Protein AF-A0A836C0U0-F1 (afdb_monomer_lite)

Structure (mmCIF, N/CA/C/O backbone):
data_AF-A0A836C0U0-F1
#
_entry.id   AF-A0A836C0U0-F1
#
loop_
_atom_site.group_PDB
_atom_site.id
_atom_site.type_symbol
_atom_site.label_atom_id
_atom_site.label_alt_id
_atom_site.label_comp_id
_atom_site.label_asym_id
_atom_site.label_entity_id
_atom_site.label_seq_id
_atom_site.pdbx_PDB_ins_code
_atom_site.Cartn_x
_atom_site.Cartn_y
_atom_site.Cartn_z
_atom_site.occupancy
_atom_site.B_iso_or_equiv
_atom_site.auth_seq_id
_atom_site.auth_comp_id
_atom_site.auth_asym_id
_atom_site.auth_atom_id
_atom_site.pdbx_PDB_model_num
ATOM 1 N N . MET A 1 1 ? -22.818 -17.406 19.248 1.00 74.06 1 MET A N 1
ATOM 2 C CA . MET A 1 1 ? -23.610 -16.577 20.186 1.00 74.06 1 MET A CA 1
ATOM 3 C C . MET A 1 1 ? -25.061 -16.599 19.722 1.00 74.06 1 MET A C 1
ATOM 5 O O . MET A 1 1 ? -25.273 -16.554 18.516 1.00 74.06 1 MET A O 1
ATOM 9 N N . SER A 1 2 ? -26.044 -16.739 20.618 1.00 92.81 2 SER A N 1
ATOM 10 C CA . SER A 1 2 ? -27.454 -16.670 20.207 1.00 92.81 2 SER A CA 1
ATOM 11 C C . SER A 1 2 ? -27.796 -15.254 19.729 1.00 92.81 2 SER A C 1
ATOM 13 O O . SER A 1 2 ? -27.239 -14.272 20.224 1.00 92.81 2 SER A O 1
ATOM 15 N N . THR A 1 3 ? -28.710 -15.136 18.768 1.00 94.06 3 THR A N 1
ATOM 16 C CA . THR A 1 3 ? -29.158 -13.844 18.217 1.00 94.06 3 THR A CA 1
ATOM 17 C C . THR A 1 3 ? -29.698 -12.906 19.299 1.00 94.06 3 THR A C 1
ATOM 19 O O . THR A 1 3 ? -29.451 -11.705 19.244 1.00 94.06 3 THR A O 1
ATOM 22 N N . ALA A 1 4 ? -30.355 -13.456 20.326 1.00 96.25 4 ALA A N 1
ATOM 23 C CA . ALA A 1 4 ? -30.847 -12.704 21.478 1.00 96.25 4 ALA A CA 1
ATOM 24 C C . ALA A 1 4 ? -29.714 -12.055 22.292 1.00 96.25 4 ALA A C 1
ATOM 26 O O . ALA A 1 4 ? -29.806 -10.878 22.632 1.00 96.25 4 ALA A O 1
ATOM 27 N N . VAL A 1 5 ? -28.623 -12.786 22.557 1.00 95.31 5 VAL A N 1
ATOM 28 C CA . VAL A 1 5 ? -27.464 -12.236 23.282 1.00 95.31 5 VAL A CA 1
ATOM 29 C C . VAL A 1 5 ? -26.771 -11.161 22.448 1.00 95.31 5 VAL A C 1
ATOM 31 O O . VAL A 1 5 ? -26.466 -10.100 22.977 1.00 95.31 5 VAL A O 1
ATOM 34 N N . ALA A 1 6 ? -26.591 -11.384 21.143 1.00 94.50 6 ALA A N 1
ATOM 35 C CA . ALA A 1 6 ? -26.001 -10.380 20.255 1.00 94.50 6 ALA A CA 1
ATOM 36 C C . ALA A 1 6 ? -26.848 -9.094 20.191 1.00 94.50 6 ALA A C 1
ATOM 38 O O . ALA A 1 6 ? -26.309 -7.994 20.254 1.00 94.50 6 ALA A O 1
ATOM 39 N N . SER A 1 7 ? -28.179 -9.220 20.130 1.00 96.75 7 SER A N 1
ATOM 40 C CA . SER A 1 7 ? -29.090 -8.070 20.168 1.00 96.75 7 SER A CA 1
ATOM 41 C C . SER A 1 7 ? -29.042 -7.336 21.508 1.00 96.75 7 SER A C 1
ATOM 43 O O . SER A 1 7 ? -29.097 -6.108 21.535 1.00 96.75 7 SER A O 1
ATOM 45 N N . PHE A 1 8 ? -28.941 -8.073 22.617 1.00 97.38 8 PHE A N 1
ATOM 46 C CA . PHE A 1 8 ? -28.803 -7.479 23.941 1.00 97.38 8 PHE A CA 1
ATOM 47 C C . PHE A 1 8 ? -27.484 -6.712 24.063 1.00 97.38 8 PHE A C 1
ATOM 49 O O . PHE A 1 8 ? -27.511 -5.545 24.439 1.00 97.38 8 PHE A O 1
ATOM 56 N N . LEU A 1 9 ? -26.352 -7.308 23.670 1.00 97.19 9 LEU A N 1
ATOM 57 C CA . LEU A 1 9 ? -25.058 -6.622 23.661 1.00 97.19 9 LEU A CA 1
ATOM 58 C C . LEU A 1 9 ? -25.090 -5.380 22.766 1.00 97.19 9 LEU A C 1
ATOM 60 O O . LEU A 1 9 ? -24.686 -4.313 23.207 1.00 97.19 9 LEU A O 1
ATOM 64 N N . ALA A 1 10 ? -25.656 -5.464 21.562 1.00 97.12 10 ALA A N 1
ATOM 65 C CA . ALA A 1 10 ? -25.813 -4.297 20.697 1.00 97.12 10 ALA A CA 1
ATOM 66 C C . ALA A 1 10 ? -26.611 -3.161 21.368 1.00 97.12 10 ALA A C 1
ATOM 68 O O . ALA A 1 10 ? -26.256 -1.999 21.199 1.00 97.12 10 ALA A O 1
ATOM 69 N N . SER A 1 11 ? -27.636 -3.481 22.170 1.00 97.44 11 SER A N 1
ATOM 70 C CA . SER A 1 11 ? -28.417 -2.484 22.924 1.00 97.44 11 SER A CA 1
ATOM 71 C C . SER A 1 11 ? -27.670 -1.840 24.101 1.00 97.44 11 SER A C 1
ATOM 73 O O . SER A 1 11 ? -28.133 -0.839 24.645 1.00 97.44 11 SER A O 1
ATOM 75 N N . LEU A 1 12 ? -26.535 -2.417 24.515 1.00 97.88 12 LEU A N 1
ATOM 76 C CA . LEU A 1 12 ? -25.662 -1.849 25.544 1.00 97.88 12 LEU A CA 1
ATOM 77 C C . LEU A 1 12 ? -24.678 -0.820 24.978 1.00 97.88 12 LEU A C 1
ATOM 79 O O . LEU A 1 12 ? -24.106 -0.049 25.743 1.00 97.88 12 LEU A O 1
ATOM 83 N N . TYR A 1 13 ? -24.450 -0.794 23.664 1.00 97.44 13 TYR A N 1
ATOM 84 C CA . TYR A 1 13 ? -23.570 0.206 23.066 1.00 97.44 13 TYR A CA 1
ATOM 85 C C . TYR A 1 13 ? -24.123 1.615 23.324 1.00 97.44 13 TYR A C 1
ATOM 87 O O . TYR A 1 13 ? -25.289 1.874 23.041 1.00 97.44 13 TYR A O 1
ATOM 95 N N . ASP A 1 14 ? -23.280 2.499 23.863 1.00 95.19 14 ASP A N 1
ATOM 96 C CA . ASP A 1 14 ? -23.630 3.876 24.250 1.00 95.19 14 ASP A CA 1
ATOM 97 C C . ASP A 1 14 ? -24.671 3.998 25.389 1.00 95.19 14 ASP A C 1
ATOM 99 O O . ASP A 1 14 ? -25.222 5.065 25.643 1.00 95.19 14 ASP A O 1
ATOM 103 N N . ASN A 1 15 ? -24.951 2.906 26.115 1.00 97.44 15 ASN A N 1
ATOM 104 C CA . ASN A 1 15 ? -25.885 2.918 27.241 1.00 97.44 15 ASN A CA 1
ATOM 105 C C . ASN A 1 15 ? -25.172 3.301 28.551 1.00 97.44 15 ASN A C 1
ATOM 107 O O . ASN A 1 15 ? -24.483 2.479 29.163 1.00 97.44 15 ASN A O 1
ATOM 111 N N . GLU A 1 16 ? -25.349 4.544 29.002 1.00 97.00 16 GLU A N 1
ATOM 112 C CA . GLU A 1 16 ? -24.711 5.047 30.226 1.00 97.00 16 GLU A CA 1
ATOM 113 C C . GLU A 1 16 ? -25.229 4.366 31.503 1.00 97.00 16 GLU A C 1
ATOM 115 O O . GLU A 1 16 ? -24.433 4.067 32.402 1.00 97.00 16 GLU A O 1
ATOM 120 N N . ASP A 1 17 ? -26.526 4.054 31.567 1.00 97.06 17 ASP A N 1
ATOM 121 C CA . ASP A 1 17 ? -27.189 3.524 32.767 1.00 97.06 17 ASP A CA 1
ATOM 122 C C . ASP A 1 17 ? -26.624 2.166 33.195 1.00 97.06 17 ASP A C 1
ATOM 124 O O . ASP A 1 17 ? -26.545 1.855 34.384 1.00 97.06 17 ASP A O 1
ATOM 128 N N . LYS A 1 18 ? -26.216 1.350 32.217 1.00 96.44 18 LYS A N 1
ATOM 129 C CA . LYS A 1 18 ? -25.692 -0.007 32.436 1.00 96.44 18 LYS A CA 1
ATOM 130 C C . LYS A 1 18 ? -24.173 -0.106 32.357 1.00 96.44 18 LYS A C 1
ATOM 132 O O . LYS A 1 18 ? -23.628 -1.179 32.611 1.00 96.44 18 LYS A O 1
ATOM 137 N N . SER A 1 19 ? -23.499 0.996 32.038 1.00 97.38 19 SER A N 1
ATOM 138 C CA . SER A 1 19 ? -22.045 1.013 31.906 1.00 97.38 19 SER A CA 1
ATOM 139 C C . SER A 1 19 ? -21.352 0.805 33.252 1.00 97.38 19 SER A C 1
ATOM 141 O O . SER A 1 19 ? -21.676 1.463 34.245 1.00 97.38 19 SER A O 1
ATOM 143 N N . ASP A 1 20 ? -20.365 -0.084 33.276 1.00 97.06 20 ASP A N 1
ATOM 144 C CA . ASP A 1 20 ? -19.538 -0.392 34.447 1.00 97.06 20 ASP A CA 1
ATOM 145 C C . ASP A 1 20 ? -18.121 0.194 34.333 1.00 97.06 20 ASP A C 1
ATOM 147 O O . ASP A 1 20 ? -17.360 0.136 35.295 1.00 97.06 20 ASP A O 1
ATOM 151 N N . CYS A 1 21 ? -17.778 0.816 33.202 1.00 97.44 21 CYS A N 1
ATOM 152 C CA . CYS A 1 21 ? -16.543 1.570 33.007 1.00 97.44 21 CYS A CA 1
ATOM 153 C C . CYS A 1 21 ? -16.748 2.765 32.065 1.00 97.44 21 CYS A C 1
ATOM 155 O O . CYS A 1 21 ? -17.702 2.803 31.285 1.00 97.44 21 CYS A O 1
ATOM 157 N N . THR A 1 22 ? -15.804 3.705 32.081 1.00 97.31 22 THR A N 1
ATOM 158 C CA . THR A 1 22 ? -15.727 4.809 31.113 1.00 97.31 22 THR A CA 1
ATOM 159 C C . THR A 1 22 ? -14.467 4.650 30.277 1.00 97.31 22 THR A C 1
ATOM 161 O O . THR A 1 22 ? -13.375 4.526 30.826 1.00 97.31 22 THR A O 1
ATOM 164 N N . ILE A 1 23 ? -14.593 4.671 28.952 1.00 98.00 23 ILE A N 1
ATOM 165 C CA . ILE A 1 23 ? -13.449 4.707 28.041 1.00 98.00 23 ILE A CA 1
ATOM 166 C C . ILE A 1 23 ? -13.101 6.172 27.796 1.00 98.00 23 ILE A C 1
ATOM 168 O O . ILE A 1 23 ? -13.965 6.953 27.399 1.00 98.00 23 ILE A O 1
ATOM 172 N N . VAL A 1 24 ? -11.845 6.543 28.025 1.00 97.50 24 VAL A N 1
ATOM 173 C CA . VAL A 1 24 ? -11.335 7.895 27.785 1.00 97.50 24 VAL A CA 1
ATOM 174 C C . VAL A 1 24 ? -10.309 7.819 26.661 1.00 97.50 24 VAL A C 1
ATOM 176 O O . VAL A 1 24 ? -9.262 7.195 26.818 1.00 97.50 24 VAL A O 1
ATOM 179 N N . PHE A 1 25 ? -10.604 8.438 25.523 1.00 98.06 25 PHE A N 1
ATOM 180 C CA . PHE A 1 25 ? -9.675 8.557 24.404 1.00 98.06 25 PHE A CA 1
ATOM 181 C C . PHE A 1 25 ? -8.840 9.816 24.570 1.00 98.06 25 PHE A C 1
ATOM 183 O O . PHE A 1 25 ? -9.379 10.886 24.858 1.00 98.06 25 PHE A O 1
ATOM 190 N N . GLY A 1 26 ? -7.538 9.715 24.340 1.00 97.19 26 GLY A N 1
ATOM 191 C CA . GLY A 1 26 ? -6.672 10.876 24.452 1.00 97.19 26 GLY A CA 1
ATOM 192 C C . GLY A 1 26 ? -5.333 10.706 23.771 1.00 97.19 26 GLY A C 1
ATOM 193 O O . GLY A 1 26 ? -4.970 9.619 23.324 1.00 97.19 26 GLY A O 1
ATOM 194 N N . LEU A 1 27 ? -4.607 11.811 23.680 1.00 96.88 27 LEU A N 1
ATOM 195 C CA . LEU A 1 27 ? -3.243 11.845 23.176 1.00 96.88 27 LEU A CA 1
ATOM 196 C C . LEU A 1 27 ? -2.287 11.883 24.352 1.00 96.88 27 LEU A C 1
ATOM 198 O O . LEU A 1 27 ? -2.451 12.661 25.294 1.00 96.88 27 LEU A O 1
ATOM 202 N N . ARG A 1 28 ? -1.236 11.078 24.269 1.00 94.81 28 ARG A N 1
ATOM 203 C CA . ARG A 1 28 ? -0.096 11.252 25.153 1.00 94.81 28 ARG A CA 1
ATOM 204 C C . ARG A 1 28 ? 0.706 12.441 24.646 1.00 94.81 28 ARG A C 1
ATOM 206 O O . ARG A 1 28 ? 1.259 12.383 23.548 1.00 94.81 28 ARG A O 1
ATOM 213 N N . GLN A 1 29 ? 0.766 13.517 25.426 1.00 90.12 29 GLN A N 1
ATOM 214 C CA . GLN A 1 29 ? 1.654 14.629 25.116 1.00 90.12 29 GLN A CA 1
ATOM 215 C C . GLN A 1 29 ? 3.073 14.075 25.080 1.00 90.12 29 GLN A C 1
ATOM 217 O O . GLN A 1 29 ? 3.510 13.415 26.029 1.00 90.12 29 GLN A O 1
ATOM 222 N N . ALA A 1 30 ? 3.773 14.301 23.967 1.00 84.75 30 ALA A N 1
ATOM 223 C CA . ALA A 1 30 ? 5.193 14.025 23.903 1.00 84.75 30 ALA A CA 1
ATOM 224 C C . ALA A 1 30 ? 5.814 14.800 25.063 1.00 84.75 30 ALA A C 1
ATOM 226 O O . ALA A 1 30 ? 5.783 16.029 25.086 1.00 84.75 30 ALA A O 1
ATOM 227 N N . THR A 1 31 ? 6.273 14.088 26.093 1.00 78.81 31 THR A N 1
ATOM 228 C CA . THR A 1 31 ? 7.026 14.711 27.170 1.00 78.81 31 THR A CA 1
ATOM 229 C C . THR A 1 31 ? 8.308 15.157 26.505 1.00 78.81 31 THR A C 1
ATOM 231 O O . THR A 1 31 ? 9.189 14.318 26.331 1.00 78.81 31 THR A O 1
ATOM 234 N N . ASP A 1 32 ? 8.343 16.405 26.030 1.00 68.81 32 ASP A N 1
ATOM 235 C CA . ASP A 1 32 ? 9.466 16.982 25.305 1.00 68.81 32 ASP A CA 1
ATOM 236 C C . ASP A 1 32 ? 10.729 16.676 26.099 1.00 68.81 32 ASP A C 1
ATOM 238 O O . ASP A 1 32 ? 11.012 17.261 27.150 1.00 68.81 32 ASP A O 1
ATOM 242 N N . THR A 1 33 ? 11.437 15.646 25.651 1.00 58.53 33 THR A N 1
ATOM 243 C CA . THR A 1 33 ? 12.601 15.124 26.336 1.00 58.53 33 THR A CA 1
ATOM 244 C C . THR A 1 33 ? 13.702 16.152 26.171 1.00 58.53 33 THR A C 1
ATOM 246 O O . THR A 1 33 ? 14.408 16.174 25.171 1.00 58.53 33 THR A O 1
ATOM 249 N N . ALA A 1 34 ? 13.821 17.010 27.181 1.00 55.66 34 ALA A N 1
ATOM 250 C CA . ALA A 1 34 ? 15.078 17.520 27.704 1.00 55.66 34 ALA A CA 1
ATOM 251 C C . ALA A 1 34 ? 16.045 18.167 26.691 1.00 55.66 34 ALA A C 1
ATOM 253 O O . ALA A 1 34 ? 17.255 17.966 26.782 1.00 55.66 34 ALA A O 1
ATOM 254 N N . ALA A 1 35 ? 15.555 19.025 25.792 1.00 55.22 35 ALA A N 1
ATOM 255 C CA . ALA A 1 35 ? 16.405 20.059 25.206 1.00 55.22 35 ALA A CA 1
ATOM 256 C C . ALA A 1 35 ? 16.393 21.283 26.137 1.00 55.22 35 ALA A C 1
ATOM 258 O O . ALA A 1 35 ? 15.423 22.030 26.226 1.00 55.22 35 ALA A O 1
ATOM 259 N N . ALA A 1 36 ? 17.473 21.411 26.900 1.00 56.62 36 ALA A N 1
ATOM 260 C CA . ALA A 1 36 ? 17.718 22.402 27.934 1.00 56.62 36 ALA A CA 1
ATOM 261 C C . ALA A 1 36 ? 17.356 23.849 27.539 1.00 56.62 36 ALA A C 1
ATOM 263 O O . ALA A 1 36 ? 18.133 24.546 26.894 1.00 56.62 36 ALA A O 1
ATOM 264 N N . SER A 1 37 ? 16.239 24.364 28.050 1.00 56.31 37 SER A N 1
ATOM 265 C CA . SER A 1 37 ? 16.096 25.800 28.292 1.00 56.31 37 SER A CA 1
ATOM 266 C C . SER A 1 37 ? 15.651 26.009 29.732 1.00 56.31 37 SER A C 1
ATOM 268 O O . SER A 1 37 ? 14.486 25.842 30.089 1.00 56.31 37 SER A O 1
ATOM 270 N N . SER A 1 38 ? 16.637 26.328 30.569 1.00 58.19 38 SER A N 1
ATOM 271 C CA . SER A 1 38 ? 16.507 26.685 31.979 1.00 58.19 38 SER A CA 1
ATOM 272 C C . SER A 1 38 ? 15.708 27.985 32.131 1.00 58.19 38 SER A C 1
ATOM 274 O O . SER A 1 38 ? 16.273 29.054 32.352 1.00 58.19 38 SER A O 1
ATOM 276 N N . VAL A 1 39 ? 14.384 27.904 32.031 1.00 67.25 39 VAL A N 1
ATOM 277 C CA . VAL A 1 39 ? 13.477 28.980 32.436 1.00 67.25 39 VAL A CA 1
ATOM 278 C C . VAL A 1 39 ? 12.570 28.422 33.526 1.00 67.25 39 VAL A C 1
ATOM 280 O O . VAL A 1 39 ? 11.830 27.465 33.317 1.00 67.25 39 VAL A O 1
ATOM 283 N N . ARG A 1 40 ? 12.707 28.977 34.736 1.00 60.31 40 ARG A N 1
ATOM 284 C CA . ARG A 1 40 ? 12.030 28.527 35.964 1.00 60.31 40 ARG A CA 1
ATOM 285 C C . ARG A 1 40 ? 10.504 28.488 35.765 1.00 60.31 40 ARG A C 1
ATOM 287 O O . ARG A 1 40 ? 9.930 29.544 35.499 1.00 60.31 40 ARG A O 1
ATOM 294 N N . PRO A 1 41 ? 9.825 27.339 35.941 1.00 56.44 41 PRO A N 1
ATOM 295 C CA . PRO A 1 41 ? 8.381 27.280 35.787 1.00 56.44 41 PRO A CA 1
ATOM 296 C C . PRO A 1 41 ? 7.663 27.647 37.093 1.00 56.44 41 PRO A C 1
ATOM 298 O O . PRO A 1 41 ? 8.030 27.210 38.186 1.00 56.44 41 PRO A O 1
ATOM 301 N N . ALA A 1 42 ? 6.593 28.432 36.957 1.00 65.25 42 ALA A N 1
ATOM 302 C CA . ALA A 1 42 ? 5.544 28.562 37.961 1.00 65.25 42 ALA A CA 1
ATOM 303 C C . ALA A 1 42 ? 4.918 27.182 38.248 1.00 65.25 42 ALA A C 1
ATOM 305 O O . ALA A 1 42 ? 4.888 26.326 37.365 1.00 65.25 42 ALA A O 1
ATOM 306 N N . LYS A 1 43 ? 4.425 26.966 39.479 1.00 71.44 43 LYS A N 1
ATOM 307 C CA . LYS A 1 43 ? 3.787 25.724 39.964 1.00 71.44 43 LYS A CA 1
ATOM 308 C C . LYS A 1 43 ? 2.599 25.307 39.075 1.00 71.44 43 LYS A C 1
ATOM 310 O O . LYS A 1 43 ? 1.450 25.584 39.402 1.00 71.44 43 LYS A O 1
ATOM 315 N N . LYS A 1 44 ? 2.863 24.642 37.951 1.00 68.19 44 LYS A N 1
ATOM 316 C CA . LYS A 1 44 ? 1.849 24.013 37.103 1.00 68.19 44 LYS A CA 1
ATOM 317 C C . LYS A 1 44 ? 1.556 22.641 37.706 1.00 68.19 44 LYS A C 1
ATOM 319 O O . LYS A 1 44 ? 2.486 21.872 37.951 1.00 68.19 44 LYS A O 1
ATOM 324 N N . GLN A 1 45 ? 0.289 22.374 38.027 1.00 62.62 45 GLN A N 1
ATOM 325 C CA . GLN A 1 45 ? -0.148 21.062 38.507 1.00 62.62 45 GLN A CA 1
ATOM 326 C C . GLN A 1 45 ? 0.380 19.985 37.555 1.00 62.62 45 GLN A C 1
ATOM 328 O O . GLN A 1 45 ? 0.253 20.106 36.337 1.00 62.62 45 GLN A O 1
ATOM 333 N N . LYS A 1 46 ? 1.027 18.972 38.132 1.00 76.06 46 LYS A N 1
ATOM 334 C CA . LYS A 1 46 ? 1.641 17.845 37.431 1.00 76.06 46 LYS A CA 1
ATOM 335 C C . LYS A 1 46 ? 0.529 16.949 36.875 1.00 76.06 46 LYS A C 1
ATOM 337 O O . LYS A 1 46 ? 0.206 15.930 37.476 1.00 76.06 46 LYS A O 1
ATOM 342 N N . GLY A 1 47 ? -0.101 17.389 35.786 1.00 79.81 47 GLY A N 1
ATOM 343 C CA . GLY A 1 47 ? -0.954 16.541 34.964 1.00 79.81 47 GLY A CA 1
ATOM 344 C C . GLY A 1 47 ? -0.129 15.375 34.426 1.00 79.81 47 GLY A C 1
ATOM 345 O O . GLY A 1 47 ? 1.068 15.511 34.181 1.00 79.81 47 GLY A O 1
ATOM 346 N N . ASP A 1 48 ? -0.763 14.226 34.277 1.00 86.50 48 ASP A N 1
ATOM 347 C CA . ASP A 1 48 ? -0.187 12.977 33.760 1.00 86.50 48 ASP A CA 1
ATOM 348 C C . ASP A 1 48 ? 0.254 13.038 32.282 1.00 86.50 48 ASP A C 1
ATOM 350 O O . ASP A 1 48 ? 0.777 12.057 31.757 1.00 86.50 48 ASP A O 1
ATOM 354 N N . GLY A 1 49 ? 0.086 14.187 31.620 1.00 91.50 49 GLY A N 1
ATOM 355 C CA . GLY A 1 49 ? 0.437 14.383 30.215 1.00 91.50 49 GLY A CA 1
ATOM 356 C C . GLY A 1 49 ? -0.551 13.729 29.249 1.00 91.50 49 GLY A C 1
ATOM 357 O O . GLY A 1 49 ? -0.219 13.576 28.077 1.00 91.50 49 GLY A O 1
ATOM 358 N N . PHE A 1 50 ? -1.739 13.333 29.712 1.00 94.00 50 PHE A N 1
ATOM 359 C CA . PHE A 1 50 ? -2.793 12.774 28.873 1.00 94.00 50 PHE A CA 1
ATOM 360 C C . PHE A 1 50 ? -3.814 13.860 28.513 1.00 94.00 50 PHE A C 1
ATOM 362 O O . PHE A 1 50 ? -4.517 14.386 29.375 1.00 94.00 50 PHE A O 1
ATOM 369 N N . GLU A 1 51 ? -3.884 14.216 27.233 1.00 95.56 51 GLU A N 1
ATOM 370 C CA . GLU A 1 51 ? -4.870 15.159 26.711 1.00 95.56 51 GLU A CA 1
ATOM 371 C C . GLU A 1 51 ? -6.124 14.405 26.282 1.00 95.56 51 GLU A C 1
ATOM 373 O O . GLU A 1 51 ? -6.109 13.646 25.313 1.00 95.56 51 GLU A O 1
ATOM 378 N N . GLU A 1 52 ? -7.209 14.599 27.023 1.00 96.25 52 GLU A N 1
ATOM 379 C CA . GLU A 1 52 ? -8.491 13.974 26.733 1.00 96.25 52 GLU A CA 1
ATOM 380 C C . GLU A 1 52 ? -9.119 14.567 25.468 1.00 96.25 52 GLU A C 1
ATOM 382 O O . GLU A 1 52 ? -9.362 15.768 25.379 1.00 96.25 52 GLU A O 1
ATOM 387 N N . LEU A 1 53 ? -9.417 13.696 24.508 1.00 97.31 53 LEU A N 1
ATOM 388 C CA . LEU A 1 53 ? -10.110 14.049 23.275 1.00 97.31 53 LEU A CA 1
ATOM 389 C C . LEU A 1 53 ? -11.606 13.743 23.364 1.00 97.31 53 LEU A C 1
ATOM 391 O O . LEU A 1 53 ? -12.426 14.497 22.846 1.00 97.31 53 LEU A O 1
ATOM 395 N N . GLY A 1 54 ? -11.978 12.646 24.030 1.00 97.00 54 GLY A N 1
ATOM 396 C CA . GLY A 1 54 ? -13.377 12.282 24.232 1.00 97.00 54 GLY A CA 1
ATOM 397 C C . GLY A 1 54 ? -13.578 11.110 25.183 1.00 97.00 54 GLY A C 1
ATOM 398 O O . GLY A 1 54 ? -12.637 10.395 25.528 1.00 97.00 54 GLY A O 1
ATOM 399 N N . ARG A 1 55 ? -14.833 10.899 25.584 1.00 97.69 55 ARG A N 1
ATOM 400 C CA . ARG A 1 55 ? -15.259 9.832 26.496 1.00 97.69 55 ARG A CA 1
ATOM 401 C C . ARG A 1 55 ? -16.432 9.060 25.914 1.00 97.69 55 ARG A C 1
ATOM 403 O O . ARG A 1 55 ? -17.241 9.635 25.194 1.00 97.69 55 ARG A O 1
ATOM 410 N N . MET A 1 56 ? -16.537 7.781 26.261 1.00 97.88 56 MET A N 1
ATOM 411 C CA . MET A 1 56 ? -17.741 6.993 26.006 1.00 97.88 56 MET A CA 1
ATOM 412 C C . MET A 1 56 ? -17.987 5.954 27.111 1.00 97.88 56 MET A C 1
ATOM 414 O O . MET A 1 56 ? -17.021 5.443 27.694 1.00 97.88 56 MET A O 1
ATOM 418 N N . PRO A 1 57 ? -19.253 5.614 27.408 1.00 98.00 57 PRO A N 1
ATOM 419 C CA . PRO A 1 57 ? -19.573 4.533 28.332 1.00 98.00 57 PRO A CA 1
ATOM 420 C C . PRO A 1 57 ? -19.137 3.171 27.768 1.00 98.00 57 PRO A C 1
ATOM 422 O O . PRO A 1 57 ? -19.166 2.929 26.559 1.00 98.00 57 PRO A O 1
ATOM 425 N N . GLY A 1 58 ? -18.739 2.255 28.652 1.00 97.69 58 GLY A N 1
ATOM 426 C CA . GLY A 1 58 ? -18.301 0.911 28.289 1.00 97.69 58 GLY A CA 1
ATOM 427 C C . GLY A 1 58 ? -18.786 -0.168 29.257 1.00 97.69 58 GLY A C 1
ATOM 428 O O . GLY A 1 58 ? -19.217 0.122 30.371 1.00 97.69 58 GLY A O 1
ATOM 429 N N . HIS A 1 59 ? -18.703 -1.415 28.793 1.00 98.12 59 HIS A N 1
ATOM 430 C CA . HIS A 1 59 ? -19.055 -2.621 29.535 1.00 98.12 59 HIS A CA 1
ATOM 431 C C . HIS A 1 59 ? -17.838 -3.550 29.552 1.00 98.12 59 HIS A C 1
ATOM 433 O O . HIS A 1 59 ? -17.481 -4.106 28.508 1.00 98.12 59 HIS A O 1
ATOM 439 N N . LEU A 1 60 ? -17.197 -3.722 30.710 1.00 97.81 60 LEU A N 1
ATOM 440 C CA . LEU A 1 60 ? -15.945 -4.467 30.870 1.00 97.81 60 LEU A CA 1
ATOM 441 C C . LEU A 1 60 ? -16.040 -5.867 30.277 1.00 97.81 60 LEU A C 1
ATOM 443 O O . LEU A 1 60 ? -15.141 -6.275 29.548 1.00 97.81 60 LEU A O 1
ATOM 447 N N . LEU A 1 61 ? -17.151 -6.571 30.511 1.00 97.31 61 LEU A N 1
ATOM 448 C CA . LEU A 1 61 ? -17.369 -7.908 29.957 1.00 97.31 61 LEU A CA 1
ATOM 449 C C . LEU A 1 61 ? -17.247 -7.931 28.424 1.00 97.31 61 LEU A C 1
ATOM 451 O O . LEU A 1 61 ? -16.582 -8.807 27.871 1.00 97.31 61 LEU A O 1
ATOM 455 N N . THR A 1 62 ? -17.858 -6.962 27.738 1.00 97.69 62 THR A N 1
ATOM 456 C CA . THR A 1 62 ? -17.820 -6.867 26.272 1.00 97.69 62 THR A CA 1
ATOM 457 C C . THR A 1 62 ? -16.443 -6.440 25.779 1.00 97.69 62 THR A C 1
ATOM 459 O O . THR A 1 62 ? -15.915 -7.040 24.846 1.00 97.69 62 THR A O 1
ATOM 462 N N . LEU A 1 63 ? -15.846 -5.424 26.409 1.00 98.31 63 LEU A N 1
ATOM 463 C CA . LEU A 1 63 ? -14.550 -4.879 25.997 1.00 98.31 63 LEU A CA 1
ATOM 464 C C . LEU A 1 63 ? -13.432 -5.914 26.160 1.00 98.31 63 LEU A C 1
ATOM 466 O O . LEU A 1 63 ? -12.682 -6.165 25.222 1.00 98.31 63 LEU A O 1
ATOM 470 N N . VAL A 1 64 ? -13.362 -6.563 27.323 1.00 97.88 64 VAL A N 1
ATOM 471 C CA . VAL A 1 64 ? -12.367 -7.595 27.641 1.00 97.88 64 VAL A CA 1
ATOM 472 C C . VAL A 1 64 ? -12.575 -8.853 26.796 1.00 97.88 64 VAL A C 1
ATOM 474 O O . VAL A 1 64 ? -11.607 -9.472 26.358 1.00 97.88 64 VAL A O 1
ATOM 477 N N . GLY A 1 65 ? -13.830 -9.231 26.533 1.00 97.06 65 GLY A N 1
ATOM 478 C CA . GLY A 1 65 ? -14.149 -10.371 25.673 1.00 97.06 65 GLY A CA 1
ATOM 479 C C . GLY A 1 65 ? -13.852 -10.128 24.189 1.00 97.06 65 GLY A C 1
ATOM 480 O O . GLY A 1 65 ? -13.513 -11.070 23.475 1.00 97.06 65 GLY A O 1
ATOM 481 N N . GLY A 1 66 ? -13.973 -8.881 23.721 1.00 97.19 66 GLY A N 1
ATOM 482 C CA . GLY A 1 66 ? -13.762 -8.498 22.321 1.00 97.19 66 GLY A CA 1
ATOM 483 C C . GLY A 1 66 ? -12.333 -8.067 21.980 1.00 97.19 66 GLY A C 1
ATOM 484 O O . GLY A 1 66 ? -11.973 -8.045 20.801 1.00 97.19 66 GLY A O 1
ATOM 485 N N . SER A 1 67 ? -11.519 -7.726 22.984 1.00 98.31 67 SER A N 1
ATOM 486 C CA . SER A 1 67 ? -10.190 -7.148 22.792 1.00 98.31 67 SER A CA 1
ATOM 487 C C . SER A 1 67 ? -9.216 -7.505 23.916 1.00 98.31 67 SER A C 1
ATOM 489 O O . SER A 1 67 ? -9.439 -7.230 25.098 1.00 98.31 67 SER A O 1
ATOM 491 N N . LYS A 1 68 ? -8.054 -8.036 23.520 1.00 97.94 68 LYS A N 1
ATOM 492 C CA . LYS A 1 68 ? -6.926 -8.280 24.433 1.00 97.94 68 LYS A CA 1
ATOM 493 C C . LYS A 1 68 ? -6.335 -6.983 24.990 1.00 97.94 68 LYS A C 1
ATOM 495 O O . LYS A 1 68 ? -5.918 -6.952 26.142 1.00 97.94 68 LYS A O 1
ATOM 500 N N . TYR A 1 69 ? -6.354 -5.907 24.205 1.00 97.94 69 TYR A N 1
ATOM 501 C CA . TYR A 1 69 ? -5.900 -4.590 24.652 1.00 97.94 69 TYR A CA 1
ATOM 502 C C . TYR A 1 69 ? -6.731 -4.096 25.844 1.00 97.94 69 TYR A C 1
ATOM 504 O O . TYR A 1 69 ? -6.182 -3.671 26.857 1.00 97.94 69 TYR A O 1
ATOM 512 N N . PHE A 1 70 ? -8.062 -4.207 25.769 1.00 98.38 70 PHE A N 1
ATOM 513 C CA . PHE A 1 70 ? -8.932 -3.802 26.875 1.00 98.38 70 PHE A CA 1
ATOM 514 C C . PHE A 1 70 ? -8.825 -4.728 28.095 1.00 98.38 70 PHE A C 1
ATOM 516 O O . PHE A 1 70 ? -8.970 -4.245 29.219 1.00 98.38 70 PHE A O 1
ATOM 523 N N . LEU A 1 71 ? -8.514 -6.018 27.912 1.00 97.88 71 LEU A N 1
ATOM 524 C CA . LEU A 1 71 ? -8.155 -6.920 29.017 1.00 97.88 71 LEU A CA 1
ATOM 525 C C . LEU A 1 71 ? -6.932 -6.403 29.788 1.00 97.88 71 LEU A C 1
ATOM 527 O O . LEU A 1 71 ? -6.967 -6.289 31.013 1.00 97.88 71 LEU A O 1
ATOM 531 N N . GLU A 1 72 ? -5.859 -6.059 29.078 1.00 97.81 72 GLU A N 1
ATOM 532 C CA . GLU A 1 72 ? -4.638 -5.521 29.686 1.00 97.81 72 GLU A CA 1
ATOM 533 C C . GLU A 1 72 ? -4.891 -4.171 30.361 1.00 97.81 72 GLU A C 1
ATOM 535 O O . GLU A 1 72 ? -4.484 -3.966 31.505 1.00 97.81 72 GLU A O 1
ATOM 540 N N . LEU A 1 73 ? -5.621 -3.278 29.692 1.00 97.19 73 LEU A N 1
ATOM 541 C CA . LEU A 1 73 ? -5.949 -1.955 30.213 1.00 97.19 73 LEU A CA 1
ATOM 542 C C . LEU A 1 73 ? -6.828 -2.032 31.473 1.00 97.19 73 LEU A C 1
ATOM 544 O O . LEU A 1 73 ? -6.611 -1.283 32.425 1.00 97.19 73 LEU A O 1
ATOM 548 N N . SER A 1 74 ? -7.776 -2.972 31.519 1.00 97.12 74 SER A N 1
ATOM 549 C CA . SER A 1 74 ? -8.598 -3.235 32.705 1.00 97.12 74 SER A CA 1
ATOM 550 C C . SER A 1 74 ? -7.753 -3.730 33.883 1.00 97.12 74 SER A C 1
ATOM 552 O O . SER A 1 74 ? -7.888 -3.219 34.998 1.00 97.12 74 SER A O 1
ATOM 554 N N . ASN A 1 75 ? -6.815 -4.649 33.635 1.00 96.31 75 ASN A N 1
ATOM 555 C CA . ASN A 1 75 ? -5.887 -5.131 34.660 1.00 96.31 75 ASN A CA 1
ATOM 556 C C . ASN A 1 75 ? -4.985 -4.006 35.192 1.00 96.31 75 ASN A C 1
ATOM 558 O O . ASN A 1 75 ? -4.746 -3.927 36.397 1.00 96.31 75 ASN A O 1
ATOM 562 N N . GLN A 1 76 ? -4.516 -3.111 34.318 1.00 95.25 76 GLN A N 1
ATOM 563 C CA . GLN A 1 76 ? -3.731 -1.940 34.716 1.00 95.25 76 GLN A CA 1
ATOM 564 C C . GLN A 1 76 ? -4.555 -0.967 35.565 1.00 95.25 76 GLN A C 1
ATOM 566 O O . GLN A 1 76 ? -4.080 -0.513 36.606 1.00 95.25 76 GLN A O 1
ATOM 571 N N . ALA A 1 77 ? -5.799 -0.680 35.169 1.00 93.81 77 ALA A N 1
ATOM 572 C CA . ALA A 1 77 ? -6.699 0.190 35.926 1.00 93.81 77 ALA A CA 1
ATOM 573 C C . ALA A 1 77 ? -6.985 -0.362 37.335 1.00 93.81 77 ALA A C 1
ATOM 575 O O . ALA A 1 77 ? -7.006 0.398 38.304 1.00 93.81 77 ALA A O 1
ATOM 576 N N . ALA A 1 78 ? -7.121 -1.686 37.476 1.00 93.12 78 ALA A N 1
ATOM 577 C CA . ALA A 1 78 ? -7.308 -2.346 38.769 1.00 93.12 78 ALA A CA 1
ATOM 578 C C . ALA A 1 78 ? -6.081 -2.243 39.699 1.00 93.12 78 ALA A C 1
ATOM 580 O O . ALA A 1 78 ? -6.226 -2.297 40.920 1.00 93.12 78 ALA A O 1
ATOM 581 N N . GLN A 1 79 ? -4.875 -2.079 39.143 1.00 92.88 79 GLN A N 1
ATOM 582 C CA . GLN A 1 79 ? -3.627 -1.991 39.908 1.00 92.88 79 GLN A CA 1
ATOM 583 C C . GLN A 1 79 ? -3.298 -0.574 40.400 1.00 92.88 79 GLN A C 1
ATOM 585 O O . GLN A 1 79 ? -2.402 -0.424 41.232 1.00 92.88 79 GLN A O 1
ATOM 590 N N . GLN A 1 80 ? -3.986 0.473 39.932 1.00 88.62 80 GLN A N 1
ATOM 591 C CA . GLN A 1 80 ? -3.653 1.849 40.310 1.00 88.62 80 GLN A CA 1
ATOM 592 C C . GLN A 1 80 ? -4.044 2.151 41.776 1.00 88.62 80 GLN A C 1
ATOM 594 O O . GLN A 1 80 ? -5.230 2.190 42.109 1.00 88.62 80 GLN A O 1
ATOM 599 N N . PRO A 1 81 ? -3.079 2.434 42.677 1.00 77.19 81 PRO A N 1
ATOM 600 C CA . PRO A 1 81 ? -3.313 2.494 44.127 1.00 77.19 81 PRO A CA 1
ATOM 601 C C . PRO A 1 81 ? -4.090 3.733 44.624 1.00 77.19 81 PRO A C 1
ATOM 603 O O . PRO A 1 81 ? -4.307 3.871 45.828 1.00 77.19 81 PRO A O 1
ATOM 606 N N . GLY A 1 82 ? -4.527 4.627 43.731 1.00 72.31 82 GLY A N 1
ATOM 607 C CA . GLY A 1 82 ? -5.186 5.898 44.063 1.00 72.31 82 GLY A CA 1
ATOM 608 C C . GLY A 1 82 ? -6.707 5.943 43.869 1.00 72.31 82 GLY A C 1
ATOM 609 O O . GLY A 1 82 ? -7.327 6.924 44.267 1.00 72.31 82 GLY A O 1
ATOM 610 N N . SER A 1 83 ? -7.336 4.908 43.303 1.00 64.62 83 SER A N 1
ATOM 611 C CA . SER A 1 83 ? -8.769 4.934 42.947 1.00 64.62 83 SER A CA 1
ATOM 612 C C . SER A 1 83 ? -9.730 4.605 44.101 1.00 64.62 83 SER A C 1
ATOM 614 O O . SER A 1 83 ? -10.931 4.481 43.885 1.00 64.62 83 SER A O 1
ATOM 616 N N . LYS A 1 84 ? -9.250 4.510 45.352 1.00 62.03 84 LYS A N 1
ATOM 617 C CA . LYS A 1 84 ? -10.048 4.110 46.536 1.00 62.03 84 LYS A CA 1
ATOM 618 C C . LYS A 1 84 ? -11.098 5.142 46.999 1.00 62.03 84 LYS A C 1
ATOM 620 O O . LYS A 1 84 ? -11.604 5.052 48.119 1.00 62.03 84 LYS A O 1
ATOM 625 N N . GLY A 1 85 ? -11.447 6.111 46.153 1.00 71.50 85 GLY A N 1
ATOM 626 C CA . GLY A 1 85 ? -12.617 6.962 46.344 1.00 71.50 85 GLY A CA 1
ATOM 627 C C . GLY A 1 85 ? -13.894 6.143 46.153 1.00 71.50 85 GLY A C 1
ATOM 628 O O . GLY A 1 85 ? -14.047 5.432 45.164 1.00 71.50 85 GLY A O 1
ATOM 629 N N . LYS A 1 86 ? -14.810 6.204 47.121 1.00 59.84 86 LYS A N 1
ATOM 630 C CA . LYS A 1 86 ? -16.070 5.449 47.103 1.00 59.84 86 LYS A CA 1
ATOM 631 C C . LYS A 1 86 ? -16.843 5.738 45.800 1.00 59.84 86 LYS A C 1
ATOM 633 O O . LYS A 1 86 ? -17.265 6.869 45.595 1.00 59.84 86 LYS A O 1
ATOM 638 N N . SER A 1 87 ? -17.067 4.699 44.984 1.00 64.81 87 SER A N 1
ATOM 639 C CA . SER A 1 87 ? -18.017 4.598 43.848 1.00 64.81 87 SER A CA 1
ATOM 640 C C . SER A 1 87 ? -17.638 5.103 42.442 1.00 64.81 87 SER A C 1
ATOM 642 O O . SER A 1 87 ? -18.501 5.088 41.567 1.00 64.81 87 SER A O 1
ATOM 644 N N . ALA A 1 88 ? -16.389 5.482 42.154 1.00 83.00 88 ALA A N 1
ATOM 645 C CA . ALA A 1 88 ? -16.037 5.864 40.779 1.00 83.00 88 ALA A CA 1
ATOM 646 C C . ALA A 1 88 ? -15.918 4.633 39.855 1.00 83.00 88 ALA A C 1
ATOM 648 O O . ALA A 1 88 ? -15.187 3.690 40.168 1.00 83.00 88 ALA A O 1
ATOM 649 N N . LYS A 1 89 ? -16.628 4.645 38.716 1.00 93.19 89 LYS A N 1
ATOM 650 C CA . LYS A 1 89 ? -16.468 3.645 37.645 1.00 93.19 89 LYS A CA 1
ATOM 651 C C . LYS A 1 89 ? -15.003 3.652 37.158 1.00 93.19 89 LYS A C 1
ATOM 653 O O . LYS A 1 89 ? -14.437 4.739 37.033 1.00 93.19 89 LYS A O 1
ATOM 658 N N . PRO A 1 90 ? -14.375 2.494 36.879 1.00 95.12 90 PRO A N 1
ATOM 659 C CA . PRO A 1 90 ? -13.028 2.445 36.317 1.00 95.12 90 PRO A CA 1
ATOM 660 C C . PRO A 1 90 ? -12.937 3.226 35.000 1.00 95.12 90 PRO A C 1
ATOM 662 O O . PRO A 1 90 ? -13.774 3.065 34.109 1.00 95.12 90 PRO A O 1
ATOM 665 N N . GLU A 1 91 ? -11.896 4.051 34.875 1.00 95.56 91 GLU A N 1
ATOM 666 C CA . GLU A 1 91 ? -11.565 4.774 33.646 1.00 95.56 91 GLU A CA 1
ATOM 667 C C . GLU A 1 91 ? -10.509 3.994 32.849 1.00 95.56 91 GLU A C 1
ATOM 669 O O . GLU A 1 91 ? -9.382 3.794 33.306 1.00 95.56 91 GLU A O 1
ATOM 674 N N . LEU A 1 92 ? -10.869 3.560 31.642 1.00 97.38 92 LEU A N 1
ATOM 675 C CA . LEU A 1 92 ? -9.984 2.885 30.697 1.00 97.38 92 LEU A CA 1
ATOM 676 C C . LEU A 1 92 ? -9.433 3.914 29.712 1.00 97.38 92 LEU A C 1
ATOM 678 O O . LEU A 1 92 ? -10.146 4.385 28.827 1.00 97.38 92 LEU A O 1
ATOM 682 N N . ARG A 1 93 ? -8.162 4.281 29.870 1.00 96.94 93 ARG A N 1
ATOM 683 C CA . ARG A 1 93 ? -7.519 5.313 29.049 1.00 96.94 93 ARG A CA 1
ATOM 684 C C . ARG A 1 93 ? -6.889 4.712 27.801 1.00 96.94 93 ARG A C 1
ATOM 686 O O . ARG A 1 93 ? -5.938 3.946 27.895 1.00 96.94 93 ARG A O 1
ATOM 693 N N . VAL A 1 94 ? -7.421 5.072 26.642 1.00 97.81 94 VAL A N 1
ATOM 694 C CA . VAL A 1 94 ? -6.946 4.620 25.335 1.00 97.81 94 VAL A CA 1
ATOM 695 C C . VAL A 1 94 ? -6.093 5.724 24.721 1.00 97.81 94 VAL A C 1
ATOM 697 O O . VAL A 1 94 ? -6.593 6.804 24.398 1.00 97.81 94 VAL A O 1
ATOM 700 N N . GLU A 1 95 ? -4.803 5.445 24.560 1.00 97.44 95 GLU A N 1
ATOM 701 C CA . GLU A 1 95 ? -3.864 6.354 23.903 1.00 97.44 95 GLU A CA 1
ATOM 702 C C . GLU A 1 95 ? -4.022 6.256 22.377 1.00 97.44 95 GLU A C 1
ATOM 704 O O . GLU A 1 95 ? -3.781 5.213 21.772 1.00 97.44 95 GLU A O 1
ATOM 709 N N . LEU A 1 96 ? -4.429 7.354 21.745 1.00 97.06 96 LEU A N 1
ATOM 710 C CA . LEU A 1 96 ? -4.493 7.483 20.293 1.00 97.06 96 LEU A CA 1
ATOM 711 C C . LEU A 1 96 ? -3.171 8.031 19.750 1.00 97.06 96 LEU A C 1
ATOM 713 O O . LEU A 1 96 ? -2.426 8.724 20.444 1.00 97.06 96 LEU A O 1
ATOM 717 N N . ARG A 1 97 ? -2.869 7.738 18.482 1.00 95.00 97 ARG A N 1
ATOM 718 C CA . ARG A 1 97 ? -1.668 8.261 17.809 1.00 95.00 97 ARG A CA 1
ATOM 719 C C . ARG A 1 97 ? -1.896 9.658 17.260 1.00 95.00 97 ARG A C 1
ATOM 721 O O . ARG A 1 97 ? -0.945 10.423 17.119 1.00 95.00 97 ARG A O 1
ATOM 728 N N . LYS A 1 98 ? -3.137 9.951 16.868 1.00 95.50 98 LYS A N 1
ATOM 729 C CA . LYS A 1 98 ? -3.526 11.216 16.247 1.00 95.50 98 LYS A CA 1
ATOM 730 C C . LYS A 1 98 ? -4.953 11.601 16.636 1.00 95.50 98 LYS A C 1
ATOM 732 O O . LYS A 1 98 ? -5.768 10.704 16.848 1.00 95.50 98 LYS A O 1
ATOM 737 N N . PRO A 1 99 ? -5.284 12.900 16.694 1.00 96.69 99 PRO A N 1
ATOM 738 C CA . PRO A 1 99 ? -6.624 13.334 17.075 1.00 96.69 99 PRO A CA 1
ATOM 739 C C . PRO A 1 99 ? -7.708 12.851 16.105 1.00 96.69 99 PRO A C 1
ATOM 741 O O . PRO A 1 99 ? -8.820 12.556 16.533 1.00 96.69 99 PRO A O 1
ATOM 744 N N . GLU A 1 100 ? -7.394 12.667 14.818 1.00 96.19 100 GLU A N 1
ATOM 745 C CA . GLU A 1 100 ? -8.370 12.185 13.832 1.00 96.19 100 GLU A CA 1
ATOM 746 C C . GLU A 1 100 ? -8.833 10.743 14.108 1.00 96.19 100 GLU A C 1
ATOM 748 O O . GLU A 1 100 ? -9.894 10.329 13.642 1.00 96.19 100 GLU A O 1
ATOM 753 N N . GLU A 1 101 ? -8.069 9.969 14.888 1.00 96.62 101 GLU A N 1
ATOM 754 C CA . GLU A 1 101 ? -8.444 8.613 15.308 1.00 96.62 101 GLU A CA 1
ATOM 755 C C . GLU A 1 101 ? -9.615 8.592 16.291 1.00 96.62 101 GLU A C 1
ATOM 757 O O . GLU A 1 101 ? -10.304 7.576 16.385 1.00 96.62 101 GLU A O 1
ATOM 762 N N . GLN A 1 102 ? -9.901 9.712 16.962 1.00 97.19 102 GLN A N 1
ATOM 763 C CA . GLN A 1 102 ? -10.990 9.804 17.929 1.00 97.19 102 GLN A CA 1
ATOM 764 C C . GLN A 1 102 ? -12.346 9.481 17.297 1.00 97.19 102 GLN A C 1
ATOM 766 O O . GLN A 1 102 ? -13.154 8.802 17.918 1.00 97.19 102 GLN A O 1
ATOM 771 N N . ALA A 1 103 ? -12.598 9.914 16.060 1.00 96.75 103 ALA A N 1
ATOM 772 C CA . ALA A 1 103 ? -13.860 9.627 15.377 1.00 96.75 103 ALA A CA 1
ATOM 773 C C . ALA A 1 103 ? -13.990 8.147 14.963 1.00 96.75 103 ALA A C 1
ATOM 775 O O . ALA A 1 103 ? -15.093 7.635 14.793 1.00 96.75 103 ALA A O 1
ATOM 776 N N . MET A 1 104 ? -12.864 7.445 14.805 1.00 97.56 104 MET A N 1
ATOM 777 C CA . MET A 1 104 ? -12.816 6.062 14.325 1.00 97.56 104 MET A CA 1
ATOM 778 C C . MET A 1 104 ? -12.788 5.041 15.471 1.00 97.56 104 MET A C 1
ATOM 780 O O . MET A 1 104 ? -13.269 3.920 15.304 1.00 97.56 104 MET A O 1
ATOM 784 N N . ALA A 1 105 ? -12.277 5.417 16.647 1.00 97.69 105 ALA A N 1
ATOM 785 C CA . ALA A 1 105 ? -12.190 4.525 17.801 1.00 97.69 105 ALA A CA 1
ATOM 786 C C . ALA A 1 105 ? -13.567 4.021 18.293 1.00 97.69 105 ALA A C 1
ATOM 788 O O . ALA A 1 105 ? -13.704 2.806 18.471 1.00 97.69 105 ALA A O 1
ATOM 789 N N . PRO A 1 106 ? -14.621 4.859 18.406 1.00 98.00 106 PRO A N 1
ATOM 790 C CA . PRO A 1 106 ? -15.966 4.393 18.732 1.00 98.00 106 PRO A CA 1
ATOM 791 C C . PRO A 1 106 ? -16.513 3.379 17.725 1.00 98.00 106 PRO A C 1
ATOM 793 O O . PRO A 1 106 ? -17.221 2.461 18.119 1.00 98.00 106 PRO A O 1
ATOM 796 N N . LEU A 1 107 ? -16.153 3.474 16.439 1.00 98.06 107 LEU A N 1
ATOM 797 C CA . LEU A 1 107 ? -16.594 2.516 15.416 1.00 98.06 107 LEU A CA 1
ATOM 798 C C . LEU A 1 107 ? -15.965 1.130 15.624 1.00 98.06 107 LEU A C 1
ATOM 800 O O . LEU A 1 107 ? -16.658 0.119 15.501 1.00 98.06 107 LEU A O 1
ATOM 804 N N . ALA A 1 108 ? -14.682 1.074 15.997 1.00 98.06 108 ALA A N 1
ATOM 805 C CA . ALA A 1 108 ? -14.022 -0.177 16.375 1.00 98.06 108 ALA A CA 1
ATOM 806 C C . ALA A 1 108 ? -14.611 -0.751 17.675 1.00 98.06 108 ALA A C 1
ATOM 808 O O . ALA A 1 108 ? -14.848 -1.955 17.770 1.00 98.06 108 ALA A O 1
ATOM 809 N N . VAL A 1 109 ? -14.917 0.112 18.654 1.00 98.19 109 VAL A N 1
ATOM 810 C CA . VAL A 1 109 ? -15.591 -0.298 19.894 1.00 98.19 109 VAL A CA 1
ATOM 811 C C . VAL A 1 109 ? -16.991 -0.831 19.606 1.00 98.19 109 VAL A C 1
ATOM 813 O O . VAL A 1 109 ? -17.338 -1.899 20.097 1.00 98.19 109 VAL A O 1
ATOM 816 N N . ARG A 1 110 ? -17.769 -0.163 18.750 1.00 97.94 110 ARG A N 1
ATOM 817 C CA . ARG A 1 110 ? -19.105 -0.597 18.321 1.00 97.94 110 ARG A CA 1
ATOM 818 C C . ARG A 1 110 ? -19.082 -2.000 17.736 1.00 97.94 110 ARG A C 1
ATOM 820 O O . ARG A 1 110 ? -19.964 -2.793 18.058 1.00 97.94 110 ARG A O 1
ATOM 827 N N . PHE A 1 111 ? -18.059 -2.331 16.947 1.00 98.31 111 PHE A N 1
ATOM 828 C CA . PHE A 1 111 ? -17.901 -3.670 16.385 1.00 98.31 111 PHE A CA 1
ATOM 829 C C . PHE A 1 111 ? -17.831 -4.760 17.468 1.00 98.31 111 PHE A C 1
ATOM 831 O O . PHE A 1 111 ? -18.411 -5.824 17.277 1.00 98.31 111 PHE A O 1
ATOM 838 N N . MET A 1 112 ? -17.219 -4.498 18.632 1.00 98.12 112 MET A N 1
ATOM 839 C CA . MET A 1 112 ? -17.197 -5.462 19.748 1.00 98.12 112 MET A CA 1
ATOM 840 C C . MET A 1 112 ? -18.595 -5.778 20.298 1.00 98.12 112 MET A C 1
ATOM 842 O O . MET A 1 112 ? -18.829 -6.884 20.776 1.00 98.12 112 MET A O 1
ATOM 846 N N . TYR A 1 113 ? -19.530 -4.827 20.221 1.00 98.25 113 TYR A N 1
ATOM 847 C CA . TYR A 1 113 ? -20.907 -5.014 20.688 1.00 98.25 113 TYR A CA 1
ATOM 848 C C . TYR A 1 113 ? -21.809 -5.635 19.620 1.00 98.25 113 TYR A C 1
ATOM 850 O O . TYR A 1 113 ? -22.690 -6.431 19.940 1.00 98.25 113 TYR A O 1
ATOM 858 N N . THR A 1 114 ? -21.627 -5.252 18.354 1.00 97.44 114 THR A N 1
ATOM 859 C CA . THR A 1 114 ? -22.564 -5.588 17.271 1.00 97.44 114 THR A CA 1
ATOM 860 C C . THR A 1 114 ? -22.088 -6.725 16.370 1.00 97.44 114 THR A C 1
ATOM 862 O O . THR A 1 114 ? -22.906 -7.314 15.660 1.00 97.44 114 THR A O 1
ATOM 865 N N . GLY A 1 115 ? -20.780 -6.994 16.328 1.00 97.06 115 GLY A N 1
ATOM 866 C CA . GLY A 1 115 ? -20.140 -7.844 15.320 1.00 97.06 115 GLY A CA 1
ATOM 867 C C . GLY A 1 115 ? -20.299 -7.326 13.885 1.00 97.06 115 GLY A C 1
ATOM 868 O O . GLY A 1 115 ? -20.157 -8.096 12.936 1.00 97.06 115 GLY A O 1
ATOM 869 N N . LYS A 1 116 ? -20.674 -6.052 13.707 1.00 96.81 116 LYS A N 1
ATOM 870 C CA . LYS A 1 116 ? -20.989 -5.441 12.409 1.00 96.81 116 LYS A CA 1
ATOM 871 C C . LYS A 1 116 ? -20.374 -4.054 12.301 1.00 96.81 116 LYS A C 1
ATOM 873 O O . LYS A 1 116 ? -20.431 -3.264 13.243 1.00 96.81 116 LYS A O 1
ATOM 878 N N . LEU A 1 117 ? -19.856 -3.739 11.118 1.00 96.06 117 LEU A N 1
ATOM 879 C CA . LEU A 1 117 ? -19.454 -2.380 10.767 1.00 96.06 117 LEU A CA 1
ATOM 880 C C . LEU A 1 117 ? -20.715 -1.524 10.601 1.00 96.06 117 LEU A C 1
ATOM 882 O O . LEU A 1 117 ? -21.658 -1.945 9.935 1.00 96.06 117 LEU A O 1
ATOM 886 N N . GLY A 1 118 ? -20.753 -0.359 11.246 1.00 93.06 118 GLY A N 1
ATOM 887 C CA . GLY A 1 118 ? -21.845 0.598 11.059 1.00 93.06 118 GLY A CA 1
ATOM 888 C C . GLY A 1 118 ? -21.775 1.273 9.688 1.00 93.06 118 GLY A C 1
ATOM 889 O O . GLY A 1 118 ? -20.700 1.337 9.085 1.00 93.06 118 GLY A O 1
ATOM 890 N N . ASP A 1 119 ? -22.899 1.828 9.232 1.00 94.69 119 ASP A N 1
ATOM 891 C CA . ASP A 1 119 ? -22.989 2.524 7.940 1.00 94.69 119 ASP A CA 1
ATOM 892 C C . ASP A 1 119 ? -21.941 3.645 7.830 1.00 94.69 119 ASP A C 1
ATOM 894 O O . ASP A 1 119 ? -21.259 3.764 6.810 1.00 94.69 119 ASP A O 1
ATOM 898 N N . ASP A 1 120 ? -21.697 4.364 8.930 1.00 92.50 120 ASP A N 1
ATOM 899 C CA . ASP A 1 120 ? -20.691 5.428 9.031 1.00 92.50 120 ASP A CA 1
ATOM 900 C C . ASP A 1 120 ? -19.275 4.941 8.688 1.00 92.50 120 ASP A C 1
ATOM 902 O O . ASP A 1 120 ? -18.549 5.607 7.948 1.00 92.50 120 ASP A O 1
ATOM 906 N N . ALA A 1 121 ? -18.891 3.747 9.157 1.00 91.00 121 ALA A N 1
ATOM 907 C CA . ALA A 1 121 ? -17.581 3.153 8.871 1.00 91.00 121 ALA A CA 1
ATOM 908 C C . ALA A 1 121 ? -17.435 2.790 7.388 1.00 91.00 121 ALA A C 1
ATOM 910 O O . ALA A 1 121 ? -16.339 2.823 6.832 1.00 91.00 121 ALA A O 1
ATOM 911 N N . THR A 1 122 ? -18.553 2.459 6.742 1.00 91.69 122 THR A N 1
ATOM 912 C CA . THR A 1 122 ? -18.602 2.074 5.332 1.00 91.69 122 THR A CA 1
ATOM 913 C C . THR A 1 122 ? -18.814 3.264 4.387 1.00 91.69 122 THR A C 1
ATOM 915 O O . THR A 1 122 ? -18.673 3.113 3.174 1.00 91.69 122 THR A O 1
ATOM 918 N N . SER A 1 123 ? -19.093 4.461 4.900 1.00 92.00 123 SER A N 1
ATOM 919 C CA . SER A 1 123 ? -19.351 5.644 4.067 1.00 92.00 123 SER A CA 1
ATOM 920 C C . SER A 1 123 ? -18.133 6.097 3.246 1.00 92.00 123 SER A C 1
ATOM 922 O O . SER A 1 123 ? -18.290 6.583 2.130 1.00 92.00 123 SER A O 1
ATOM 924 N N . SER A 1 124 ? -16.915 5.894 3.762 1.00 94.75 124 SER A N 1
ATOM 925 C CA . SER A 1 124 ? -15.661 6.328 3.136 1.00 94.75 124 SER A CA 1
ATOM 926 C C . SER A 1 124 ? -14.563 5.283 3.303 1.00 94.75 124 SER A C 1
ATOM 928 O O . SER A 1 124 ? -14.390 4.715 4.382 1.00 94.75 124 SER A O 1
ATOM 930 N N . LEU A 1 125 ? -13.767 5.070 2.250 1.00 95.31 125 LEU A N 1
ATOM 931 C CA . LEU A 1 125 ? -12.617 4.160 2.282 1.00 95.31 125 LEU A CA 1
ATOM 932 C C . LEU A 1 125 ? -11.543 4.608 3.280 1.00 95.31 125 LEU A C 1
ATOM 934 O O . LEU A 1 125 ? -10.898 3.770 3.905 1.00 95.31 125 LEU A O 1
ATOM 938 N N . SER A 1 126 ? -11.387 5.920 3.477 1.00 95.56 126 SER A N 1
ATOM 939 C CA . SER A 1 126 ? -10.458 6.469 4.470 1.00 95.56 126 SER A CA 1
ATOM 940 C C . SER A 1 126 ? -10.889 6.107 5.892 1.00 95.56 126 SER A C 1
ATOM 942 O O . SER A 1 126 ? -10.067 5.654 6.686 1.00 95.56 126 SER A O 1
ATOM 944 N N . THR A 1 127 ? -12.181 6.258 6.203 1.00 96.38 127 THR A N 1
ATOM 945 C CA . THR A 1 127 ? -12.745 5.852 7.499 1.00 96.38 127 THR A CA 1
ATOM 946 C C . THR A 1 127 ? -12.593 4.350 7.694 1.00 96.38 127 THR A C 1
ATOM 948 O O . THR A 1 127 ? -12.103 3.918 8.731 1.00 96.38 127 THR A O 1
ATOM 951 N N . LEU A 1 128 ? -12.927 3.554 6.676 1.00 96.94 128 LEU A N 1
ATOM 952 C CA . LEU A 1 128 ? -12.838 2.099 6.728 1.00 96.94 128 LEU A CA 1
ATOM 953 C C . LEU A 1 128 ? -11.405 1.621 7.041 1.00 96.94 128 LEU A C 1
ATOM 955 O O . LEU A 1 128 ? -11.200 0.851 7.979 1.00 96.94 128 LEU A O 1
ATOM 959 N N . LEU A 1 129 ? -10.400 2.131 6.318 1.00 97.19 129 LEU A N 1
ATOM 960 C CA . LEU A 1 129 ? -8.988 1.803 6.556 1.00 97.19 129 LEU A CA 1
ATOM 961 C C . LEU A 1 129 ? -8.484 2.309 7.914 1.00 97.19 129 LEU A C 1
ATOM 963 O O . LEU A 1 129 ? -7.693 1.638 8.577 1.00 97.19 129 LEU A O 1
ATOM 967 N N . GLY A 1 130 ? -8.950 3.472 8.366 1.00 96.81 130 GLY A N 1
ATOM 968 C CA . GLY A 1 130 ? -8.583 3.983 9.681 1.00 96.81 130 GLY A CA 1
ATOM 969 C C . GLY A 1 130 ? -9.190 3.170 10.834 1.00 96.81 130 GLY A C 1
ATOM 970 O O . GLY A 1 130 ? -8.484 2.881 11.802 1.00 96.81 130 GLY A O 1
ATOM 971 N N . VAL A 1 131 ? -10.438 2.698 10.700 1.00 97.75 131 VAL A N 1
ATOM 972 C CA . VAL A 1 131 ? -11.043 1.741 11.645 1.00 97.75 131 VAL A CA 1
ATOM 973 C C . VAL A 1 131 ? -10.282 0.416 11.620 1.00 97.75 131 VAL A C 1
ATOM 975 O O . VAL A 1 131 ? -10.023 -0.132 12.687 1.00 97.75 131 VAL A O 1
ATOM 978 N N . ARG A 1 132 ? -9.839 -0.069 10.450 1.00 97.38 132 ARG A N 1
ATOM 979 C CA . ARG A 1 132 ? -9.006 -1.282 10.345 1.00 97.38 132 ARG A CA 1
ATOM 980 C C . ARG A 1 132 ? -7.726 -1.143 11.158 1.00 97.38 132 ARG A C 1
ATOM 982 O O . ARG A 1 132 ? -7.409 -2.011 11.967 1.00 97.38 132 ARG A O 1
ATOM 989 N N . ARG A 1 133 ? -7.004 -0.033 10.975 1.00 96.62 133 ARG A N 1
ATOM 990 C CA . ARG A 1 133 ? -5.761 0.241 11.707 1.00 96.62 133 ARG A CA 1
ATOM 991 C C . ARG A 1 133 ? -5.994 0.289 13.216 1.00 96.62 133 ARG A C 1
ATOM 993 O O . ARG A 1 133 ? -5.219 -0.299 13.969 1.00 96.62 133 ARG A O 1
ATOM 1000 N N . LEU A 1 134 ? -7.057 0.963 13.658 1.00 97.25 134 LEU A N 1
ATOM 1001 C CA . LEU A 1 134 ? -7.415 1.015 15.075 1.00 97.25 134 LEU A CA 1
ATOM 1002 C C . LEU A 1 134 ? -7.851 -0.343 15.615 1.00 97.25 134 LEU A C 1
ATOM 1004 O O . LEU A 1 134 ? -7.494 -0.672 16.736 1.00 97.25 134 LEU A O 1
ATOM 1008 N N . ALA A 1 135 ? -8.567 -1.150 14.837 1.00 97.50 135 ALA A N 1
ATOM 1009 C CA . ALA A 1 135 ? -8.954 -2.496 15.233 1.00 97.50 135 ALA A CA 1
ATOM 1010 C C . ALA A 1 135 ? -7.733 -3.391 15.476 1.00 97.50 135 ALA A C 1
ATOM 1012 O O . ALA A 1 135 ? -7.708 -4.110 16.470 1.00 97.50 135 ALA A O 1
ATOM 1013 N N . VAL A 1 136 ? -6.703 -3.301 14.626 1.00 96.69 136 VAL A N 1
ATOM 1014 C CA . VAL A 1 136 ? -5.429 -4.008 14.836 1.00 96.69 136 VAL A CA 1
ATOM 1015 C C . VAL A 1 136 ? -4.715 -3.482 16.086 1.00 96.69 136 VAL A C 1
ATOM 1017 O O . VAL A 1 136 ? -4.320 -4.274 16.938 1.00 96.69 136 VAL A O 1
ATOM 1020 N N . TYR A 1 137 ? -4.607 -2.156 16.248 1.00 96.56 137 TYR A N 1
ATOM 1021 C CA . TYR A 1 137 ? -3.980 -1.537 17.426 1.00 96.56 137 TYR A CA 1
ATOM 1022 C C . TYR A 1 137 ? -4.670 -1.936 18.741 1.00 96.56 137 TYR A C 1
ATOM 1024 O O . TYR A 1 137 ? -4.012 -2.360 19.689 1.00 96.56 137 TYR A O 1
ATOM 1032 N N . LEU A 1 138 ? -6.000 -1.854 18.772 1.00 97.50 138 LEU A N 1
ATOM 1033 C CA . LEU A 1 138 ? -6.843 -2.239 19.902 1.00 97.50 138 LEU A CA 1
ATOM 1034 C C . LEU A 1 138 ? -7.052 -3.757 19.987 1.00 97.50 138 LEU A C 1
ATOM 1036 O O . LEU A 1 138 ? -7.789 -4.213 20.854 1.00 97.50 138 LEU A O 1
ATOM 1040 N N . GLN A 1 139 ? -6.450 -4.554 19.101 1.00 97.50 139 GLN A N 1
ATOM 1041 C CA . GLN A 1 139 ? -6.573 -6.014 19.066 1.00 97.50 139 GLN A CA 1
ATOM 1042 C C . GLN A 1 139 ? -8.036 -6.504 19.125 1.00 97.50 139 GLN A C 1
ATOM 1044 O O . GLN A 1 139 ? -8.359 -7.432 19.871 1.00 97.50 139 GLN A O 1
ATOM 1049 N N . VAL A 1 140 ? -8.930 -5.849 18.377 1.00 98.00 140 VAL A N 1
ATOM 1050 C CA . VAL A 1 140 ? -10.357 -6.195 18.295 1.00 98.00 140 VAL A CA 1
ATOM 1051 C C . VAL A 1 140 ? -10.531 -7.389 17.360 1.00 98.00 140 VAL A C 1
ATOM 1053 O O . VAL A 1 140 ? -10.341 -7.270 16.148 1.00 98.00 140 VAL A O 1
ATOM 1056 N N . GLY A 1 141 ? -10.916 -8.539 17.915 1.00 96.56 141 GLY A N 1
ATOM 1057 C CA . GLY A 1 141 ? -11.035 -9.783 17.150 1.00 96.56 141 GLY A CA 1
ATOM 1058 C C . GLY A 1 141 ? -12.075 -9.702 16.026 1.00 96.56 141 GLY A C 1
ATOM 1059 O O . GLY A 1 141 ? -13.205 -9.270 16.251 1.00 96.56 141 GLY A O 1
ATOM 1060 N N . GLY A 1 142 ? -11.708 -10.129 14.812 1.00 96.69 142 GLY A N 1
ATOM 1061 C CA . GLY A 1 142 ? -12.611 -10.229 13.656 1.00 96.69 142 GLY A CA 1
ATOM 1062 C C . GLY A 1 142 ? -12.936 -8.905 12.951 1.00 96.69 142 GLY A C 1
ATOM 1063 O O . GLY A 1 142 ? -13.559 -8.916 11.889 1.00 96.69 142 GLY A O 1
ATOM 1064 N N . CYS A 1 143 ? -12.560 -7.758 13.527 1.00 97.50 143 CYS A N 1
ATOM 1065 C CA . CYS A 1 143 ? -12.908 -6.447 12.979 1.00 97.50 143 CYS A CA 1
ATOM 1066 C C . CYS A 1 143 ? -12.070 -6.106 11.740 1.00 97.50 143 CYS A C 1
ATOM 1068 O O . CYS A 1 143 ? -12.618 -5.646 10.738 1.00 97.50 143 CYS A O 1
ATOM 1070 N N . ALA A 1 144 ? -10.763 -6.388 11.768 1.00 96.62 144 ALA A N 1
ATOM 1071 C CA . ALA A 1 144 ? -9.891 -6.167 10.616 1.00 96.62 144 ALA A CA 1
ATOM 1072 C C . ALA A 1 144 ? -10.314 -7.036 9.418 1.00 96.62 144 ALA A C 1
ATOM 1074 O O . ALA A 1 144 ? -10.416 -6.536 8.304 1.00 96.62 144 ALA A O 1
ATOM 1075 N N . GLU A 1 145 ? -10.669 -8.298 9.656 1.00 96.62 145 GLU A N 1
ATOM 1076 C CA . GLU A 1 145 ? -11.115 -9.247 8.635 1.00 96.62 145 GLU A CA 1
ATOM 1077 C C . GLU A 1 145 ? -12.473 -8.858 8.036 1.00 96.62 145 GLU A C 1
ATOM 1079 O O . GLU A 1 145 ? -12.686 -8.973 6.825 1.00 96.62 145 GLU A O 1
ATOM 1084 N N . ALA A 1 146 ? -13.401 -8.363 8.863 1.00 96.88 146 ALA A N 1
ATOM 1085 C CA . ALA A 1 146 ? -14.680 -7.839 8.391 1.00 96.88 146 ALA A CA 1
ATOM 1086 C C . ALA A 1 146 ? -14.489 -6.599 7.503 1.00 96.88 146 ALA A C 1
ATOM 1088 O O . ALA A 1 146 ? -15.183 -6.440 6.494 1.00 96.88 146 ALA A O 1
ATOM 1089 N N . ILE A 1 147 ? -13.532 -5.739 7.854 1.00 97.31 147 ILE A N 1
ATOM 1090 C CA . ILE A 1 147 ? -13.169 -4.569 7.054 1.00 97.31 147 ILE A CA 1
ATOM 1091 C C . ILE A 1 147 ? -12.506 -4.988 5.746 1.00 97.31 147 ILE A C 1
ATOM 1093 O O . ILE A 1 147 ? -12.907 -4.491 4.696 1.00 97.31 147 ILE A O 1
ATOM 1097 N N . ASP A 1 148 ? -11.567 -5.930 5.788 1.00 96.56 148 ASP A N 1
ATOM 1098 C CA . ASP A 1 148 ? -10.908 -6.461 4.595 1.00 96.56 148 ASP A CA 1
ATOM 1099 C C . ASP A 1 148 ? -11.943 -7.064 3.651 1.00 96.56 148 ASP A C 1
ATOM 1101 O O . ASP A 1 148 ? -11.974 -6.725 2.473 1.00 96.56 148 ASP A O 1
ATOM 1105 N N . THR A 1 149 ? -12.893 -7.837 4.179 1.00 95.12 149 THR A N 1
ATOM 1106 C CA . THR A 1 149 ? -14.020 -8.375 3.405 1.00 95.12 149 THR A CA 1
ATOM 1107 C C . THR A 1 149 ? -14.863 -7.264 2.769 1.00 95.12 149 THR A C 1
ATOM 1109 O O . THR A 1 149 ? -15.217 -7.360 1.593 1.00 95.12 149 THR A O 1
ATOM 1112 N N . ASN A 1 150 ? -15.169 -6.184 3.502 1.00 95.50 150 ASN A N 1
ATOM 1113 C CA . ASN A 1 150 ? -15.915 -5.047 2.954 1.00 95.50 150 ASN A CA 1
ATOM 1114 C C . ASN A 1 150 ? -15.120 -4.302 1.872 1.00 95.50 150 ASN A C 1
ATOM 1116 O O . ASN A 1 150 ? -15.695 -3.906 0.860 1.00 95.50 150 ASN A O 1
ATOM 1120 N N . LEU A 1 151 ? -13.808 -4.135 2.064 1.00 95.25 151 LEU A N 1
ATOM 1121 C CA . LEU A 1 151 ? -12.927 -3.509 1.084 1.00 95.25 151 LEU A CA 1
ATOM 1122 C C . LEU A 1 151 ? -12.858 -4.357 -0.189 1.00 95.25 151 LEU A C 1
ATOM 1124 O O . LEU A 1 151 ? -13.068 -3.830 -1.278 1.00 95.25 151 LEU A O 1
ATOM 1128 N N . MET A 1 152 ? -12.662 -5.672 -0.054 1.00 93.06 152 MET A N 1
ATOM 1129 C CA . MET A 1 152 ? -12.654 -6.605 -1.181 1.00 93.06 152 MET A CA 1
ATOM 1130 C C . MET A 1 152 ? -13.982 -6.615 -1.935 1.00 93.06 152 MET A C 1
ATOM 1132 O O . MET A 1 152 ? -13.967 -6.684 -3.157 1.00 93.06 152 MET A O 1
ATOM 1136 N N . ALA A 1 153 ? -15.118 -6.505 -1.241 1.00 92.88 153 ALA A N 1
ATOM 1137 C CA . ALA A 1 153 ? -16.437 -6.458 -1.873 1.00 92.88 153 ALA A CA 1
ATOM 1138 C C . ALA A 1 153 ? -16.668 -5.187 -2.714 1.00 92.88 153 ALA A C 1
ATOM 1140 O O . ALA A 1 153 ? -17.522 -5.186 -3.599 1.00 92.88 153 ALA A O 1
ATOM 1141 N N . ARG A 1 154 ? -15.919 -4.105 -2.453 1.00 92.62 154 ARG A N 1
ATOM 1142 C CA . ARG A 1 154 ? -15.938 -2.881 -3.276 1.00 92.62 154 ARG A CA 1
ATOM 1143 C C . ARG A 1 154 ? -15.007 -2.961 -4.475 1.00 92.62 154 ARG A C 1
ATOM 1145 O O . ARG A 1 154 ? -15.173 -2.200 -5.427 1.00 92.62 154 ARG A O 1
ATOM 1152 N N . LEU A 1 155 ? -14.008 -3.834 -4.413 1.00 91.81 155 LEU A N 1
ATOM 1153 C CA . LEU A 1 155 ? -13.146 -4.112 -5.547 1.00 91.81 155 LEU A CA 1
ATOM 1154 C C . LEU A 1 155 ? -13.881 -5.075 -6.490 1.00 91.81 155 LEU A C 1
ATOM 1156 O O . LEU A 1 155 ? -14.582 -5.977 -6.031 1.00 91.81 155 LEU A O 1
ATOM 1160 N N . PRO A 1 156 ? -13.747 -4.920 -7.816 1.00 86.31 156 PRO A N 1
ATOM 1161 C CA . PRO A 1 156 ? -14.308 -5.885 -8.744 1.00 86.31 156 PRO A CA 1
ATOM 1162 C C . PRO A 1 156 ? -13.750 -7.285 -8.447 1.00 86.31 156 PRO A C 1
ATOM 1164 O O . PRO A 1 156 ? -12.574 -7.423 -8.065 1.00 86.31 156 PRO A O 1
ATOM 1167 N N . PRO A 1 157 ? -14.550 -8.341 -8.663 1.00 84.69 157 PRO A N 1
ATOM 1168 C CA . PRO A 1 157 ? -14.019 -9.692 -8.663 1.00 84.69 157 PRO A CA 1
ATOM 1169 C C . PRO A 1 157 ? -12.929 -9.814 -9.741 1.00 84.69 157 PRO A C 1
ATOM 1171 O O . PRO A 1 157 ? -12.918 -9.042 -10.706 1.00 84.69 157 PRO A O 1
ATOM 1174 N N . PRO A 1 158 ? -11.984 -10.759 -9.598 1.00 77.12 158 PRO A N 1
ATOM 1175 C CA . PRO A 1 158 ? -11.022 -11.039 -10.649 1.00 77.12 158 PRO A CA 1
ATOM 1176 C C . PRO A 1 158 ? -11.796 -11.721 -11.764 1.00 77.12 158 PRO A C 1
ATOM 1178 O O . PRO A 1 158 ? -11.924 -12.943 -11.786 1.00 77.12 158 PRO A O 1
ATOM 1181 N N . GLU A 1 159 ? -12.407 -10.946 -12.654 1.00 76.12 159 GLU A N 1
ATOM 1182 C CA . GLU A 1 159 ? -13.071 -11.559 -13.786 1.00 76.12 159 GLU A CA 1
ATOM 1183 C C . GLU A 1 159 ? -11.996 -12.168 -14.688 1.00 76.12 159 GLU A C 1
ATOM 1185 O O . GLU A 1 159 ? -11.069 -11.464 -15.114 1.00 76.12 159 GLU A O 1
ATOM 1190 N N . PRO A 1 160 ? -12.085 -13.474 -15.001 1.00 74.75 160 PRO A N 1
ATOM 1191 C CA . PRO A 1 160 ? -11.226 -14.058 -16.008 1.00 74.75 160 PRO A CA 1
ATOM 1192 C C . PRO A 1 160 ? -11.522 -13.311 -17.302 1.00 74.75 160 PRO A C 1
ATOM 1194 O O . PRO A 1 160 ? -12.641 -13.380 -17.810 1.00 74.75 160 PRO A O 1
ATOM 1197 N N . ARG A 1 161 ? -10.540 -12.550 -17.803 1.00 67.62 161 ARG A N 1
ATOM 1198 C CA . ARG A 1 161 ? -10.672 -11.759 -19.030 1.00 67.62 161 ARG A CA 1
ATOM 1199 C C . ARG A 1 161 ? -11.184 -12.668 -20.143 1.00 67.62 161 ARG A C 1
ATOM 1201 O O . ARG A 1 161 ? -10.417 -13.440 -20.714 1.00 67.62 161 ARG A O 1
ATOM 1208 N N . LYS A 1 162 ? -12.480 -12.596 -20.445 1.00 76.44 162 LYS A N 1
ATOM 1209 C CA . LYS A 1 162 ? -13.051 -13.290 -21.595 1.00 76.44 162 LYS A CA 1
ATOM 1210 C C . LYS A 1 162 ? -12.609 -12.495 -22.822 1.00 76.44 162 LYS A C 1
ATOM 1212 O O . LYS A 1 162 ? -12.997 -11.334 -22.929 1.00 76.44 162 LYS A O 1
ATOM 1217 N N . PRO A 1 163 ? -11.822 -13.074 -23.746 1.00 68.69 163 PRO A N 1
ATOM 1218 C CA . PRO A 1 163 ? -11.221 -12.334 -24.858 1.00 68.69 163 PRO A CA 1
ATOM 1219 C C . PRO A 1 163 ? -12.225 -11.714 -25.854 1.00 68.69 163 PRO A C 1
ATOM 1221 O O . PRO A 1 163 ? -11.798 -11.038 -26.780 1.00 68.69 163 PRO A O 1
ATOM 1224 N N . PHE A 1 164 ? -13.539 -11.906 -25.668 1.00 67.25 164 PHE A N 1
ATOM 1225 C CA . PHE A 1 164 ? -14.593 -11.458 -26.589 1.00 67.25 164 PHE A CA 1
ATOM 1226 C C . PHE A 1 164 ? -15.863 -10.932 -25.893 1.00 67.25 164 PHE A C 1
ATOM 1228 O O . PHE A 1 164 ? -16.949 -11.003 -26.465 1.00 67.25 164 PHE A O 1
ATOM 1235 N N . ALA A 1 165 ? -15.784 -10.442 -24.651 1.00 65.00 165 ALA A N 1
ATOM 1236 C CA . ALA A 1 165 ? -16.967 -9.858 -24.013 1.00 65.00 165 ALA A CA 1
ATOM 1237 C C . ALA A 1 165 ? -17.419 -8.588 -24.764 1.00 65.00 165 ALA A C 1
ATOM 1239 O O . ALA A 1 165 ? -16.609 -7.700 -25.032 1.00 65.00 165 ALA A O 1
ATOM 1240 N N . SER A 1 166 ? -18.708 -8.523 -25.116 1.00 73.75 166 SER A N 1
ATOM 1241 C CA . SER A 1 166 ? -19.297 -7.405 -25.859 1.00 73.75 166 SER A CA 1
ATOM 1242 C C . SER A 1 166 ? -19.028 -6.055 -25.174 1.00 73.75 166 SER A C 1
ATOM 1244 O O . SER A 1 166 ? -19.238 -5.936 -23.966 1.00 73.75 166 SER A O 1
ATOM 1246 N N . PRO A 1 167 ? -18.653 -5.008 -25.932 1.00 68.19 167 PRO A N 1
ATOM 1247 C CA . PRO A 1 167 ? -18.272 -3.688 -25.413 1.00 68.19 167 PRO A CA 1
ATOM 1248 C C . PRO A 1 167 ? -19.428 -2.864 -24.806 1.00 68.19 167 PRO A C 1
ATOM 1250 O O . PRO A 1 167 ? -19.250 -1.686 -24.516 1.00 68.19 167 PRO A O 1
ATOM 1253 N N . SER A 1 168 ? -20.620 -3.439 -24.625 1.00 70.81 168 SER A N 1
ATOM 1254 C CA . SER A 1 168 ? -21.838 -2.698 -24.274 1.00 70.81 168 SER A CA 1
ATOM 1255 C C . SER A 1 168 ? -22.141 -2.607 -22.775 1.00 70.81 168 SER A C 1
ATOM 1257 O O . SER A 1 168 ? -23.129 -1.973 -22.415 1.00 70.81 168 SER A O 1
ATOM 1259 N N . SER A 1 169 ? -21.343 -3.221 -21.892 1.00 63.09 169 SER A N 1
ATOM 1260 C CA . SER A 1 169 ? -21.539 -3.053 -20.446 1.00 63.09 169 SER A CA 1
ATOM 1261 C C . SER A 1 169 ? -20.719 -1.861 -19.939 1.00 63.09 169 SER A C 1
ATOM 1263 O O . SER A 1 169 ? -19.493 -1.879 -20.103 1.00 63.09 169 SER A O 1
ATOM 1265 N N . PRO A 1 170 ? -21.343 -0.822 -19.345 1.00 61.97 170 PRO A N 1
ATOM 1266 C CA . PRO A 1 170 ? -20.620 0.304 -18.768 1.00 61.97 170 PRO A CA 1
ATOM 1267 C C . PRO A 1 170 ? -19.695 -0.224 -17.673 1.00 61.97 170 PRO A C 1
ATOM 1269 O O . PRO A 1 170 ? -20.139 -0.673 -16.617 1.00 61.97 170 PRO A O 1
ATOM 1272 N N . THR A 1 171 ? -18.393 -0.227 -17.957 1.00 61.12 171 THR A N 1
ATOM 1273 C CA . THR A 1 171 ? -17.382 -0.668 -16.998 1.00 61.12 171 THR A CA 1
ATOM 1274 C C . THR A 1 171 ? -17.465 0.263 -15.785 1.00 61.12 171 THR A C 1
ATOM 1276 O O . THR A 1 171 ? -17.406 1.482 -15.973 1.00 61.12 171 THR A O 1
ATOM 1279 N N . PRO A 1 172 ? -17.651 -0.257 -14.558 1.00 59.84 172 PRO A N 1
ATOM 1280 C CA . PRO A 1 172 ? -17.752 0.588 -13.379 1.00 59.84 172 PRO A CA 1
ATOM 1281 C C . PRO A 1 172 ? -16.501 1.460 -13.248 1.00 59.84 172 PRO A C 1
ATOM 1283 O O . PRO A 1 172 ? -15.375 1.006 -13.455 1.00 59.84 172 PRO A O 1
ATOM 1286 N N . VAL A 1 173 ? -16.713 2.735 -12.924 1.00 69.00 173 VAL A N 1
ATOM 1287 C CA . VAL A 1 173 ? -15.662 3.747 -12.799 1.00 69.00 173 VAL A CA 1
ATOM 1288 C C . VAL A 1 173 ? -14.851 3.440 -11.531 1.00 69.00 173 VAL A C 1
ATOM 1290 O O . VAL A 1 173 ? -15.182 3.901 -10.443 1.00 69.00 173 VAL A O 1
ATOM 1293 N N . LEU A 1 174 ? -13.812 2.610 -11.656 1.00 83.50 174 LEU A N 1
ATOM 1294 C CA . LEU A 1 174 ? -12.996 2.122 -10.531 1.00 83.50 174 LEU A CA 1
ATOM 1295 C C . LEU A 1 174 ? -11.766 2.988 -10.227 1.00 83.50 174 LEU A C 1
ATOM 1297 O O . LEU A 1 174 ? -11.203 2.901 -9.136 1.00 83.50 174 LEU A O 1
ATOM 1301 N N . ILE A 1 175 ? -11.370 3.869 -11.149 1.00 86.75 175 ILE A N 1
ATOM 1302 C CA . ILE A 1 175 ? -10.284 4.834 -10.920 1.00 86.75 175 ILE A CA 1
ATOM 1303 C C . ILE A 1 175 ? -10.557 5.769 -9.721 1.00 86.75 175 ILE A C 1
ATOM 1305 O O . ILE A 1 175 ? -9.632 5.981 -8.942 1.00 86.75 175 ILE A O 1
ATOM 1309 N N . PRO A 1 176 ? -11.784 6.277 -9.482 1.00 90.00 176 PRO A N 1
ATOM 1310 C CA . PRO A 1 176 ? -12.129 7.015 -8.268 1.00 90.00 176 PRO A CA 1
ATOM 1311 C C . PRO A 1 176 ? -11.882 6.217 -6.986 1.00 90.00 176 PRO A C 1
ATOM 1313 O O . PRO A 1 176 ? -11.280 6.751 -6.060 1.00 90.00 176 PRO A O 1
ATOM 1316 N N . ILE A 1 177 ? -12.263 4.933 -6.959 1.00 91.75 177 ILE A N 1
ATOM 1317 C CA . ILE A 1 177 ? -12.042 4.048 -5.806 1.00 91.75 177 ILE A CA 1
ATOM 1318 C C . ILE A 1 177 ? -10.542 3.877 -5.549 1.00 91.75 177 ILE A C 1
ATOM 1320 O O . ILE A 1 177 ? -10.082 4.087 -4.430 1.00 91.75 177 ILE A O 1
ATOM 1324 N N . LEU A 1 178 ? -9.749 3.579 -6.583 1.00 92.81 178 LEU A N 1
ATOM 1325 C CA . LEU A 1 178 ? -8.289 3.495 -6.451 1.00 92.81 178 LEU A CA 1
ATOM 1326 C C . LEU A 1 178 ? -7.665 4.835 -6.048 1.00 92.81 178 LEU A C 1
ATOM 1328 O O . LEU A 1 178 ? -6.720 4.859 -5.267 1.00 92.81 178 LEU A O 1
ATOM 1332 N N . GLY A 1 179 ? -8.208 5.950 -6.538 1.00 93.19 179 GLY A N 1
ATOM 1333 C CA . GLY A 1 179 ? -7.805 7.297 -6.152 1.00 93.19 179 GLY A CA 1
ATOM 1334 C C . GLY A 1 179 ? -8.070 7.589 -4.674 1.00 93.19 179 GLY A C 1
ATOM 1335 O O . GLY A 1 179 ? -7.232 8.200 -4.014 1.00 93.19 179 GLY A O 1
ATOM 1336 N N . GLU A 1 180 ? -9.196 7.131 -4.128 1.00 94.31 180 GLU A N 1
ATOM 1337 C CA . GLU A 1 180 ? -9.491 7.213 -2.695 1.00 94.31 180 GLU A CA 1
ATOM 1338 C C . GLU A 1 180 ? -8.560 6.331 -1.863 1.00 94.31 180 GLU A C 1
ATOM 1340 O O . GLU A 1 180 ? -7.986 6.819 -0.889 1.00 94.31 180 GLU A O 1
ATOM 1345 N N . ILE A 1 181 ? -8.335 5.076 -2.274 1.00 95.38 181 ILE A N 1
ATOM 1346 C CA . ILE A 1 181 ? -7.373 4.187 -1.602 1.00 95.38 181 ILE A CA 1
ATOM 1347 C C . ILE A 1 181 ? -5.974 4.815 -1.632 1.00 95.38 181 ILE A C 1
ATOM 1349 O O . ILE A 1 181 ? -5.295 4.850 -0.611 1.00 95.38 181 ILE A O 1
ATOM 1353 N N . TYR A 1 182 ? -5.564 5.398 -2.761 1.00 95.56 182 TYR A N 1
ATOM 1354 C CA . TYR A 1 182 ? -4.285 6.094 -2.887 1.00 95.56 182 TYR A CA 1
ATOM 1355 C C . TYR A 1 182 ? -4.180 7.317 -1.963 1.00 95.56 182 TYR A C 1
ATOM 1357 O O . TYR A 1 182 ? -3.135 7.540 -1.344 1.00 95.56 182 TYR A O 1
ATOM 1365 N N . LYS A 1 183 ? -5.247 8.114 -1.823 1.00 94.75 183 LYS A N 1
ATOM 1366 C CA . LYS A 1 183 ? -5.302 9.238 -0.864 1.00 94.75 183 LYS A CA 1
ATOM 1367 C C . LYS A 1 183 ? -5.245 8.763 0.590 1.00 94.75 183 LYS A C 1
ATOM 1369 O O . LYS A 1 183 ? -4.741 9.485 1.449 1.00 94.75 183 LYS A O 1
ATOM 1374 N N . ALA A 1 184 ? -5.734 7.555 0.852 1.00 95.19 184 ALA A N 1
ATOM 1375 C CA . ALA A 1 184 ? -5.710 6.897 2.151 1.00 95.19 184 ALA A CA 1
ATOM 1376 C C . ALA A 1 184 ? -4.535 5.912 2.315 1.00 95.19 184 ALA A C 1
ATOM 1378 O O . ALA A 1 184 ? -4.522 5.149 3.278 1.00 95.19 184 ALA A O 1
ATOM 1379 N N . ARG A 1 185 ? -3.530 5.911 1.424 1.00 95.12 185 ARG A N 1
ATOM 1380 C CA . ARG A 1 185 ? -2.469 4.883 1.402 1.00 95.12 185 ARG A CA 1
ATOM 1381 C C . ARG A 1 185 ? -1.657 4.795 2.694 1.00 95.12 185 ARG A C 1
ATOM 1383 O O . ARG A 1 185 ? -1.188 3.726 3.045 1.00 95.12 185 ARG A O 1
ATOM 1390 N N . GLN A 1 186 ? -1.536 5.895 3.435 1.00 94.19 186 GLN A N 1
ATOM 1391 C CA . GLN A 1 186 ? -0.916 5.946 4.765 1.00 94.19 186 GLN A CA 1
ATOM 1392 C C . GLN A 1 186 ? -1.694 5.182 5.854 1.00 94.19 186 GLN A C 1
ATOM 1394 O O . GLN A 1 186 ? -1.216 5.063 6.982 1.00 94.19 186 GLN A O 1
ATOM 1399 N N . LEU A 1 187 ? -2.925 4.763 5.558 1.00 95.31 187 LEU A N 1
ATOM 1400 C CA . LEU A 1 187 ? -3.775 3.950 6.427 1.00 95.31 187 LEU A CA 1
ATOM 1401 C C . LEU A 1 187 ? -3.773 2.473 6.017 1.00 95.31 187 LEU A C 1
ATOM 1403 O O . LEU A 1 187 ? -4.297 1.653 6.767 1.00 95.31 187 LEU A O 1
ATOM 1407 N N . LEU A 1 188 ? -3.212 2.129 4.850 1.00 95.06 188 LEU A N 1
ATOM 1408 C CA . LEU A 1 188 ? -3.029 0.733 4.469 1.00 95.06 188 LEU A CA 1
ATOM 1409 C C . LEU A 1 188 ? -2.037 0.071 5.430 1.00 95.06 188 LEU A C 1
ATOM 1411 O O . LEU A 1 188 ? -1.074 0.723 5.848 1.00 95.06 188 LEU A O 1
ATOM 1415 N N . PRO A 1 189 ? -2.261 -1.202 5.786 1.00 93.56 189 PRO A N 1
ATOM 1416 C CA . PRO A 1 189 ? -1.326 -1.909 6.641 1.00 93.56 189 PRO A CA 1
ATOM 1417 C C . PRO A 1 189 ? 0.014 -2.083 5.934 1.00 93.56 189 PRO A C 1
ATOM 1419 O O . PRO A 1 189 ? 0.061 -2.287 4.719 1.00 93.56 189 PRO A O 1
ATOM 1422 N N . ALA A 1 190 ? 1.110 -2.049 6.684 1.00 90.94 190 ALA A N 1
ATOM 1423 C CA . ALA A 1 190 ? 2.360 -2.589 6.180 1.00 90.94 190 ALA A CA 1
ATOM 1424 C C . ALA A 1 190 ? 2.247 -4.118 6.094 1.00 90.94 190 ALA A C 1
ATOM 1426 O O . ALA A 1 190 ? 1.548 -4.751 6.885 1.00 90.94 190 ALA A O 1
ATOM 1427 N N . ARG A 1 191 ? 2.977 -4.744 5.162 1.00 88.25 191 ARG A N 1
ATOM 1428 C CA . ARG A 1 191 ? 2.946 -6.209 4.968 1.00 88.25 191 ARG A CA 1
ATOM 1429 C C . ARG A 1 191 ? 3.288 -7.022 6.228 1.00 88.25 191 ARG A C 1
ATOM 1431 O O . ARG A 1 191 ? 2.947 -8.196 6.280 1.00 88.25 191 ARG A O 1
ATOM 1438 N N . GLY A 1 192 ? 3.966 -6.424 7.210 1.00 87.94 192 GLY A N 1
ATOM 1439 C CA . GLY A 1 192 ? 4.333 -7.065 8.476 1.00 87.94 192 GLY A CA 1
ATOM 1440 C C . GLY A 1 192 ? 3.450 -6.709 9.675 1.00 87.94 192 GLY A C 1
ATOM 1441 O O . GLY A 1 192 ? 3.710 -7.230 10.755 1.00 87.94 192 GLY A O 1
ATOM 1442 N N . ASP A 1 193 ? 2.450 -5.833 9.520 1.00 86.75 193 ASP A N 1
ATOM 1443 C CA . ASP A 1 193 ? 1.646 -5.355 10.657 1.00 86.75 193 ASP A CA 1
ATOM 1444 C C . ASP A 1 193 ? 0.697 -6.435 11.196 1.00 86.75 193 ASP A C 1
ATOM 1446 O O . ASP A 1 193 ? 0.509 -6.557 12.406 1.00 86.75 193 ASP A O 1
ATOM 1450 N N . ASP A 1 194 ? 0.091 -7.216 10.299 1.00 91.81 194 ASP A N 1
ATOM 1451 C CA . ASP A 1 194 ? -0.879 -8.262 10.621 1.00 91.81 194 ASP A CA 1
ATOM 1452 C C . ASP A 1 194 ? -0.895 -9.358 9.532 1.00 91.81 194 ASP A C 1
ATOM 1454 O O . ASP A 1 194 ? -0.472 -9.107 8.400 1.00 91.81 194 ASP A O 1
ATOM 1458 N N . PRO A 1 195 ? -1.366 -10.587 9.833 1.00 89.88 195 PRO A N 1
ATOM 1459 C CA . PRO A 1 195 ? -1.328 -11.701 8.879 1.00 89.88 195 PRO A CA 1
ATOM 1460 C C . PRO A 1 195 ? -2.249 -11.521 7.659 1.00 89.88 195 PRO A C 1
ATOM 1462 O O . PRO A 1 195 ? -2.050 -12.200 6.653 1.00 89.88 195 PRO A O 1
ATOM 1465 N N . GLY A 1 196 ? -3.250 -10.635 7.726 1.00 90.25 196 GLY A N 1
ATOM 1466 C CA . GLY A 1 196 ? -4.164 -10.345 6.615 1.00 90.25 196 GLY A CA 1
ATOM 1467 C C . GLY A 1 196 ? -3.641 -9.280 5.647 1.00 90.25 196 GLY A C 1
ATOM 1468 O O . GLY A 1 196 ? -4.037 -9.256 4.479 1.00 90.25 196 GLY A O 1
ATOM 1469 N N . ALA A 1 197 ? -2.715 -8.429 6.098 1.00 92.00 197 ALA A N 1
ATOM 1470 C CA . ALA A 1 197 ? -2.183 -7.304 5.337 1.00 92.00 197 ALA A CA 1
ATOM 1471 C C . ALA A 1 197 ? -1.617 -7.677 3.953 1.00 92.00 197 ALA A C 1
ATOM 1473 O O . ALA A 1 197 ? -1.944 -6.974 2.990 1.00 92.00 197 ALA A O 1
ATOM 1474 N N . PRO A 1 198 ? -0.823 -8.758 3.785 1.00 92.25 198 PRO A N 1
ATOM 1475 C CA . PRO A 1 198 ? -0.298 -9.124 2.471 1.00 92.25 198 PRO A CA 1
ATOM 1476 C C . PRO A 1 198 ? -1.407 -9.430 1.461 1.00 92.25 198 PRO A C 1
ATOM 1478 O O . PRO A 1 198 ? -1.417 -8.850 0.380 1.00 92.25 198 PRO A O 1
ATOM 1481 N N . ALA A 1 199 ? -2.389 -10.254 1.842 1.00 92.44 199 ALA A N 1
ATOM 1482 C CA . ALA A 1 199 ? -3.490 -10.638 0.960 1.00 92.44 199 ALA A CA 1
ATOM 1483 C C . ALA A 1 199 ? -4.344 -9.430 0.541 1.00 92.44 199 ALA A C 1
ATOM 1485 O O . ALA A 1 199 ? -4.774 -9.339 -0.611 1.00 92.44 199 ALA A O 1
ATOM 1486 N N . LEU A 1 200 ? -4.555 -8.478 1.458 1.00 94.19 200 LEU A N 1
ATOM 1487 C CA . LEU A 1 200 ? -5.246 -7.224 1.165 1.00 94.19 200 LEU A CA 1
ATOM 1488 C C . LEU A 1 200 ? -4.500 -6.391 0.118 1.00 94.19 200 LEU A C 1
ATOM 1490 O O . LEU A 1 200 ? -5.083 -5.978 -0.885 1.00 94.19 200 LEU A O 1
ATOM 1494 N N . LEU A 1 201 ? -3.211 -6.141 0.356 1.00 94.25 201 LEU A N 1
ATOM 1495 C CA . LEU A 1 201 ? -2.377 -5.320 -0.517 1.00 94.25 201 LEU A CA 1
ATOM 1496 C C . LEU A 1 201 ? -2.206 -5.948 -1.897 1.00 94.25 201 LEU A C 1
ATOM 1498 O O . LEU A 1 201 ? -2.348 -5.251 -2.900 1.00 94.25 201 LEU A O 1
ATOM 1502 N N . ASP A 1 202 ? -1.948 -7.254 -1.949 1.00 92.75 202 ASP A N 1
ATOM 1503 C CA . ASP A 1 202 ? -1.777 -7.991 -3.200 1.00 92.75 202 ASP A CA 1
ATOM 1504 C C . ASP A 1 202 ? -3.028 -7.863 -4.059 1.00 92.75 202 ASP A C 1
ATOM 1506 O O . ASP A 1 202 ? -2.943 -7.517 -5.237 1.00 92.75 202 ASP A O 1
ATOM 1510 N N . ARG A 1 203 ? -4.205 -8.000 -3.443 1.00 93.75 203 ARG A N 1
ATOM 1511 C CA . ARG A 1 203 ? -5.474 -7.839 -4.142 1.00 93.75 203 ARG A CA 1
ATOM 1512 C C . ARG A 1 203 ? -5.723 -6.411 -4.621 1.00 93.75 203 ARG A C 1
ATOM 1514 O O . ARG A 1 203 ? -6.168 -6.215 -5.753 1.00 93.75 203 ARG A O 1
ATOM 1521 N N . VAL A 1 204 ? -5.453 -5.410 -3.779 1.00 94.94 204 VAL A N 1
ATOM 1522 C CA . VAL A 1 204 ? -5.577 -3.989 -4.148 1.00 94.94 204 VAL A CA 1
ATOM 1523 C C . VAL A 1 204 ? -4.669 -3.673 -5.337 1.00 94.94 204 VAL A C 1
ATOM 1525 O O . VAL A 1 204 ? -5.107 -3.018 -6.285 1.00 94.94 204 VAL A O 1
ATOM 1528 N N . PHE A 1 205 ? -3.431 -4.171 -5.329 1.00 94.88 205 PHE A N 1
ATOM 1529 C CA . PHE A 1 205 ? -2.487 -3.969 -6.422 1.00 94.88 205 PHE A CA 1
ATOM 1530 C C . PHE A 1 205 ? -2.865 -4.747 -7.681 1.00 94.88 205 PHE A C 1
ATOM 1532 O O . PHE A 1 205 ? -2.828 -4.171 -8.764 1.00 94.88 205 PHE A O 1
ATOM 1539 N N . GLU A 1 206 ? -3.292 -6.003 -7.580 1.00 93.62 206 GLU A N 1
ATOM 1540 C CA . GLU A 1 206 ? -3.769 -6.812 -8.710 1.00 93.62 206 GLU A CA 1
ATOM 1541 C C . GLU A 1 206 ? -4.937 -6.125 -9.442 1.00 93.62 206 GLU A C 1
ATOM 1543 O O . GLU A 1 206 ? -4.917 -5.942 -10.669 1.00 93.62 206 GLU A O 1
ATOM 1548 N N . VAL A 1 207 ? -5.937 -5.678 -8.677 1.00 92.62 207 VAL A N 1
ATOM 1549 C CA . VAL A 1 207 ? -7.084 -4.927 -9.195 1.00 92.62 207 VAL A CA 1
ATOM 1550 C C . VAL A 1 207 ? -6.622 -3.594 -9.774 1.00 92.62 207 VAL A C 1
ATOM 1552 O O . VAL A 1 207 ? -6.994 -3.257 -10.897 1.00 92.62 207 VAL A O 1
ATOM 1555 N N . GLY A 1 208 ? -5.766 -2.863 -9.056 1.00 93.62 208 GLY A N 1
ATOM 1556 C CA . GLY A 1 208 ? -5.205 -1.591 -9.501 1.00 93.62 208 GLY A CA 1
ATOM 1557 C C . GLY A 1 208 ? -4.500 -1.692 -10.852 1.00 93.62 208 GLY A C 1
ATOM 1558 O O . GLY A 1 208 ? -4.790 -0.914 -11.759 1.00 93.62 208 GLY A O 1
ATOM 1559 N N . ARG A 1 209 ? -3.643 -2.704 -11.026 1.00 94.44 209 ARG A N 1
ATOM 1560 C CA . ARG A 1 209 ? -2.939 -3.000 -12.285 1.00 94.44 209 ARG A CA 1
ATOM 1561 C C . ARG A 1 209 ? -3.924 -3.272 -13.412 1.00 94.44 209 ARG A C 1
ATOM 1563 O O . ARG A 1 209 ? -3.812 -2.684 -14.484 1.00 94.44 209 ARG A O 1
ATOM 1570 N N . SER A 1 210 ? -4.903 -4.140 -13.168 1.00 91.31 210 SER A N 1
ATOM 1571 C CA . SER A 1 210 ? -5.896 -4.517 -14.177 1.00 91.31 210 SER A CA 1
ATOM 1572 C C . SER A 1 210 ? -6.747 -3.332 -14.633 1.00 91.31 210 SER A C 1
ATOM 1574 O O . SER A 1 210 ? -7.001 -3.191 -15.827 1.00 91.31 210 SER A O 1
ATOM 1576 N N . GLN A 1 211 ? -7.144 -2.463 -13.704 1.00 89.44 211 GLN A N 1
ATOM 1577 C CA . GLN A 1 211 ? -7.958 -1.283 -13.997 1.00 89.44 211 GLN A CA 1
ATOM 1578 C C . GLN A 1 211 ? -7.165 -0.175 -14.686 1.00 89.44 211 GLN A C 1
ATOM 1580 O O . GLN A 1 211 ? -7.669 0.449 -15.616 1.00 89.44 211 GLN A O 1
ATOM 1585 N N . LEU A 1 212 ? -5.912 0.051 -14.278 1.00 89.88 212 LEU A N 1
ATOM 1586 C CA . LEU A 1 212 ? -5.044 1.017 -14.951 1.00 89.88 212 LEU A CA 1
ATOM 1587 C C . LEU A 1 212 ? -4.823 0.634 -16.416 1.00 89.88 212 LEU A C 1
ATOM 1589 O O . LEU A 1 212 ? -4.920 1.505 -17.276 1.00 89.88 212 LEU A O 1
ATOM 1593 N N . LEU A 1 213 ? -4.604 -0.654 -16.702 1.00 90.00 213 LEU A N 1
ATOM 1594 C CA . LEU A 1 213 ? -4.466 -1.174 -18.067 1.00 90.00 213 LEU A CA 1
ATOM 1595 C C . LEU A 1 213 ? -5.722 -0.943 -18.919 1.00 90.00 213 LEU A C 1
ATOM 1597 O O . LEU A 1 213 ? -5.620 -0.509 -20.069 1.00 90.00 213 LEU A O 1
ATOM 1601 N N . ASP A 1 214 ? -6.900 -1.219 -18.359 1.00 87.94 214 ASP A N 1
ATOM 1602 C CA . ASP A 1 214 ? -8.177 -1.031 -19.052 1.00 87.94 214 ASP A CA 1
ATOM 1603 C C . ASP A 1 214 ? -8.462 0.454 -19.325 1.00 87.94 214 ASP A C 1
ATOM 1605 O O . ASP A 1 214 ? -8.786 0.833 -20.452 1.00 87.94 214 ASP A O 1
ATOM 1609 N N . HIS A 1 215 ? -8.252 1.315 -18.324 1.00 88.00 215 HIS A N 1
ATOM 1610 C CA . HIS A 1 215 ? -8.456 2.758 -18.449 1.00 88.00 215 HIS A CA 1
ATOM 1611 C C . HIS A 1 215 ? -7.547 3.365 -19.522 1.00 88.00 215 HIS A C 1
ATOM 1613 O O . HIS A 1 215 ? -8.005 4.075 -20.417 1.00 88.00 215 HIS A O 1
ATOM 1619 N N . TRP A 1 216 ? -6.257 3.042 -19.469 1.00 86.69 216 TRP A N 1
ATOM 1620 C CA . TRP A 1 216 ? -5.263 3.536 -20.414 1.00 86.69 216 TRP A CA 1
ATOM 1621 C C . TRP A 1 216 ? -5.515 3.116 -21.863 1.00 86.69 216 TRP A C 1
ATOM 1623 O O . TRP A 1 216 ? -5.183 3.858 -22.781 1.00 86.69 216 TRP A O 1
ATOM 1633 N N . SER A 1 217 ? -6.141 1.959 -22.071 1.00 84.69 217 SER A N 1
ATOM 1634 C CA . SER A 1 217 ? -6.507 1.492 -23.411 1.00 84.69 217 SER A CA 1
ATOM 1635 C C . SER A 1 217 ? -7.709 2.245 -23.995 1.00 84.69 217 SER A C 1
ATOM 1637 O O . SER A 1 217 ? -7.875 2.289 -25.211 1.00 84.69 217 SER A O 1
ATOM 1639 N N . LYS A 1 218 ? -8.569 2.816 -23.141 1.00 84.44 218 LYS A N 1
ATOM 1640 C CA . LYS A 1 218 ? -9.849 3.426 -23.536 1.00 84.44 218 LYS A CA 1
ATOM 1641 C C . LYS A 1 218 ? -9.792 4.944 -23.650 1.00 84.44 218 LYS A C 1
ATOM 1643 O O . LYS A 1 218 ? -10.501 5.521 -24.470 1.00 84.44 218 LYS A O 1
ATOM 1648 N N . THR A 1 219 ? -9.000 5.610 -22.815 1.00 76.25 219 THR A N 1
ATOM 1649 C CA . THR A 1 219 ? -9.030 7.072 -22.721 1.00 76.25 219 THR A CA 1
ATOM 1650 C C . THR A 1 219 ? -7.821 7.712 -23.384 1.00 76.25 219 THR A C 1
ATOM 1652 O O . THR A 1 219 ? -6.695 7.503 -22.943 1.00 76.25 219 THR A O 1
ATOM 1655 N N . SER A 1 220 ? -8.052 8.616 -24.336 1.00 65.19 220 SER A N 1
ATOM 1656 C CA . SER A 1 220 ? -7.036 9.537 -24.867 1.00 65.19 220 SER A CA 1
ATOM 1657 C C . SER A 1 220 ? -6.754 10.725 -23.922 1.00 65.19 220 SER A C 1
ATOM 1659 O O . SER A 1 220 ? -6.467 11.826 -24.377 1.00 65.19 220 SER A O 1
ATOM 1661 N N . VAL A 1 221 ? -6.806 10.478 -22.605 1.00 65.06 221 VAL A N 1
ATOM 1662 C CA . VAL A 1 221 ? -6.550 11.397 -21.475 1.00 65.06 221 VAL A CA 1
ATOM 1663 C C . VAL A 1 221 ? -7.647 12.433 -21.169 1.00 65.06 221 VAL A C 1
ATOM 1665 O O . VAL A 1 221 ? -7.696 13.508 -21.762 1.00 65.06 221 VAL A O 1
ATOM 1668 N N . PRO A 1 222 ? -8.430 12.195 -20.104 1.00 53.66 222 PRO A N 1
ATOM 1669 C CA . PRO A 1 222 ? -8.888 13.253 -19.214 1.00 53.66 222 PRO A CA 1
ATOM 1670 C C . PRO A 1 222 ? -8.215 13.127 -17.837 1.00 53.66 222 PRO A C 1
ATOM 1672 O O . PRO A 1 222 ? -8.169 12.056 -17.233 1.00 53.66 222 PRO A O 1
ATOM 1675 N N . ASN A 1 223 ? -7.691 14.244 -17.327 1.00 63.66 223 ASN A N 1
ATOM 1676 C CA . ASN A 1 223 ? -7.171 14.342 -15.964 1.00 63.66 223 ASN A CA 1
ATOM 1677 C C . ASN A 1 223 ? -8.304 14.107 -14.956 1.00 63.66 223 ASN A C 1
ATOM 1679 O O . ASN A 1 223 ? -9.264 14.878 -14.913 1.00 63.66 223 ASN A O 1
ATOM 1683 N N . HIS A 1 224 ? -8.182 13.086 -14.107 1.00 68.69 224 HIS A N 1
ATOM 1684 C CA . HIS A 1 224 ? -9.057 12.965 -12.946 1.00 68.69 224 HIS A CA 1
ATOM 1685 C C . HIS A 1 224 ? -8.699 14.038 -11.902 1.00 68.69 224 HIS A C 1
ATOM 1687 O O . HIS A 1 224 ? -7.517 14.239 -11.604 1.00 68.69 224 HIS A O 1
ATOM 1693 N N . PRO A 1 225 ? -9.688 14.733 -11.312 1.00 76.69 225 PRO A N 1
ATOM 1694 C CA . PRO A 1 225 ? -9.422 15.733 -10.289 1.00 76.69 225 PRO A CA 1
ATOM 1695 C C . PRO A 1 225 ? -8.865 15.071 -9.018 1.00 76.69 225 PRO A C 1
ATOM 1697 O O . PRO A 1 225 ? -9.560 14.354 -8.297 1.00 76.69 225 PRO A O 1
ATOM 1700 N N . GLY A 1 226 ? -7.591 15.338 -8.724 1.00 83.44 226 GLY A N 1
ATOM 1701 C CA . GLY A 1 226 ? -6.987 15.116 -7.408 1.00 83.44 226 GLY A CA 1
ATOM 1702 C C . GLY A 1 226 ? -5.944 14.002 -7.290 1.00 83.44 226 GLY A C 1
ATOM 1703 O O . GLY A 1 226 ? -5.306 13.940 -6.243 1.00 83.44 226 GLY A O 1
ATOM 1704 N N . VAL A 1 227 ? -5.735 13.153 -8.305 1.00 89.00 227 VAL A N 1
ATOM 1705 C CA . VAL A 1 227 ? -4.600 12.208 -8.342 1.00 89.00 227 VAL A CA 1
ATOM 1706 C C . VAL A 1 227 ? -4.091 12.066 -9.776 1.00 89.00 227 VAL A C 1
ATOM 1708 O O . VAL A 1 227 ? -4.870 11.776 -10.682 1.00 89.00 227 VAL A O 1
ATOM 1711 N N . SER A 1 228 ? -2.787 12.256 -9.983 1.00 92.31 228 SER A N 1
ATOM 1712 C CA . SER A 1 228 ? -2.154 12.011 -11.282 1.00 92.31 228 SER A CA 1
ATOM 1713 C C . SER A 1 228 ? -2.159 10.514 -11.606 1.00 92.31 228 SER A C 1
ATOM 1715 O O . SER A 1 228 ? -1.834 9.689 -10.751 1.00 92.31 228 SER A O 1
ATOM 1717 N N . LEU A 1 229 ? -2.461 10.145 -12.855 1.00 91.38 229 LEU A N 1
ATOM 1718 C CA . LEU A 1 229 ? -2.345 8.752 -13.311 1.00 91.38 229 LEU A CA 1
ATOM 1719 C C . LEU A 1 229 ? -0.915 8.220 -13.150 1.00 91.38 229 LEU A C 1
ATOM 1721 O O . LEU A 1 229 ? -0.738 7.044 -12.851 1.00 91.38 229 LEU A O 1
ATOM 1725 N N . THR A 1 230 ? 0.097 9.082 -13.289 1.00 93.56 230 THR A N 1
ATOM 1726 C CA . THR A 1 230 ? 1.499 8.714 -13.052 1.00 93.56 230 THR A CA 1
ATOM 1727 C C . THR A 1 230 ? 1.748 8.367 -11.587 1.00 93.56 230 THR A C 1
ATOM 1729 O O . THR A 1 230 ? 2.466 7.413 -11.307 1.00 93.56 230 THR A O 1
ATOM 1732 N N . ASP A 1 231 ? 1.125 9.086 -10.650 1.00 94.69 231 ASP A N 1
ATOM 1733 C CA . ASP A 1 231 ? 1.268 8.804 -9.218 1.00 94.69 231 ASP A CA 1
ATOM 1734 C C . ASP A 1 231 ? 0.603 7.473 -8.850 1.00 94.69 231 ASP A C 1
ATOM 1736 O O . ASP A 1 231 ? 1.169 6.685 -8.093 1.00 94.69 231 ASP A O 1
ATOM 1740 N N . LEU A 1 232 ? -0.564 7.183 -9.441 1.00 94.88 232 LEU A N 1
ATOM 1741 C CA . LEU A 1 232 ? -1.210 5.876 -9.305 1.00 94.88 232 LEU A CA 1
ATOM 1742 C C . LEU A 1 232 ? -0.358 4.761 -9.915 1.00 94.88 232 LEU A C 1
ATOM 1744 O O . LEU A 1 232 ? -0.198 3.722 -9.285 1.00 94.88 232 LEU A O 1
ATOM 1748 N N . LEU A 1 233 ? 0.216 4.968 -11.104 1.00 95.19 233 LEU A N 1
ATOM 1749 C CA . LEU A 1 233 ? 1.102 3.990 -11.739 1.00 95.19 233 LEU A CA 1
ATOM 1750 C C . LEU A 1 233 ? 2.307 3.677 -10.855 1.00 95.19 233 LEU A C 1
ATOM 1752 O O . LEU A 1 233 ? 2.579 2.508 -10.608 1.00 95.19 233 LEU A O 1
ATOM 1756 N N . VAL A 1 234 ? 2.988 4.700 -10.339 1.00 96.06 234 VAL A N 1
ATOM 1757 C CA . VAL A 1 234 ? 4.127 4.510 -9.431 1.00 96.06 234 VAL A CA 1
ATOM 1758 C C . VAL A 1 234 ? 3.700 3.808 -8.151 1.00 96.06 234 VAL A C 1
ATOM 1760 O O . VAL A 1 234 ? 4.434 2.978 -7.646 1.00 96.06 234 VAL A O 1
ATOM 1763 N N . TRP A 1 235 ? 2.518 4.092 -7.613 1.00 95.12 235 TRP A N 1
ATOM 1764 C CA . TRP A 1 235 ? 2.054 3.410 -6.408 1.00 95.12 235 TRP A CA 1
ATOM 1765 C C . TRP A 1 235 ? 1.739 1.925 -6.640 1.00 95.12 235 TRP A C 1
ATOM 1767 O O . TRP A 1 235 ? 2.068 1.087 -5.804 1.00 95.12 235 TRP A O 1
ATOM 1777 N N . ILE A 1 236 ? 1.132 1.593 -7.780 1.00 95.69 236 ILE A N 1
ATOM 1778 C CA . ILE A 1 236 ? 0.763 0.221 -8.155 1.00 95.69 236 ILE A CA 1
ATOM 1779 C C . ILE A 1 236 ? 1.978 -0.609 -8.632 1.00 95.69 236 ILE A C 1
ATOM 1781 O O . ILE A 1 236 ? 2.011 -1.839 -8.475 1.00 95.69 236 ILE A O 1
ATOM 1785 N N . PHE A 1 237 ? 2.976 0.063 -9.206 1.00 95.75 237 PHE A N 1
ATOM 1786 C CA . PHE A 1 237 ? 4.274 -0.473 -9.612 1.00 95.75 237 PHE A CA 1
ATOM 1787 C C . PHE A 1 237 ? 5.374 0.240 -8.802 1.00 95.75 237 PHE A C 1
ATOM 1789 O O . PHE A 1 237 ? 6.062 1.102 -9.351 1.00 95.75 237 PHE A O 1
ATOM 1796 N N . PRO A 1 238 ? 5.514 -0.077 -7.498 1.00 91.31 238 PRO A N 1
ATOM 1797 C CA . PRO A 1 238 ? 6.312 0.714 -6.555 1.00 91.31 238 PRO A CA 1
ATOM 1798 C C . PRO A 1 238 ? 7.787 0.812 -6.941 1.00 91.31 238 PRO A C 1
ATOM 1800 O O . PRO A 1 238 ? 8.381 1.892 -6.874 1.00 91.31 238 PRO A O 1
ATOM 1803 N N . ASP A 1 239 ? 8.375 -0.306 -7.362 1.00 96.12 239 ASP A N 1
ATOM 1804 C CA . ASP A 1 239 ? 9.796 -0.382 -7.658 1.00 96.12 239 ASP A CA 1
ATOM 1805 C C . ASP A 1 239 ? 10.126 -1.428 -8.732 1.00 96.12 239 ASP A C 1
ATOM 1807 O O . ASP A 1 239 ? 9.418 -2.425 -8.897 1.00 96.12 239 ASP A O 1
ATOM 1811 N N . ALA A 1 240 ? 11.203 -1.194 -9.490 1.00 96.81 240 ALA A N 1
ATOM 1812 C CA . ALA A 1 240 ? 11.598 -2.080 -10.587 1.00 96.81 240 ALA A CA 1
ATOM 1813 C C . ALA A 1 240 ? 11.929 -3.515 -10.127 1.00 96.81 240 ALA A C 1
ATOM 1815 O O . ALA A 1 240 ? 11.419 -4.451 -10.753 1.00 96.81 240 ALA A O 1
ATOM 1816 N N . PRO A 1 241 ? 12.702 -3.738 -9.042 1.00 95.62 241 PRO A N 1
ATOM 1817 C CA . PRO A 1 241 ? 12.976 -5.087 -8.547 1.00 95.62 241 PRO A CA 1
ATOM 1818 C C . PRO A 1 241 ? 11.711 -5.846 -8.142 1.00 95.62 241 PRO A C 1
ATOM 1820 O O . PRO A 1 241 ? 11.556 -7.010 -8.505 1.00 95.62 241 PRO A O 1
ATOM 1823 N N . GLY A 1 242 ? 10.778 -5.204 -7.441 1.00 92.94 242 GLY A N 1
ATOM 1824 C CA . GLY A 1 242 ? 9.505 -5.780 -7.024 1.00 92.94 242 GLY A CA 1
ATOM 1825 C C . GLY A 1 242 ? 8.654 -6.192 -8.220 1.00 92.94 242 GLY A C 1
ATOM 1826 O O . GLY A 1 242 ? 8.163 -7.320 -8.264 1.00 92.94 242 GLY A O 1
ATOM 1827 N N . VAL A 1 243 ? 8.570 -5.335 -9.243 1.00 95.81 243 VAL A N 1
ATOM 1828 C CA . VAL A 1 243 ? 7.867 -5.652 -10.498 1.00 95.81 243 VAL A CA 1
ATOM 1829 C C . VAL A 1 243 ? 8.523 -6.812 -11.243 1.00 95.81 243 VAL A C 1
ATOM 1831 O O . VAL A 1 243 ? 7.823 -7.660 -11.786 1.00 95.81 243 VAL A O 1
ATOM 1834 N N . LEU A 1 244 ? 9.855 -6.877 -11.272 1.00 95.50 244 LEU A N 1
ATOM 1835 C CA . LEU A 1 244 ? 10.582 -7.983 -11.898 1.00 95.50 244 LEU A CA 1
ATOM 1836 C C . LEU A 1 244 ? 10.462 -9.291 -11.105 1.00 95.50 244 LEU A C 1
ATOM 1838 O O . LEU A 1 244 ? 10.499 -10.362 -11.712 1.00 95.50 244 LEU A O 1
ATOM 1842 N N . SER A 1 245 ? 10.302 -9.215 -9.782 1.00 93.56 245 SER A N 1
ATOM 1843 C CA . SER A 1 245 ? 10.192 -10.367 -8.877 1.00 93.56 245 SER A CA 1
ATOM 1844 C C . SER A 1 245 ? 8.806 -11.003 -8.883 1.00 93.56 245 SER A C 1
ATOM 1846 O O . SER A 1 245 ? 8.703 -12.226 -8.845 1.00 93.56 245 SER A O 1
ATOM 1848 N N . ASP A 1 246 ? 7.752 -10.187 -8.929 1.00 92.56 246 ASP A N 1
ATOM 1849 C CA . ASP A 1 246 ? 6.356 -10.624 -8.913 1.00 92.56 246 ASP A CA 1
ATOM 1850 C C . ASP A 1 246 ? 5.898 -10.992 -10.345 1.00 92.56 246 ASP A C 1
ATOM 1852 O O . ASP A 1 246 ? 5.812 -10.116 -11.211 1.00 92.56 246 ASP A O 1
ATOM 1856 N N . PRO A 1 247 ? 5.585 -12.273 -10.638 1.00 92.81 247 PRO A N 1
ATOM 1857 C CA . PRO A 1 247 ? 5.131 -12.695 -11.962 1.00 92.81 247 PRO A CA 1
ATOM 1858 C C . PRO A 1 247 ? 3.861 -11.979 -12.437 1.00 92.81 247 PRO A C 1
ATOM 1860 O O . PRO A 1 247 ? 3.719 -11.730 -13.638 1.00 92.81 247 PRO A O 1
ATOM 1863 N N . GLU A 1 248 ? 2.948 -11.640 -11.526 1.00 91.88 248 GLU A N 1
ATOM 1864 C CA . GLU A 1 248 ? 1.703 -10.951 -11.857 1.00 91.88 248 GLU A CA 1
ATOM 1865 C C . GLU A 1 248 ? 1.956 -9.475 -12.153 1.00 91.88 248 GLU A C 1
ATOM 1867 O O . GLU A 1 248 ? 1.478 -8.967 -13.173 1.00 91.88 248 GLU A O 1
ATOM 1872 N N . ALA A 1 249 ? 2.776 -8.803 -11.335 1.00 94.56 249 ALA A N 1
ATOM 1873 C CA . ALA A 1 249 ? 3.240 -7.446 -11.627 1.00 94.56 249 ALA A CA 1
ATOM 1874 C C . ALA A 1 249 ? 3.974 -7.384 -12.966 1.00 94.56 249 ALA A C 1
ATOM 1876 O O . ALA A 1 249 ? 3.675 -6.516 -13.785 1.00 94.56 249 ALA A O 1
ATOM 1877 N N . ARG A 1 250 ? 4.889 -8.324 -13.228 1.00 96.06 250 ARG A N 1
ATOM 1878 C CA . ARG A 1 250 ? 5.645 -8.406 -14.482 1.00 96.06 250 ARG A CA 1
ATOM 1879 C C . ARG A 1 250 ? 4.723 -8.604 -15.681 1.00 96.06 250 ARG A C 1
ATOM 1881 O O . ARG A 1 250 ? 4.878 -7.917 -16.689 1.00 96.06 250 ARG A O 1
ATOM 1888 N N . LYS A 1 251 ? 3.737 -9.502 -15.572 1.00 95.62 251 LYS A N 1
ATOM 1889 C CA . LYS A 1 251 ? 2.725 -9.736 -16.614 1.00 95.62 251 LYS A CA 1
ATOM 1890 C C . LYS A 1 251 ? 1.885 -8.486 -16.872 1.00 95.62 251 LYS A C 1
ATOM 1892 O O . LYS A 1 251 ? 1.649 -8.160 -18.031 1.00 95.62 251 LYS A O 1
ATOM 1897 N N . ALA A 1 252 ? 1.451 -7.790 -15.822 1.00 95.31 252 ALA A N 1
ATOM 1898 C CA . ALA A 1 252 ? 0.708 -6.542 -15.952 1.00 95.31 252 ALA A CA 1
ATOM 1899 C C . ALA A 1 252 ? 1.563 -5.424 -16.567 1.00 95.31 252 ALA A C 1
ATOM 1901 O O . ALA A 1 252 ? 1.101 -4.729 -17.466 1.00 95.31 252 ALA A O 1
ATOM 1902 N N . MET A 1 253 ? 2.825 -5.299 -16.148 1.00 97.25 253 MET A N 1
ATOM 1903 C CA . MET A 1 253 ? 3.790 -4.348 -16.700 1.00 97.25 253 MET A CA 1
ATOM 1904 C C . MET A 1 253 ? 3.988 -4.580 -18.204 1.00 97.25 253 MET A C 1
ATOM 1906 O O . MET A 1 253 ? 3.890 -3.636 -18.978 1.00 97.25 253 MET A O 1
ATOM 1910 N N . CYS A 1 254 ? 4.143 -5.835 -18.644 1.00 96.94 254 CYS A N 1
ATOM 1911 C CA . CYS A 1 254 ? 4.272 -6.194 -20.065 1.00 96.94 254 CYS A CA 1
ATOM 1912 C C . CYS A 1 254 ? 3.033 -5.856 -20.915 1.00 96.94 254 CYS A C 1
ATOM 1914 O O . CYS A 1 254 ? 3.110 -5.872 -22.141 1.00 96.94 254 CYS A O 1
ATOM 1916 N N . GLN A 1 255 ? 1.888 -5.592 -20.283 1.00 95.56 255 GLN A N 1
ATOM 1917 C CA . GLN A 1 255 ? 0.650 -5.194 -20.954 1.00 95.56 255 GLN A CA 1
ATOM 1918 C C . GLN A 1 255 ? 0.443 -3.677 -20.961 1.00 95.56 255 GLN A C 1
ATOM 1920 O O . GLN A 1 255 ? -0.510 -3.216 -21.588 1.00 95.56 255 GLN A O 1
ATOM 1925 N N . LEU A 1 256 ? 1.291 -2.905 -20.268 1.00 96.00 256 LEU A N 1
ATOM 1926 C CA . LEU A 1 256 ? 1.168 -1.451 -20.231 1.00 96.00 256 LEU A CA 1
ATOM 1927 C C . LEU A 1 256 ? 1.306 -0.878 -21.646 1.00 96.00 256 LEU A C 1
ATOM 1929 O O . LEU A 1 256 ? 2.262 -1.230 -22.350 1.00 96.00 256 LEU A O 1
ATOM 1933 N N . PRO A 1 257 ? 0.403 0.036 -22.050 1.00 94.88 257 PRO A N 1
ATOM 1934 C CA . PRO A 1 257 ? 0.612 0.840 -23.241 1.00 94.88 257 PRO A CA 1
ATOM 1935 C C . PRO A 1 257 ? 1.893 1.656 -23.118 1.00 94.88 257 PRO A C 1
ATOM 1937 O O . PRO A 1 257 ? 2.394 1.918 -22.017 1.00 94.88 257 PRO A O 1
ATOM 1940 N N . THR A 1 258 ? 2.439 2.057 -24.260 1.00 95.19 258 THR A N 1
ATOM 1941 C CA . THR A 1 258 ? 3.793 2.597 -24.268 1.00 95.19 258 THR A CA 1
ATOM 1942 C C . THR A 1 258 ? 3.910 3.902 -23.494 1.00 95.19 258 THR A C 1
ATOM 1944 O O . THR A 1 258 ? 4.884 4.109 -22.774 1.00 95.19 258 THR A O 1
ATOM 1947 N N . GLU A 1 259 ? 2.901 4.760 -23.575 1.00 94.88 259 GLU A N 1
ATOM 1948 C CA . GLU A 1 259 ? 2.909 6.051 -22.903 1.00 94.88 259 GLU A CA 1
ATOM 1949 C C . GLU A 1 259 ? 2.897 5.856 -21.367 1.00 94.88 259 GLU A C 1
ATOM 1951 O O . GLU A 1 259 ? 3.332 6.739 -20.631 1.00 94.88 259 GLU A O 1
ATOM 1956 N N . ALA A 1 260 ? 2.470 4.681 -20.868 1.00 95.19 260 ALA A N 1
ATOM 1957 C CA . ALA A 1 260 ? 2.294 4.370 -19.439 1.00 95.19 260 ALA A CA 1
ATOM 1958 C C . ALA A 1 260 ? 3.601 3.924 -18.867 1.00 95.19 260 ALA A C 1
ATOM 1960 O O . ALA A 1 260 ? 4.021 4.402 -17.816 1.00 95.19 260 ALA A O 1
ATOM 1961 N N . LEU A 1 261 ? 4.253 3.036 -19.609 1.00 97.31 261 LEU A N 1
ATOM 1962 C CA . LEU A 1 261 ? 5.616 2.678 -19.325 1.00 97.31 261 LEU A CA 1
ATOM 1963 C C . LEU A 1 261 ? 6.508 3.919 -19.394 1.00 97.31 261 LEU A C 1
ATOM 1965 O O . LEU A 1 261 ? 7.315 4.130 -18.500 1.00 97.31 261 LEU A O 1
ATOM 1969 N N . GLU A 1 262 ? 6.329 4.787 -20.388 1.00 96.56 262 GLU A N 1
ATOM 1970 C CA . GLU A 1 262 ? 7.092 6.028 -20.492 1.00 96.56 262 GLU A CA 1
ATOM 1971 C C . GLU A 1 262 ? 6.837 6.966 -19.306 1.00 96.56 262 GLU A C 1
ATOM 1973 O O . GLU A 1 262 ? 7.792 7.478 -18.721 1.00 96.56 262 GLU A O 1
ATOM 1978 N N . ALA A 1 263 ? 5.578 7.164 -18.903 1.00 95.62 263 ALA A N 1
ATOM 1979 C CA . ALA A 1 263 ? 5.223 7.961 -17.729 1.00 95.62 263 ALA A CA 1
ATOM 1980 C C . ALA A 1 263 ? 5.805 7.371 -16.432 1.00 95.62 263 ALA A C 1
ATOM 1982 O O . ALA A 1 263 ? 6.356 8.112 -15.614 1.00 95.62 263 ALA A O 1
ATOM 1983 N N . LEU A 1 264 ? 5.741 6.045 -16.268 1.00 97.06 264 LEU A N 1
ATOM 1984 C CA . LEU A 1 264 ? 6.321 5.314 -15.141 1.00 97.06 264 LEU A CA 1
ATOM 1985 C C . LEU A 1 264 ? 7.845 5.501 -15.093 1.00 97.06 264 LEU A C 1
ATOM 1987 O O . LEU A 1 264 ? 8.387 5.926 -14.074 1.00 97.06 264 LEU A O 1
ATOM 1991 N N . LEU A 1 265 ? 8.533 5.269 -16.215 1.00 96.94 265 LEU A N 1
ATOM 1992 C CA . LEU A 1 265 ? 9.984 5.413 -16.326 1.00 96.94 265 LEU A CA 1
ATOM 1993 C C . LEU A 1 265 ? 10.434 6.872 -16.180 1.00 96.94 265 LEU A C 1
ATOM 1995 O O . LEU A 1 265 ? 11.482 7.132 -15.595 1.00 96.94 265 LEU A O 1
ATOM 1999 N N . LYS A 1 266 ? 9.666 7.858 -16.645 1.00 95.50 266 LYS A N 1
ATOM 2000 C CA . LYS A 1 266 ? 10.002 9.279 -16.448 1.00 95.50 266 LYS A CA 1
ATOM 2001 C C . LYS A 1 266 ? 9.775 9.757 -15.016 1.00 95.50 266 LYS A C 1
ATOM 2003 O O . LYS A 1 266 ? 10.366 10.762 -14.619 1.00 95.50 266 LYS A O 1
ATOM 2008 N N . SER A 1 267 ? 8.957 9.059 -14.231 1.00 96.12 267 SER A N 1
ATOM 2009 C CA . SER A 1 267 ? 8.681 9.459 -12.856 1.00 96.12 267 SER A CA 1
ATOM 2010 C C . SER A 1 267 ? 9.927 9.386 -11.974 1.00 96.12 267 SER A C 1
ATOM 2012 O O . SER A 1 267 ? 10.641 8.385 -11.941 1.00 96.12 267 SER A O 1
ATOM 2014 N N . ASN A 1 268 ? 10.166 10.445 -11.200 1.00 95.31 268 ASN A N 1
ATOM 2015 C CA . ASN A 1 268 ? 11.211 10.461 -10.175 1.00 95.31 268 ASN A CA 1
ATOM 2016 C C . ASN A 1 268 ? 10.829 9.682 -8.915 1.00 95.31 268 ASN A C 1
ATOM 2018 O O . ASN A 1 268 ? 11.707 9.413 -8.106 1.00 95.31 268 ASN A O 1
ATOM 2022 N N . ALA A 1 269 ? 9.550 9.341 -8.748 1.00 95.69 269 ALA A N 1
ATOM 2023 C CA . ALA A 1 269 ? 9.068 8.581 -7.602 1.00 95.69 269 ALA A CA 1
ATOM 2024 C C . ALA A 1 269 ? 9.156 7.059 -7.816 1.00 95.69 269 ALA A C 1
ATOM 2026 O O . ALA A 1 269 ? 9.047 6.319 -6.845 1.00 95.69 269 ALA A O 1
ATOM 2027 N N . PHE A 1 270 ? 9.366 6.594 -9.056 1.00 97.19 270 PHE A N 1
ATOM 2028 C CA . PHE A 1 270 ? 9.564 5.173 -9.344 1.00 97.19 270 PHE A CA 1
ATOM 2029 C C . PHE A 1 270 ? 10.898 4.708 -8.758 1.00 97.19 270 PHE A C 1
ATOM 2031 O O . PHE A 1 270 ? 11.955 5.201 -9.167 1.00 97.19 270 PHE A O 1
ATOM 2038 N N . ALA A 1 271 ? 10.839 3.806 -7.781 1.00 96.75 271 ALA A N 1
ATOM 2039 C CA . ALA A 1 271 ? 12.010 3.378 -7.036 1.00 96.75 271 ALA A CA 1
ATOM 2040 C C . ALA A 1 271 ? 12.769 2.246 -7.741 1.00 96.75 271 ALA A C 1
ATOM 2042 O O . ALA A 1 271 ? 12.207 1.457 -8.502 1.00 96.75 271 ALA A O 1
ATOM 2043 N N . THR A 1 272 ? 14.076 2.169 -7.511 1.00 96.56 272 THR A N 1
ATOM 2044 C CA . THR A 1 272 ? 14.916 1.084 -8.029 1.00 96.56 272 THR A CA 1
ATOM 2045 C C . THR A 1 272 ? 16.182 0.947 -7.195 1.00 96.56 272 THR A C 1
ATOM 2047 O O . THR A 1 272 ? 16.661 1.921 -6.619 1.00 96.56 272 THR A O 1
ATOM 2050 N N . ASP A 1 273 ? 16.729 -0.261 -7.133 1.00 95.19 273 ASP A N 1
ATOM 2051 C CA . ASP A 1 273 ? 18.035 -0.535 -6.530 1.00 95.19 273 ASP A CA 1
ATOM 2052 C C . ASP A 1 273 ? 19.189 -0.023 -7.411 1.00 95.19 273 ASP A C 1
ATOM 2054 O O . ASP A 1 273 ? 20.181 0.507 -6.915 1.00 95.19 273 ASP A O 1
ATOM 2058 N N . SER A 1 274 ? 19.033 -0.144 -8.729 1.00 96.25 274 SER A N 1
ATOM 2059 C CA . SER A 1 274 ? 19.960 0.316 -9.761 1.00 96.25 274 SER A CA 1
ATOM 2060 C C . SER A 1 274 ? 19.206 0.641 -11.054 1.00 96.25 274 SER A C 1
ATOM 2062 O O . SER A 1 274 ? 18.089 0.165 -11.274 1.00 96.25 274 SER A O 1
ATOM 2064 N N . GLU A 1 275 ? 19.794 1.432 -11.953 1.00 96.88 275 GLU A N 1
ATOM 2065 C CA . GLU A 1 275 ? 19.205 1.597 -13.294 1.00 96.88 275 GLU A CA 1
ATOM 2066 C C . GLU A 1 275 ? 19.324 0.325 -14.144 1.00 96.88 275 GLU A C 1
ATOM 2068 O O . GLU A 1 275 ? 18.623 0.204 -15.147 1.00 96.88 275 GLU A O 1
ATOM 2073 N N . ASP A 1 276 ? 20.140 -0.648 -13.730 1.00 97.31 276 ASP A N 1
ATOM 2074 C CA . ASP A 1 276 ? 20.243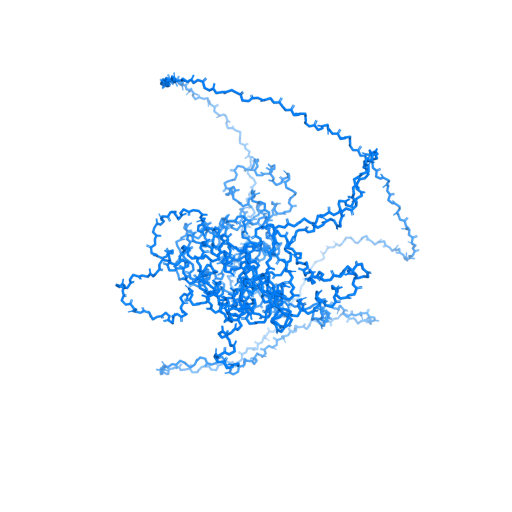 -1.949 -14.394 1.00 97.31 276 ASP A CA 1
ATOM 2075 C C . ASP A 1 276 ? 18.889 -2.670 -14.354 1.00 97.31 276 ASP A C 1
ATOM 2077 O O . ASP A 1 276 ? 18.404 -3.147 -15.380 1.00 97.31 276 ASP A O 1
ATOM 2081 N N . SER A 1 277 ? 18.224 -2.660 -13.193 1.00 97.12 277 SER A N 1
ATOM 2082 C CA . SER A 1 277 ? 16.872 -3.205 -13.015 1.00 97.12 277 SER A CA 1
ATOM 2083 C C . SER A 1 277 ? 15.835 -2.476 -13.874 1.00 97.12 277 SER A C 1
ATOM 2085 O O . SER A 1 277 ? 14.910 -3.096 -14.394 1.00 97.12 277 SER A O 1
ATOM 2087 N N . VAL A 1 278 ? 15.996 -1.166 -14.085 1.00 97.88 278 VAL A N 1
ATOM 2088 C CA . VAL A 1 278 ? 15.111 -0.375 -14.957 1.00 97.88 278 VAL A CA 1
ATOM 2089 C C . VAL A 1 278 ? 15.320 -0.743 -16.428 1.00 97.88 278 VAL A C 1
ATOM 2091 O O . VAL A 1 278 ? 14.348 -0.937 -17.161 1.00 97.88 278 VAL A O 1
ATOM 2094 N N . LEU A 1 279 ? 16.575 -0.885 -16.864 1.00 97.44 279 LEU A N 1
ATOM 2095 C CA . LEU A 1 279 ? 16.911 -1.328 -18.217 1.00 97.44 279 LEU A CA 1
ATOM 2096 C C . LEU A 1 279 ? 16.404 -2.753 -18.476 1.00 97.44 279 LEU A C 1
ATOM 2098 O O . LEU A 1 279 ? 15.843 -3.022 -19.538 1.00 97.44 279 LEU A O 1
ATOM 2102 N N . LEU A 1 280 ? 16.535 -3.645 -17.494 1.00 97.19 280 LEU A N 1
ATOM 2103 C CA . LEU A 1 280 ? 16.010 -5.005 -17.559 1.00 97.19 280 LEU A CA 1
ATOM 2104 C C . LEU A 1 280 ? 14.474 -5.037 -17.611 1.00 97.19 280 LEU A C 1
ATOM 2106 O O . LEU A 1 280 ? 13.898 -5.818 -18.370 1.00 97.19 280 LEU A O 1
ATOM 2110 N N . LEU A 1 281 ? 13.797 -4.172 -16.852 1.00 97.88 281 LEU A N 1
ATOM 2111 C CA . LEU A 1 281 ? 12.344 -3.996 -16.918 1.00 97.88 281 LEU A CA 1
ATOM 2112 C C . LEU A 1 281 ? 11.910 -3.558 -18.323 1.00 97.88 281 LEU A C 1
ATOM 2114 O O . LEU A 1 281 ? 10.998 -4.160 -18.893 1.00 97.88 281 LEU A O 1
ATOM 2118 N N . LEU A 1 282 ? 12.607 -2.585 -18.919 1.00 98.06 282 LEU A N 1
ATOM 2119 C CA . LEU A 1 282 ? 12.353 -2.137 -20.291 1.00 98.06 282 LEU A CA 1
ATOM 2120 C C . LEU A 1 282 ? 12.607 -3.250 -21.323 1.00 98.06 282 LEU A C 1
ATOM 2122 O O . LEU A 1 282 ? 11.786 -3.443 -22.219 1.00 98.06 282 LEU A O 1
ATOM 2126 N N . ALA A 1 283 ? 13.694 -4.013 -21.186 1.00 97.06 283 ALA A N 1
ATOM 2127 C CA . ALA A 1 283 ? 13.985 -5.161 -22.048 1.00 97.06 283 ALA A CA 1
ATOM 2128 C C . ALA A 1 283 ? 12.891 -6.243 -21.945 1.00 97.06 283 ALA A C 1
ATOM 2130 O O . ALA A 1 283 ? 12.415 -6.770 -22.954 1.00 97.06 283 ALA A O 1
ATOM 2131 N N . THR A 1 284 ? 12.418 -6.513 -20.725 1.00 97.31 284 THR A N 1
ATOM 2132 C CA . THR A 1 284 ? 11.328 -7.462 -20.455 1.00 97.31 284 THR A CA 1
ATOM 2133 C C . THR A 1 284 ? 10.030 -7.017 -21.128 1.00 97.31 284 THR A C 1
ATOM 2135 O O . THR A 1 284 ? 9.394 -7.808 -21.819 1.00 97.31 284 THR A O 1
ATOM 2138 N N . TRP A 1 285 ? 9.659 -5.740 -21.012 1.00 97.81 285 TRP A N 1
ATOM 2139 C CA . TRP A 1 285 ? 8.505 -5.196 -21.731 1.00 97.81 285 TRP A CA 1
ATOM 2140 C C . TRP A 1 285 ? 8.684 -5.284 -23.251 1.00 97.81 285 TRP A C 1
ATOM 2142 O O . TRP A 1 285 ? 7.798 -5.747 -23.971 1.00 97.81 285 TRP A O 1
ATOM 2152 N N . LYS A 1 286 ? 9.858 -4.892 -23.757 1.00 97.06 286 LYS A N 1
ATOM 2153 C CA . LYS A 1 286 ? 10.149 -4.862 -25.194 1.00 97.06 286 LYS A CA 1
ATOM 2154 C C . LYS A 1 286 ? 10.104 -6.250 -25.833 1.00 97.06 286 LYS A C 1
ATOM 2156 O O . LYS A 1 286 ? 9.735 -6.346 -27.006 1.00 97.06 286 LYS A O 1
ATOM 2161 N N . SER A 1 287 ? 10.477 -7.301 -25.103 1.00 96.00 287 SER A N 1
ATOM 2162 C CA . SER A 1 287 ? 10.375 -8.686 -25.581 1.00 96.00 287 SER A CA 1
ATOM 2163 C C . SER A 1 287 ? 8.927 -9.193 -25.619 1.00 96.00 287 SER A C 1
ATOM 2165 O O . SER A 1 287 ? 8.587 -10.002 -26.480 1.00 96.00 287 SER A O 1
ATOM 2167 N N . ALA A 1 288 ? 8.048 -8.671 -24.756 1.00 96.38 288 ALA A N 1
ATOM 2168 C CA . ALA A 1 288 ? 6.621 -8.989 -24.767 1.00 96.38 288 ALA A CA 1
ATOM 2169 C C . ALA A 1 288 ? 5.846 -8.259 -25.882 1.00 96.38 288 ALA A C 1
ATOM 2171 O O . ALA A 1 288 ? 4.864 -8.791 -26.410 1.00 96.38 288 ALA A O 1
ATOM 2172 N N . VAL A 1 289 ? 6.278 -7.054 -26.270 1.00 95.44 289 VAL A N 1
ATOM 2173 C CA . VAL A 1 289 ? 5.601 -6.251 -27.298 1.00 95.44 289 VAL A CA 1
ATOM 2174 C C . VAL A 1 289 ? 6.114 -6.578 -28.704 1.00 95.44 289 VAL A C 1
ATOM 2176 O O . VAL A 1 289 ? 7.278 -6.352 -29.043 1.00 95.44 289 VAL A O 1
ATOM 2179 N N . ARG A 1 290 ? 5.198 -7.053 -29.564 1.00 93.25 290 ARG A N 1
ATOM 2180 C CA . ARG A 1 290 ? 5.497 -7.477 -30.948 1.00 93.25 290 ARG A CA 1
ATOM 2181 C C . ARG A 1 290 ? 6.069 -6.358 -31.817 1.00 93.25 290 ARG A C 1
ATOM 2183 O O . ARG A 1 290 ? 6.993 -6.599 -32.586 1.00 93.25 290 ARG A O 1
ATOM 2190 N N . TYR A 1 291 ? 5.507 -5.157 -31.718 1.00 94.75 291 TYR A N 1
ATOM 2191 C CA . TYR A 1 291 ? 5.906 -4.010 -32.525 1.00 94.75 291 TYR A CA 1
ATOM 2192 C C . TYR A 1 291 ? 5.857 -2.736 -31.690 1.00 94.75 291 TYR A C 1
ATOM 2194 O O . TYR A 1 291 ? 4.854 -2.450 -31.043 1.00 94.75 291 TYR A O 1
ATOM 2202 N N . VAL A 1 292 ? 6.943 -1.970 -31.733 1.00 95.62 292 VAL A N 1
ATOM 2203 C CA . VAL A 1 292 ? 7.054 -0.644 -31.124 1.00 95.62 292 VAL A CA 1
ATOM 2204 C C . VAL A 1 292 ? 7.671 0.254 -32.180 1.00 95.62 292 VAL A C 1
ATOM 2206 O O . VAL A 1 292 ? 8.646 -0.139 -32.824 1.00 95.62 292 VAL A O 1
ATOM 2209 N N . SER A 1 293 ? 7.102 1.441 -32.380 1.00 96.38 293 SER A N 1
ATOM 2210 C CA . SER A 1 293 ? 7.683 2.388 -33.327 1.00 96.38 293 SER A CA 1
ATOM 2211 C C . SER A 1 293 ? 9.087 2.815 -32.852 1.00 96.38 293 SER A C 1
ATOM 2213 O O . SER A 1 293 ? 9.299 2.951 -31.642 1.00 96.38 293 SER A O 1
ATOM 2215 N N . PRO A 1 294 ? 10.055 3.055 -33.755 1.00 95.56 294 PRO A N 1
ATOM 2216 C CA . PRO A 1 294 ? 11.398 3.472 -33.352 1.00 95.56 294 PRO A CA 1
ATOM 2217 C C . PRO A 1 294 ? 11.411 4.771 -32.537 1.00 95.56 294 PRO A C 1
ATOM 2219 O O . PRO A 1 294 ? 12.147 4.876 -31.565 1.00 95.56 294 PRO A O 1
ATOM 2222 N N . SER A 1 295 ? 10.567 5.752 -32.874 1.00 95.38 295 SER A N 1
ATOM 2223 C CA . SER A 1 295 ? 10.485 7.017 -32.128 1.00 95.38 295 SER A CA 1
ATOM 2224 C C . SER A 1 295 ? 9.993 6.808 -30.696 1.00 95.38 295 SER A C 1
ATOM 2226 O O . SER A 1 295 ? 10.553 7.370 -29.756 1.00 95.38 295 SER A O 1
ATOM 2228 N N . THR A 1 296 ? 8.982 5.961 -30.526 1.00 95.25 296 THR A N 1
ATOM 2229 C CA . THR A 1 296 ? 8.446 5.585 -29.222 1.00 95.25 296 THR A CA 1
ATOM 2230 C C . THR A 1 296 ? 9.488 4.835 -28.389 1.00 95.25 296 THR A C 1
ATOM 2232 O O . THR A 1 296 ? 9.715 5.170 -27.226 1.00 95.25 296 THR A O 1
ATOM 2235 N N . LEU A 1 297 ? 10.162 3.850 -28.990 1.00 96.31 297 LEU A N 1
ATOM 2236 C CA . LEU A 1 297 ? 11.219 3.098 -28.322 1.00 96.31 297 LEU A CA 1
ATOM 2237 C C . LEU A 1 297 ? 12.371 4.013 -27.899 1.00 96.31 297 LEU A C 1
ATOM 2239 O O . LEU A 1 297 ? 12.860 3.898 -26.779 1.00 96.31 297 LEU A O 1
ATOM 2243 N N . ASN A 1 298 ? 12.736 4.978 -28.744 1.00 95.12 298 ASN A N 1
ATOM 2244 C CA . ASN A 1 298 ? 13.735 5.977 -28.395 1.00 95.12 298 ASN A CA 1
ATOM 2245 C C . ASN A 1 298 ? 13.313 6.777 -27.164 1.00 95.12 298 ASN A C 1
ATOM 2247 O O . ASN A 1 298 ? 14.123 6.953 -26.258 1.00 95.12 298 ASN A O 1
ATOM 2251 N N . SER A 1 299 ? 12.050 7.211 -27.089 1.00 95.31 299 SER A N 1
ATOM 2252 C CA . SER A 1 299 ? 11.544 7.945 -25.923 1.00 95.31 299 SER A CA 1
ATOM 2253 C C . SER A 1 299 ? 11.661 7.135 -24.625 1.00 95.31 299 SER A C 1
ATOM 2255 O O . SER A 1 299 ? 12.111 7.662 -23.605 1.00 95.31 299 SER A O 1
ATOM 2257 N N . LEU A 1 300 ? 11.347 5.835 -24.674 1.00 96.88 300 LEU A N 1
ATOM 2258 C CA . LEU A 1 300 ? 11.531 4.918 -23.544 1.00 96.88 300 LEU A CA 1
ATO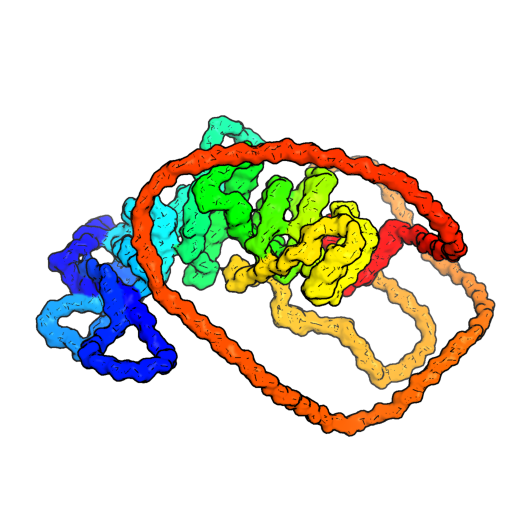M 2259 C C . LEU A 1 300 ? 13.009 4.742 -23.168 1.00 96.88 300 LEU A C 1
ATOM 2261 O O . LEU A 1 300 ? 13.364 4.853 -21.996 1.00 96.88 300 LEU A O 1
ATOM 2265 N N . CYS A 1 301 ? 13.888 4.517 -24.148 1.00 96.25 301 CYS A N 1
ATOM 2266 C CA . CYS A 1 301 ? 15.332 4.406 -23.927 1.00 96.25 301 CYS A CA 1
ATOM 2267 C C . CYS A 1 301 ? 15.923 5.694 -23.328 1.00 96.25 301 CYS A C 1
ATOM 2269 O O . CYS A 1 301 ? 16.820 5.636 -22.488 1.00 96.25 301 CYS A O 1
ATOM 2271 N N . PHE A 1 302 ? 15.394 6.864 -23.700 1.00 94.56 302 PHE A N 1
ATOM 2272 C CA . PHE A 1 302 ? 15.786 8.150 -23.121 1.00 94.56 302 PHE A CA 1
ATOM 2273 C C . PHE A 1 302 ? 15.312 8.355 -21.678 1.00 94.56 302 PHE A C 1
ATOM 2275 O O . PHE A 1 302 ? 15.847 9.242 -21.007 1.00 94.56 302 PHE A O 1
ATOM 2282 N N . ALA A 1 303 ? 14.351 7.560 -21.196 1.00 95.94 303 ALA A N 1
ATOM 2283 C CA . ALA A 1 303 ? 13.894 7.583 -19.808 1.00 95.94 303 ALA A CA 1
ATOM 2284 C C . ALA A 1 303 ? 14.797 6.768 -18.857 1.00 95.94 303 ALA A C 1
ATOM 2286 O O . ALA A 1 303 ? 14.714 6.948 -17.639 1.00 95.94 303 ALA A O 1
ATOM 2287 N N . VAL A 1 304 ? 15.677 5.907 -19.388 1.00 96.38 304 VAL A N 1
ATOM 2288 C CA . VAL A 1 304 ? 16.698 5.190 -18.605 1.00 96.38 304 VAL A CA 1
ATOM 2289 C C . VAL A 1 304 ? 17.843 6.144 -18.267 1.00 96.38 304 VAL A C 1
ATOM 2291 O O . VAL A 1 304 ? 18.381 6.833 -19.140 1.00 96.38 304 VAL A O 1
ATOM 2294 N N . ARG A 1 305 ? 18.246 6.203 -16.993 1.00 95.38 305 ARG A N 1
ATOM 2295 C CA . ARG A 1 305 ? 19.282 7.140 -16.531 1.00 95.38 305 ARG A CA 1
ATOM 2296 C C . ARG A 1 305 ? 20.658 6.498 -16.689 1.00 95.38 305 ARG A C 1
ATOM 2298 O O . ARG A 1 305 ? 21.266 6.069 -15.717 1.00 95.38 305 ARG A O 1
ATOM 2305 N N . LEU A 1 306 ? 21.155 6.444 -17.925 1.00 95.62 306 LEU A N 1
ATOM 2306 C CA . LEU A 1 306 ? 22.355 5.679 -18.302 1.00 95.62 306 LEU A CA 1
ATOM 2307 C C . LEU A 1 306 ? 23.606 5.962 -17.456 1.00 95.62 306 LEU A C 1
ATOM 2309 O O . LEU A 1 306 ? 24.432 5.073 -17.275 1.00 95.62 306 LEU A O 1
ATOM 2313 N N . ARG A 1 307 ? 23.735 7.170 -16.897 1.00 94.06 307 ARG A N 1
ATOM 2314 C CA . ARG A 1 307 ? 24.827 7.530 -15.982 1.00 94.06 307 ARG A CA 1
ATOM 2315 C C . ARG A 1 307 ? 24.858 6.693 -14.693 1.00 94.06 307 ARG A C 1
ATOM 2317 O O . ARG A 1 307 ? 25.925 6.544 -14.112 1.00 94.06 307 ARG A O 1
ATOM 2324 N N . HIS A 1 308 ? 23.711 6.181 -14.250 1.00 95.12 308 HIS A N 1
ATOM 2325 C CA . HIS A 1 308 ? 23.579 5.385 -13.024 1.00 95.12 308 HIS A CA 1
ATOM 2326 C C . HIS A 1 308 ? 23.488 3.876 -13.304 1.00 95.12 308 HIS A C 1
ATOM 2328 O O . HIS A 1 308 ? 23.147 3.113 -12.401 1.00 95.12 308 HIS A O 1
ATOM 2334 N N . LEU A 1 309 ? 23.772 3.439 -14.538 1.00 96.31 309 LEU A N 1
ATOM 2335 C CA . LEU A 1 309 ? 23.993 2.022 -14.831 1.00 96.31 309 LEU A CA 1
ATOM 2336 C C . LEU A 1 309 ? 25.298 1.551 -14.192 1.00 96.31 309 LEU A C 1
ATOM 2338 O O . LEU A 1 309 ? 26.278 2.300 -14.121 1.00 96.31 309 LEU A O 1
ATOM 2342 N N . SER A 1 310 ? 25.343 0.287 -13.781 1.00 96.44 310 SER A N 1
ATOM 2343 C CA . SER A 1 310 ? 26.600 -0.312 -13.348 1.00 96.44 310 SER A CA 1
ATOM 2344 C C . SER A 1 310 ? 27.591 -0.396 -14.515 1.00 96.44 310 SER A C 1
ATOM 2346 O O . SER A 1 310 ? 27.188 -0.516 -15.678 1.00 96.44 310 SER A O 1
ATOM 2348 N N . PRO A 1 311 ? 28.909 -0.416 -14.236 1.00 95.75 311 PRO A N 1
ATOM 2349 C CA . PRO A 1 311 ? 29.918 -0.593 -15.278 1.00 95.75 311 PRO A CA 1
ATOM 2350 C C . PRO A 1 311 ? 29.700 -1.862 -16.114 1.00 95.75 311 PRO A C 1
ATOM 2352 O O . PRO A 1 311 ? 29.989 -1.876 -17.308 1.00 95.75 311 PRO A O 1
ATOM 2355 N N . VAL A 1 312 ? 29.154 -2.923 -15.510 1.00 95.75 312 VAL A N 1
ATOM 2356 C CA . VAL A 1 312 ? 28.868 -4.182 -16.206 1.00 95.75 312 VAL A CA 1
ATOM 2357 C C . VAL A 1 312 ? 27.791 -3.971 -17.264 1.00 95.75 312 VAL A C 1
ATOM 2359 O O . VAL A 1 312 ? 28.012 -4.292 -18.430 1.00 95.75 312 VAL A O 1
ATOM 2362 N N . TYR A 1 313 ? 26.652 -3.381 -16.902 1.00 96.25 313 TYR A N 1
ATOM 2363 C CA . TYR A 1 313 ? 25.597 -3.114 -17.878 1.00 96.25 313 TYR A CA 1
ATOM 2364 C C . TYR A 1 313 ? 26.036 -2.087 -18.916 1.00 96.25 313 TYR A C 1
ATOM 2366 O O . TYR A 1 313 ? 25.804 -2.279 -20.111 1.00 96.25 313 TYR A O 1
ATOM 2374 N N . LEU A 1 314 ? 26.735 -1.041 -18.479 1.00 96.19 314 LEU A N 1
ATOM 2375 C CA . LEU A 1 314 ? 27.182 0.027 -19.356 1.00 96.19 314 LEU A CA 1
ATOM 2376 C C . LEU A 1 314 ? 28.184 -0.462 -20.410 1.00 96.19 314 LEU A C 1
ATOM 2378 O O . LEU A 1 314 ? 28.036 -0.124 -21.580 1.00 96.19 314 LEU A O 1
ATOM 2382 N N . HIS A 1 315 ? 29.183 -1.267 -20.038 1.00 95.12 315 HIS A N 1
ATOM 2383 C CA . HIS A 1 315 ? 30.228 -1.711 -20.968 1.00 95.12 315 HIS A CA 1
ATOM 2384 C C . HIS A 1 315 ? 29.919 -3.038 -21.663 1.00 95.12 315 HIS A C 1
ATOM 2386 O O . HIS A 1 315 ? 30.328 -3.231 -22.808 1.00 95.12 315 HIS A O 1
ATOM 2392 N N . ALA A 1 316 ? 29.238 -3.965 -20.985 1.00 93.62 316 ALA A N 1
ATOM 2393 C CA . ALA A 1 316 ? 29.107 -5.343 -21.452 1.00 93.62 316 ALA A CA 1
ATOM 2394 C C . ALA A 1 316 ? 27.706 -5.712 -21.950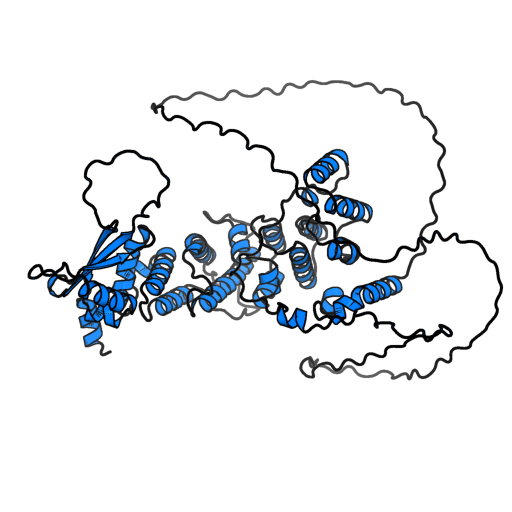 1.00 93.62 316 ALA A C 1
ATOM 2396 O O . ALA A 1 316 ? 27.591 -6.714 -22.652 1.00 93.62 316 ALA A O 1
ATOM 2397 N N . VAL A 1 317 ? 26.663 -4.940 -21.623 1.00 94.38 317 VAL A N 1
ATOM 2398 C CA . VAL A 1 317 ? 25.282 -5.222 -22.061 1.00 94.38 317 VAL A CA 1
ATOM 2399 C C . VAL A 1 317 ? 24.822 -4.196 -23.091 1.00 94.38 317 VAL A C 1
ATOM 2401 O O . VAL A 1 317 ? 24.491 -4.567 -24.214 1.00 94.38 317 VAL A O 1
ATOM 2404 N N . LEU A 1 318 ? 24.861 -2.907 -22.743 1.00 95.56 318 LEU A N 1
ATOM 2405 C CA . LEU A 1 318 ? 24.280 -1.821 -23.536 1.00 95.56 318 LEU A CA 1
ATOM 2406 C C . LEU A 1 318 ? 24.744 -1.792 -25.010 1.00 95.56 318 LEU A C 1
ATOM 2408 O O . LEU A 1 318 ? 23.876 -1.682 -25.875 1.00 95.56 318 LEU A O 1
ATOM 2412 N N . PRO A 1 319 ? 26.041 -1.976 -25.349 1.00 96.00 319 PRO A N 1
ATOM 2413 C CA . PRO A 1 319 ? 26.504 -1.962 -26.746 1.00 96.00 319 PRO A CA 1
ATOM 2414 C C . PRO A 1 319 ? 25.954 -3.096 -27.614 1.00 96.00 319 PRO A C 1
ATOM 2416 O O . PRO A 1 319 ? 26.081 -3.060 -28.837 1.00 96.00 319 PRO A O 1
ATOM 2419 N N . TYR A 1 320 ? 25.407 -4.136 -26.986 1.00 92.81 320 TYR A N 1
ATOM 2420 C CA . TYR A 1 320 ? 24.911 -5.326 -27.665 1.00 92.81 320 TYR A CA 1
ATOM 2421 C C . TYR A 1 320 ? 23.389 -5.352 -27.779 1.00 92.81 320 TYR A C 1
ATOM 2423 O O . TYR A 1 320 ? 22.863 -6.301 -28.352 1.00 92.81 320 TYR A O 1
ATOM 2431 N N . LEU A 1 321 ? 22.684 -4.333 -27.277 1.00 95.12 321 LEU A N 1
ATOM 2432 C CA . LEU A 1 321 ? 21.234 -4.218 -27.403 1.00 95.12 321 LEU A CA 1
ATOM 2433 C C . LEU A 1 321 ? 20.887 -3.562 -28.752 1.00 95.12 321 LEU A C 1
ATOM 2435 O O . LEU A 1 321 ? 20.958 -2.339 -28.865 1.00 95.12 321 LEU A O 1
ATOM 2439 N N . PRO A 1 322 ? 20.469 -4.325 -29.784 1.00 95.56 322 PRO A N 1
ATOM 2440 C CA . PRO A 1 322 ? 20.272 -3.784 -31.135 1.00 95.56 322 PRO A CA 1
ATOM 2441 C C . PRO A 1 322 ? 19.101 -2.797 -31.228 1.00 95.56 322 PRO A C 1
ATOM 2443 O O . PRO A 1 322 ? 18.974 -2.063 -32.201 1.00 95.56 322 PRO A O 1
ATOM 2446 N N . TRP A 1 323 ? 18.216 -2.817 -30.234 1.00 95.75 323 TRP A N 1
ATOM 2447 C CA . TRP A 1 323 ? 17.026 -1.981 -30.154 1.00 95.75 323 TRP A CA 1
ATOM 2448 C C . TRP A 1 323 ? 17.258 -0.693 -29.352 1.00 95.75 323 TRP A C 1
ATOM 2450 O O . TRP A 1 323 ? 16.382 0.169 -29.336 1.00 95.75 323 TRP A O 1
ATOM 2460 N N . PHE A 1 324 ? 18.410 -0.551 -28.688 1.00 96.19 324 PHE A N 1
ATOM 2461 C CA . PHE A 1 324 ? 18.741 0.645 -27.925 1.00 96.19 324 PHE A CA 1
ATOM 2462 C C . PHE A 1 324 ? 19.405 1.679 -28.856 1.00 96.19 324 PHE A C 1
ATOM 2464 O O . PHE A 1 324 ? 20.421 1.367 -29.477 1.00 96.19 324 PHE A O 1
ATOM 2471 N N . PRO A 1 325 ? 18.873 2.909 -28.979 1.00 94.50 325 PRO A N 1
ATOM 2472 C CA . PRO A 1 325 ? 19.344 3.903 -29.943 1.00 94.50 325 PRO A CA 1
ATOM 2473 C C . PRO A 1 325 ? 20.587 4.637 -29.430 1.00 94.50 325 PRO A C 1
ATOM 2475 O O . PRO A 1 325 ? 20.532 5.821 -29.099 1.00 94.50 325 PRO A O 1
ATOM 2478 N N . ILE A 1 326 ? 21.702 3.920 -29.328 1.00 93.50 326 ILE A N 1
ATOM 2479 C CA . ILE A 1 326 ? 22.985 4.477 -28.910 1.00 93.50 326 ILE A CA 1
ATOM 2480 C C . ILE A 1 326 ? 24.056 4.142 -29.942 1.00 93.50 326 ILE A C 1
ATOM 2482 O O . ILE A 1 326 ? 24.296 2.978 -30.260 1.00 93.50 326 ILE A O 1
ATOM 2486 N N . ASP A 1 327 ? 24.690 5.174 -30.490 1.00 93.62 327 ASP A N 1
ATOM 2487 C CA . ASP A 1 327 ? 25.852 4.987 -31.355 1.00 93.62 327 ASP A CA 1
ATOM 2488 C C . ASP A 1 327 ? 27.144 4.821 -30.529 1.00 93.62 327 ASP A C 1
ATOM 2490 O O . ASP A 1 327 ? 27.177 5.007 -29.310 1.00 93.62 327 ASP A O 1
ATOM 2494 N N . THR A 1 328 ? 28.233 4.419 -31.187 1.00 94.62 328 THR A N 1
ATOM 2495 C CA . THR A 1 328 ? 29.517 4.161 -30.515 1.00 94.62 328 THR A CA 1
ATOM 2496 C C . THR A 1 328 ? 30.116 5.417 -29.873 1.00 94.62 328 THR A C 1
ATOM 2498 O O . THR A 1 328 ? 30.767 5.317 -28.834 1.00 94.62 328 THR A O 1
ATOM 2501 N N . GLU A 1 329 ? 29.891 6.597 -30.455 1.00 93.06 329 GLU A N 1
ATOM 2502 C CA . GLU A 1 329 ? 30.406 7.865 -29.933 1.00 93.06 329 GLU A CA 1
ATOM 2503 C C . GLU A 1 329 ? 29.644 8.277 -28.667 1.00 93.06 329 GLU A C 1
ATOM 2505 O O . GLU A 1 329 ? 30.250 8.559 -27.632 1.00 93.06 329 GLU A O 1
ATOM 2510 N N . GLN A 1 330 ? 28.313 8.211 -28.713 1.00 92.69 330 GLN A N 1
ATOM 2511 C CA . GLN A 1 330 ? 27.421 8.413 -27.577 1.00 92.69 330 GLN A CA 1
ATOM 2512 C C . GLN A 1 330 ? 27.727 7.430 -26.449 1.00 92.69 330 GLN A C 1
ATOM 2514 O O . GLN A 1 330 ? 27.783 7.831 -25.287 1.00 92.69 330 GLN A O 1
ATOM 2519 N N . HIS A 1 331 ? 27.964 6.156 -26.770 1.00 94.75 331 HIS A N 1
ATOM 2520 C CA . HIS A 1 331 ? 28.348 5.149 -25.783 1.00 94.75 331 HIS A CA 1
ATOM 2521 C C . HIS A 1 331 ? 29.673 5.486 -25.099 1.00 94.75 331 HIS A C 1
ATOM 2523 O O . HIS A 1 331 ? 29.730 5.504 -23.866 1.00 94.75 331 HIS A O 1
ATOM 2529 N N . GLY A 1 332 ? 30.707 5.829 -25.873 1.00 94.88 332 GLY A N 1
ATOM 2530 C CA . GLY A 1 332 ? 31.994 6.270 -25.335 1.00 94.88 332 GLY A CA 1
ATOM 2531 C C . GLY A 1 332 ? 31.857 7.506 -24.442 1.00 94.88 332 GLY A C 1
ATOM 2532 O O . GLY A 1 332 ? 32.410 7.544 -23.341 1.00 94.88 332 GLY A O 1
ATOM 2533 N N . PHE A 1 333 ? 31.044 8.476 -24.866 1.00 93.69 333 PHE A N 1
ATOM 2534 C CA . PHE A 1 333 ? 30.751 9.675 -24.087 1.00 93.69 333 PHE A CA 1
ATOM 2535 C C . PHE A 1 333 ? 30.048 9.360 -22.759 1.00 93.69 333 PHE A C 1
ATOM 2537 O O . PHE A 1 333 ? 30.432 9.883 -21.713 1.00 93.69 333 PHE A O 1
ATOM 2544 N N . ILE A 1 334 ? 29.046 8.477 -22.761 1.00 94.06 334 ILE A N 1
ATOM 2545 C CA . ILE A 1 334 ? 28.336 8.076 -21.537 1.00 94.06 334 ILE A CA 1
ATOM 2546 C C . ILE A 1 334 ? 29.260 7.308 -20.593 1.00 94.06 334 ILE A C 1
ATOM 2548 O O . ILE A 1 334 ? 29.217 7.544 -19.387 1.00 94.06 334 ILE A O 1
ATOM 2552 N N . CYS A 1 335 ? 30.127 6.442 -21.121 1.00 94.81 335 CYS A N 1
ATOM 2553 C CA . CYS A 1 335 ? 31.147 5.752 -20.331 1.00 94.81 335 CYS A CA 1
ATOM 2554 C C . CYS A 1 335 ? 32.068 6.745 -19.613 1.00 94.81 335 CYS A C 1
ATOM 2556 O O . CYS A 1 335 ? 32.330 6.596 -18.420 1.00 94.81 335 CYS A O 1
ATOM 2558 N N . GLN A 1 336 ? 32.507 7.795 -20.313 1.00 94.44 336 GLN A N 1
ATOM 2559 C CA . GLN A 1 336 ? 33.273 8.875 -19.699 1.00 94.44 336 GLN A CA 1
ATOM 2560 C C . GLN A 1 336 ? 32.445 9.597 -18.627 1.00 94.44 336 GLN A C 1
ATOM 2562 O O . GLN A 1 336 ? 32.937 9.829 -17.526 1.00 94.44 336 GLN A O 1
ATOM 2567 N N . LEU A 1 337 ? 31.180 9.913 -18.915 1.00 92.88 337 LEU A N 1
ATOM 2568 C CA . LEU A 1 337 ? 30.290 10.635 -18.004 1.00 92.88 337 LEU A CA 1
ATOM 2569 C C . LEU A 1 337 ? 29.987 9.862 -16.708 1.00 92.88 337 LEU A C 1
ATOM 2571 O O . LEU A 1 337 ? 29.904 10.472 -15.641 1.00 92.88 337 LEU A O 1
ATOM 2575 N N . ALA A 1 338 ? 29.824 8.540 -16.792 1.00 93.06 338 ALA A N 1
ATOM 2576 C CA . ALA A 1 338 ? 29.556 7.664 -15.650 1.00 93.06 338 ALA A CA 1
ATOM 2577 C C . ALA A 1 338 ? 30.733 7.608 -14.661 1.00 93.06 338 ALA A C 1
ATOM 2579 O O . ALA A 1 338 ? 30.519 7.491 -13.458 1.00 93.06 338 ALA A O 1
ATOM 2580 N N . GLY A 1 339 ? 31.971 7.767 -15.145 1.00 91.88 339 GLY A N 1
ATOM 2581 C CA . GLY A 1 339 ? 33.171 7.819 -14.301 1.00 91.88 339 GLY A CA 1
ATOM 2582 C C . GLY A 1 339 ? 33.425 9.170 -13.616 1.00 91.88 339 GLY A C 1
ATOM 2583 O O . GLY A 1 339 ? 34.321 9.272 -12.779 1.00 91.88 339 GLY A O 1
ATOM 2584 N N . LEU A 1 340 ? 32.672 10.220 -13.963 1.00 94.25 340 LEU A N 1
ATOM 2585 C CA . LEU A 1 340 ? 32.889 11.578 -13.459 1.00 94.25 340 LEU A CA 1
ATOM 2586 C C . LEU A 1 340 ? 32.008 11.914 -12.250 1.00 94.25 340 LEU A C 1
ATOM 2588 O O . LEU A 1 340 ? 30.834 11.539 -12.164 1.00 94.25 340 LEU A O 1
ATOM 2592 N N . LYS A 1 341 ? 32.553 12.744 -11.350 1.00 91.81 341 LYS A N 1
ATOM 2593 C CA . LYS A 1 341 ? 31.782 13.369 -10.261 1.00 91.81 341 LYS A CA 1
ATOM 2594 C C . LYS A 1 341 ? 30.692 14.286 -10.826 1.00 91.81 341 LYS A C 1
ATOM 2596 O O . LYS A 1 341 ? 30.852 14.841 -11.910 1.00 91.81 341 LYS A O 1
ATOM 2601 N N . ASP A 1 342 ? 29.623 14.530 -10.065 1.00 88.31 342 ASP A N 1
ATOM 2602 C CA . ASP A 1 342 ? 28.465 15.330 -10.512 1.00 88.31 342 ASP A CA 1
ATOM 2603 C C . ASP A 1 342 ? 28.821 16.715 -11.059 1.00 88.31 342 ASP A C 1
ATOM 2605 O O . ASP A 1 342 ? 28.194 17.192 -12.002 1.00 88.31 342 ASP A O 1
ATOM 2609 N N . GLU A 1 343 ? 29.806 17.390 -10.472 1.00 90.56 343 GLU A N 1
ATOM 2610 C CA . GLU A 1 343 ? 30.251 18.710 -10.932 1.00 90.56 343 GLU A CA 1
ATOM 2611 C C . GLU A 1 343 ? 30.989 18.636 -12.268 1.00 90.56 343 GLU A C 1
ATOM 2613 O O . GLU A 1 343 ? 30.725 19.433 -13.170 1.00 90.56 343 GLU A O 1
ATOM 2618 N N . GLN A 1 344 ? 31.865 17.641 -12.414 1.00 93.12 344 GLN A N 1
ATOM 2619 C CA . GLN A 1 344 ? 32.631 17.395 -13.634 1.00 93.12 344 GLN A CA 1
ATOM 2620 C C . GLN A 1 344 ? 31.716 16.930 -14.765 1.00 93.12 344 GLN A C 1
ATOM 2622 O O . GLN A 1 344 ? 31.809 17.445 -15.874 1.00 93.12 344 GLN A O 1
ATOM 2627 N N . ALA A 1 345 ? 30.776 16.030 -14.473 1.00 89.75 345 ALA A N 1
ATOM 2628 C CA . ALA A 1 345 ? 29.757 15.588 -15.413 1.00 89.75 345 ALA A CA 1
ATOM 2629 C C . ALA A 1 345 ? 28.906 16.772 -15.901 1.00 89.75 345 ALA A C 1
ATOM 2631 O O . ALA A 1 345 ? 28.716 16.952 -17.103 1.00 89.75 345 ALA A O 1
ATOM 2632 N N . ARG A 1 346 ? 28.465 17.653 -14.989 1.00 87.25 346 ARG A N 1
ATOM 2633 C CA . ARG A 1 346 ? 27.744 18.887 -15.347 1.00 87.25 346 ARG A CA 1
ATOM 2634 C C . ARG A 1 346 ? 28.596 19.848 -16.178 1.00 87.25 346 ARG A C 1
ATOM 2636 O O . ARG A 1 346 ? 28.067 20.479 -17.090 1.00 87.25 346 ARG A O 1
ATOM 2643 N N . ALA A 1 347 ? 29.887 19.988 -15.880 1.00 90.06 347 ALA A N 1
ATOM 2644 C CA . ALA A 1 347 ? 30.800 20.810 -16.671 1.00 90.06 347 ALA A CA 1
ATOM 2645 C C . ALA A 1 347 ? 30.990 20.242 -18.087 1.00 90.06 347 ALA A C 1
ATOM 2647 O O . ALA A 1 347 ? 30.839 20.981 -19.058 1.00 90.06 347 ALA A O 1
ATOM 2648 N N . LEU A 1 348 ? 31.214 18.932 -18.203 1.00 90.25 348 LEU A N 1
ATOM 2649 C CA . LEU A 1 348 ? 31.377 18.242 -19.480 1.00 90.25 348 LEU A CA 1
ATOM 2650 C C . LEU A 1 348 ? 30.116 18.355 -20.350 1.00 90.25 348 LEU A C 1
ATOM 2652 O O . LEU A 1 348 ? 30.214 18.695 -21.527 1.00 90.25 348 LEU A O 1
ATOM 2656 N N . LEU A 1 349 ? 28.926 18.170 -19.766 1.00 89.00 349 LEU A N 1
ATOM 2657 C CA . LEU A 1 349 ? 27.640 18.327 -20.463 1.00 89.00 349 LEU A CA 1
ATOM 2658 C C . LEU A 1 349 ? 27.383 19.758 -20.956 1.00 89.00 349 LEU A C 1
ATOM 2660 O O . LEU A 1 349 ? 26.623 19.947 -21.901 1.00 89.00 349 LEU A O 1
ATOM 2664 N N . ARG A 1 350 ? 27.981 20.777 -20.324 1.00 88.31 350 ARG A N 1
ATOM 2665 C CA . ARG A 1 350 ? 27.881 22.170 -20.792 1.00 88.31 350 ARG A CA 1
ATOM 2666 C C . ARG A 1 350 ? 28.804 22.460 -21.973 1.00 88.31 350 ARG A C 1
ATOM 2668 O O . ARG A 1 350 ? 28.452 23.288 -22.802 1.00 88.31 350 ARG A O 1
ATOM 2675 N N . GLY A 1 351 ? 29.966 21.809 -22.034 1.00 88.12 351 GLY A N 1
ATOM 2676 C CA . GLY A 1 351 ? 30.996 22.101 -23.033 1.00 88.12 351 GLY A CA 1
ATOM 2677 C C . GLY A 1 351 ? 30.890 21.302 -24.330 1.00 88.12 351 GLY A C 1
ATOM 2678 O O . GLY A 1 351 ? 31.442 21.723 -25.339 1.00 88.12 351 GLY A O 1
ATOM 2679 N N . THR A 1 352 ? 30.216 20.151 -24.328 1.00 79.56 352 THR A N 1
ATOM 2680 C CA . THR A 1 352 ? 30.437 19.156 -25.387 1.00 79.56 352 THR A CA 1
ATOM 2681 C C . THR A 1 352 ? 29.684 19.378 -26.689 1.00 79.56 352 THR A C 1
ATOM 2683 O O . THR A 1 352 ? 30.077 18.764 -27.673 1.00 79.56 352 THR A O 1
ATOM 2686 N N . GLY A 1 353 ? 28.660 20.238 -26.764 1.00 75.50 353 GLY A N 1
ATOM 2687 C CA . GLY A 1 353 ? 27.911 20.536 -28.006 1.00 75.50 353 GLY A CA 1
ATOM 2688 C C . GLY A 1 353 ? 27.189 19.337 -28.654 1.00 75.50 353 GLY A C 1
ATOM 2689 O O . GLY A 1 353 ? 26.261 19.518 -29.442 1.00 75.50 353 GLY A O 1
ATOM 2690 N N . LEU A 1 354 ? 27.576 18.116 -28.283 1.00 71.94 354 LEU A N 1
ATOM 2691 C CA . LEU A 1 354 ? 26.950 16.851 -28.577 1.00 71.94 354 LEU A CA 1
ATOM 2692 C C . LEU A 1 354 ? 25.487 16.946 -28.172 1.00 71.94 354 LEU A C 1
ATOM 2694 O O . LEU A 1 354 ? 25.151 17.235 -27.020 1.00 71.94 354 LEU A O 1
ATOM 2698 N N . ARG A 1 355 ? 24.608 16.632 -29.126 1.00 66.94 355 ARG A N 1
ATOM 2699 C CA . ARG A 1 355 ? 23.183 16.379 -28.883 1.00 66.94 355 ARG A CA 1
ATOM 2700 C C . ARG A 1 355 ? 22.986 15.058 -28.135 1.00 66.94 355 ARG A C 1
ATOM 2702 O O . ARG A 1 355 ? 22.099 14.277 -28.461 1.00 66.94 355 ARG A O 1
ATOM 2709 N N . VAL A 1 356 ? 23.808 14.794 -27.125 1.00 66.31 356 VAL A N 1
ATOM 2710 C CA . VAL A 1 356 ? 23.470 13.807 -26.114 1.00 66.31 356 VAL A CA 1
ATOM 2711 C C . VAL A 1 356 ? 22.208 14.351 -25.468 1.00 66.31 356 VAL A C 1
ATOM 2713 O O . VAL A 1 356 ? 22.218 15.462 -24.929 1.00 66.31 356 VAL A O 1
ATOM 2716 N N . SER A 1 357 ? 21.100 13.622 -25.622 1.00 67.25 357 SER A N 1
ATOM 2717 C CA . SER A 1 357 ? 19.814 14.041 -25.075 1.00 67.25 357 SER A CA 1
ATOM 2718 C C . SER A 1 357 ? 20.034 14.456 -23.627 1.00 67.25 357 SER A C 1
ATOM 2720 O O . SER A 1 357 ? 20.570 13.684 -22.826 1.00 67.25 357 SER A O 1
ATOM 2722 N N . ALA A 1 358 ? 19.655 15.691 -23.290 1.00 66.00 358 ALA A N 1
ATOM 2723 C CA . ALA A 1 358 ? 19.879 16.261 -21.965 1.00 66.00 358 ALA A CA 1
ATOM 2724 C C . ALA A 1 358 ? 19.308 15.380 -20.832 1.00 66.00 358 ALA A C 1
ATOM 2726 O O . ALA A 1 358 ? 19.682 15.565 -19.673 1.00 66.00 358 ALA A O 1
ATOM 2727 N N . SER A 1 359 ? 18.441 14.417 -21.167 1.00 71.31 359 SER A N 1
ATOM 2728 C CA . SER A 1 359 ? 17.895 13.414 -20.260 1.00 71.31 359 SER A CA 1
ATOM 2729 C C . SER A 1 359 ? 18.952 12.476 -19.661 1.00 71.31 359 SER A C 1
ATOM 2731 O O . SER A 1 359 ? 18.912 12.239 -18.460 1.00 71.31 359 SER A O 1
ATOM 2733 N N . TRP A 1 360 ? 19.956 11.991 -20.401 1.00 80.06 360 TRP A N 1
ATOM 2734 C CA . TRP A 1 360 ? 20.847 10.936 -19.874 1.00 80.06 360 TRP A CA 1
ATOM 2735 C C . TRP A 1 360 ? 21.756 11.375 -18.717 1.00 80.06 360 TRP A C 1
ATOM 2737 O O . TRP A 1 360 ? 22.155 10.548 -17.899 1.00 80.06 360 TRP A O 1
ATOM 2747 N N . GLY A 1 361 ? 22.081 12.668 -18.633 1.00 72.12 361 GLY A N 1
ATOM 2748 C CA . GLY A 1 361 ? 23.069 13.185 -17.681 1.00 72.12 361 GLY A CA 1
ATOM 2749 C C . GLY A 1 361 ? 22.520 14.059 -16.552 1.00 72.12 361 GLY A C 1
ATOM 2750 O O . GLY A 1 361 ? 23.272 14.392 -15.637 1.00 72.12 361 GLY A O 1
ATOM 2751 N N . ARG A 1 362 ? 21.246 14.475 -16.609 1.00 82.44 362 ARG A N 1
ATOM 2752 C CA . ARG A 1 362 ? 20.691 15.480 -15.678 1.00 82.44 362 ARG A CA 1
ATOM 2753 C C . ARG A 1 362 ? 19.818 14.910 -14.571 1.00 82.44 362 ARG A C 1
ATOM 2755 O O . ARG A 1 362 ? 19.558 15.620 -13.602 1.00 82.44 362 ARG A O 1
ATOM 2762 N N . HIS A 1 363 ? 19.351 13.672 -14.699 1.00 87.12 363 HIS A N 1
ATOM 2763 C CA . HIS A 1 363 ? 18.470 13.108 -13.687 1.00 87.12 363 HIS A CA 1
ATOM 2764 C C . HIS A 1 363 ? 19.267 12.658 -12.452 1.00 87.12 363 HIS A C 1
ATOM 2766 O O . HIS A 1 363 ? 20.297 11.988 -12.602 1.00 87.12 363 HIS A O 1
ATOM 2772 N N . PRO A 1 364 ? 18.802 12.994 -11.232 1.00 91.62 364 PRO A N 1
ATOM 2773 C CA . PRO A 1 364 ? 19.353 12.402 -10.014 1.00 91.62 364 PRO A CA 1
ATOM 2774 C C . PRO A 1 364 ? 19.181 10.873 -10.052 1.00 91.62 364 PRO A C 1
ATOM 2776 O O . PRO A 1 364 ? 18.433 10.369 -10.893 1.00 91.62 364 PRO A O 1
ATOM 2779 N N . PRO A 1 365 ? 19.840 10.099 -9.179 1.00 93.44 365 PRO A N 1
ATOM 2780 C CA . PRO A 1 365 ? 19.474 8.696 -9.002 1.00 93.44 365 PRO A CA 1
ATOM 2781 C C . PRO A 1 365 ? 17.999 8.580 -8.577 1.00 93.44 365 PRO A C 1
ATOM 2783 O O . PRO A 1 365 ? 17.426 9.509 -7.998 1.00 93.44 365 PRO A O 1
ATOM 2786 N N . ARG A 1 366 ? 17.348 7.471 -8.934 1.00 95.44 366 ARG A N 1
ATOM 2787 C CA . ARG A 1 366 ? 15.993 7.156 -8.450 1.00 95.44 366 ARG A CA 1
ATOM 2788 C C . ARG A 1 366 ? 16.026 6.858 -6.947 1.00 95.44 366 ARG A C 1
ATOM 2790 O O . ARG A 1 366 ? 17.081 6.487 -6.433 1.00 95.44 366 ARG A O 1
ATOM 2797 N N . PRO A 1 367 ? 14.901 7.034 -6.233 1.00 96.88 367 PRO A N 1
ATOM 2798 C CA . PRO A 1 367 ? 14.814 6.621 -4.842 1.00 96.88 367 PRO A CA 1
ATOM 2799 C C . PRO A 1 367 ? 15.055 5.114 -4.730 1.00 96.88 367 PRO A C 1
ATOM 2801 O O . PRO A 1 367 ? 14.653 4.344 -5.604 1.00 96.88 367 PRO A O 1
ATOM 2804 N N . LEU A 1 368 ? 15.701 4.701 -3.643 1.00 95.75 368 LEU A N 1
ATOM 2805 C CA . LEU A 1 368 ? 15.856 3.285 -3.332 1.00 95.75 368 LEU A CA 1
ATOM 2806 C C . LEU A 1 368 ? 14.489 2.673 -2.973 1.00 95.75 368 LEU A C 1
ATOM 2808 O O . LEU A 1 368 ? 13.638 3.387 -2.427 1.00 95.75 368 LEU A O 1
ATOM 2812 N N . PRO A 1 369 ? 14.266 1.373 -3.242 1.00 92.19 369 PRO A N 1
ATOM 2813 C CA . PRO A 1 369 ? 13.051 0.686 -2.824 1.00 92.19 369 PRO A CA 1
ATOM 2814 C C . PRO A 1 369 ? 12.903 0.781 -1.303 1.00 92.19 369 PRO A C 1
ATOM 2816 O O . PRO A 1 369 ? 13.891 0.690 -0.570 1.00 92.19 369 PRO A O 1
ATOM 2819 N N . GLN A 1 370 ? 11.679 0.989 -0.814 1.00 84.75 370 GLN A N 1
ATOM 2820 C CA . GLN A 1 370 ? 11.459 1.086 0.626 1.00 84.75 370 GLN A CA 1
ATOM 2821 C C . GLN A 1 370 ? 11.710 -0.280 1.284 1.00 84.75 370 GLN A C 1
ATOM 2823 O O . GLN A 1 370 ? 11.092 -1.268 0.882 1.00 84.75 370 GLN A O 1
ATOM 2828 N N . PRO A 1 371 ? 12.580 -0.366 2.306 1.00 73.50 371 PRO A N 1
ATOM 2829 C CA . PRO A 1 371 ? 12.790 -1.610 3.033 1.00 73.50 371 PRO A CA 1
ATOM 2830 C C . PRO A 1 371 ? 11.468 -2.026 3.693 1.00 73.50 371 PRO A C 1
ATOM 2832 O O . PRO A 1 371 ? 10.985 -1.355 4.601 1.00 73.50 371 PRO A O 1
ATOM 2835 N N . GLY A 1 372 ? 10.856 -3.101 3.187 1.00 67.25 372 GLY A N 1
ATOM 2836 C CA . GLY A 1 372 ? 9.561 -3.619 3.644 1.00 67.25 372 GLY A CA 1
ATOM 2837 C C . GLY A 1 372 ? 8.417 -3.559 2.622 1.00 67.25 372 GLY A C 1
ATOM 2838 O O . GLY A 1 372 ? 7.366 -4.142 2.886 1.00 67.25 372 GLY A O 1
ATOM 2839 N N . SER A 1 373 ? 8.591 -2.919 1.455 1.00 60.81 373 SER A N 1
ATOM 2840 C CA . SER A 1 373 ? 7.572 -2.955 0.386 1.00 60.81 373 SER A CA 1
ATOM 2841 C C . SER A 1 373 ? 7.475 -4.330 -0.287 1.00 60.81 373 SER A C 1
ATOM 2843 O O . SER A 1 373 ? 6.392 -4.754 -0.689 1.00 60.81 373 SER A O 1
ATOM 2845 N N . GLY A 1 374 ? 8.591 -5.057 -0.361 1.00 57.94 374 GLY A N 1
ATOM 2846 C CA . GLY A 1 374 ? 8.664 -6.429 -0.849 1.00 57.94 374 GLY A CA 1
ATOM 2847 C C . GLY A 1 374 ? 8.999 -7.397 0.279 1.00 57.94 374 GLY A C 1
ATOM 2848 O O . GLY A 1 374 ? 9.834 -7.101 1.133 1.00 57.94 374 GLY A O 1
ATOM 2849 N N . GLY A 1 375 ? 8.384 -8.584 0.261 1.00 64.81 375 GLY A N 1
ATOM 2850 C CA . GLY A 1 375 ? 9.010 -9.735 0.920 1.00 64.81 375 GLY A CA 1
ATOM 2851 C C . GLY A 1 375 ? 10.394 -9.993 0.301 1.00 64.81 375 GLY A C 1
ATOM 2852 O O . GLY A 1 375 ? 10.708 -9.388 -0.731 1.00 64.81 375 GLY A O 1
ATOM 2853 N N . PRO A 1 376 ? 11.234 -10.862 0.891 1.00 65.12 376 PRO A N 1
ATOM 2854 C CA . PRO A 1 376 ? 12.493 -11.250 0.259 1.00 65.12 376 PRO A CA 1
ATOM 2855 C C . PRO A 1 376 ? 12.217 -11.611 -1.203 1.00 65.12 376 PRO A C 1
ATOM 2857 O O . PRO A 1 376 ? 11.294 -12.380 -1.486 1.00 65.12 376 PRO A O 1
ATOM 2860 N N . ALA A 1 377 ? 12.936 -10.970 -2.131 1.00 60.94 377 ALA A N 1
ATOM 2861 C CA . ALA A 1 377 ? 12.738 -11.216 -3.552 1.00 60.94 377 ALA A CA 1
ATOM 2862 C C . ALA A 1 377 ? 12.830 -12.728 -3.788 1.00 60.94 377 ALA A C 1
ATOM 2864 O O . ALA A 1 377 ? 13.714 -13.379 -3.236 1.00 60.94 377 ALA A O 1
ATOM 2865 N N . ALA A 1 378 ? 11.950 -13.303 -4.611 1.00 57.91 378 ALA A N 1
ATOM 2866 C CA . ALA A 1 378 ? 11.965 -14.747 -4.875 1.00 57.91 378 ALA A CA 1
ATOM 2867 C C . ALA A 1 378 ? 13.323 -15.251 -5.420 1.00 57.91 378 ALA A C 1
ATOM 2869 O O . ALA A 1 378 ? 13.603 -16.444 -5.394 1.00 57.91 378 ALA A O 1
ATOM 2870 N N . TRP A 1 379 ? 14.166 -14.336 -5.905 1.00 61.19 379 TRP A N 1
ATOM 2871 C CA . TRP A 1 379 ? 15.520 -14.567 -6.406 1.00 61.19 379 TRP A CA 1
ATOM 2872 C C . TRP A 1 379 ? 16.623 -13.982 -5.504 1.00 61.19 379 TRP A C 1
ATOM 2874 O O . TRP A 1 379 ? 17.774 -13.891 -5.931 1.00 61.19 379 TRP A O 1
ATOM 2884 N N . SER A 1 380 ? 16.322 -13.573 -4.265 1.00 58.84 380 SER A N 1
ATOM 2885 C CA . SER A 1 380 ? 17.364 -13.119 -3.343 1.00 58.84 380 SER A CA 1
ATOM 2886 C C . SER A 1 380 ? 18.276 -14.291 -2.993 1.00 58.84 380 SER A C 1
ATOM 2888 O O . SER A 1 380 ? 17.820 -15.291 -2.439 1.00 58.84 380 SER A O 1
ATOM 2890 N N . VAL A 1 381 ? 19.566 -14.162 -3.289 1.00 51.03 381 VAL A N 1
ATOM 2891 C CA . VAL A 1 381 ? 20.579 -15.097 -2.796 1.00 51.03 381 VAL A CA 1
ATOM 2892 C C . VAL A 1 381 ? 20.833 -14.733 -1.338 1.00 51.03 381 VAL A C 1
ATOM 2894 O O . VAL A 1 381 ? 21.262 -13.612 -1.055 1.00 51.03 381 VAL A O 1
ATOM 2897 N N . SER A 1 382 ? 20.525 -15.637 -0.405 1.00 63.09 382 SER A N 1
ATOM 2898 C CA . SER A 1 382 ? 20.773 -15.369 1.013 1.00 63.09 382 SER A CA 1
ATOM 2899 C C . SER A 1 382 ? 22.273 -15.177 1.258 1.00 63.09 382 SER A C 1
ATOM 2901 O O . SER A 1 382 ? 23.105 -15.724 0.532 1.00 63.09 382 SER A O 1
ATOM 2903 N N . ALA A 1 383 ? 22.647 -14.414 2.288 1.00 60.12 383 ALA A N 1
ATOM 2904 C CA . ALA A 1 383 ? 24.059 -14.274 2.658 1.00 60.12 383 ALA A CA 1
ATOM 2905 C C . ALA A 1 383 ? 24.704 -15.648 2.927 1.00 60.12 383 ALA A C 1
ATOM 2907 O O . ALA A 1 383 ? 25.857 -15.875 2.573 1.00 60.12 383 ALA A O 1
ATOM 2908 N N . GLU A 1 384 ? 23.936 -16.588 3.477 1.00 69.38 384 GLU A N 1
ATOM 2909 C CA . GLU A 1 384 ? 24.346 -17.976 3.686 1.00 69.38 384 GLU A CA 1
ATOM 2910 C C . GLU A 1 384 ? 24.569 -18.718 2.366 1.00 69.38 384 GLU A C 1
ATOM 2912 O O . GLU A 1 384 ? 25.551 -19.445 2.246 1.00 69.38 384 GLU A O 1
ATOM 2917 N N . ASP A 1 385 ? 23.731 -18.503 1.352 1.00 66.19 385 ASP A N 1
ATOM 2918 C CA . ASP A 1 385 ? 23.927 -19.079 0.019 1.00 66.19 385 ASP A CA 1
ATOM 2919 C C . ASP A 1 385 ? 25.135 -18.457 -0.689 1.00 66.19 385 ASP A C 1
ATOM 2921 O O . ASP A 1 385 ? 25.914 -19.182 -1.301 1.00 66.19 385 ASP A O 1
ATOM 2925 N N . VAL A 1 386 ? 25.378 -17.149 -0.527 1.00 52.34 386 VAL A N 1
ATOM 2926 C CA . VAL A 1 386 ? 26.611 -16.496 -1.006 1.00 52.34 386 VAL A CA 1
ATOM 2927 C C . VAL A 1 386 ? 27.852 -17.081 -0.324 1.00 52.34 386 VAL A C 1
ATOM 2929 O O . VAL A 1 386 ? 28.873 -17.266 -0.978 1.00 52.34 386 VAL A O 1
ATOM 2932 N N . LEU A 1 387 ? 27.776 -17.410 0.966 1.00 60.72 387 LEU A N 1
ATOM 2933 C CA . LEU A 1 387 ? 28.875 -18.044 1.702 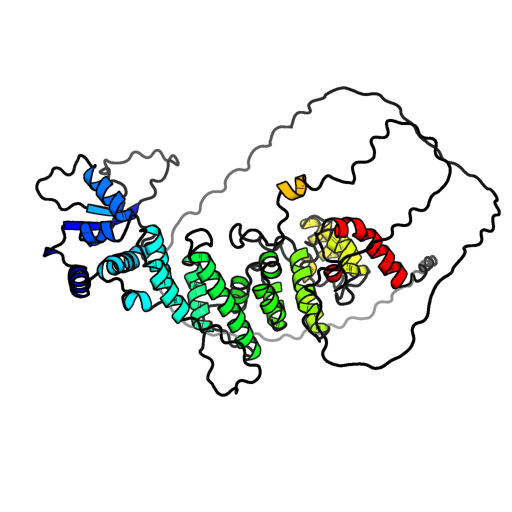1.00 60.72 387 LEU A CA 1
ATOM 2934 C C . LEU A 1 387 ? 29.034 -19.539 1.367 1.00 60.72 387 LEU A C 1
ATOM 2936 O O . LEU A 1 387 ? 30.144 -20.070 1.431 1.00 60.72 387 LEU A O 1
ATOM 2940 N N . ARG A 1 388 ? 27.948 -20.227 0.990 1.00 61.62 388 ARG A N 1
ATOM 2941 C CA . ARG A 1 388 ? 27.958 -21.620 0.505 1.00 61.62 388 ARG A CA 1
ATOM 2942 C C . ARG A 1 388 ? 28.477 -21.745 -0.919 1.00 61.62 388 ARG A C 1
ATOM 2944 O O . ARG A 1 388 ? 28.995 -22.809 -1.270 1.00 61.62 388 ARG A O 1
ATOM 2951 N N . LEU A 1 389 ? 28.384 -20.682 -1.719 1.00 44.31 389 LEU A N 1
ATOM 2952 C CA . LEU A 1 389 ? 29.135 -20.549 -2.960 1.00 44.31 389 LEU A CA 1
ATOM 2953 C C . LEU A 1 389 ? 30.625 -20.484 -2.598 1.00 44.31 389 LEU A C 1
ATOM 2955 O O . LEU A 1 389 ? 31.214 -19.414 -2.471 1.00 44.31 389 LEU A O 1
ATOM 2959 N N . LYS A 1 390 ? 31.247 -21.658 -2.408 1.00 42.09 390 LYS A N 1
ATOM 2960 C CA . LYS A 1 390 ? 32.703 -21.769 -2.312 1.00 42.09 390 LYS A CA 1
ATOM 2961 C C . LYS A 1 390 ? 33.268 -21.065 -3.542 1.00 42.09 390 LYS A C 1
ATOM 2963 O O . LYS A 1 390 ? 32.932 -21.487 -4.651 1.00 42.09 390 LYS A O 1
ATOM 2968 N N . PRO A 1 391 ? 34.103 -20.027 -3.391 1.00 42.84 391 PRO A N 1
ATOM 2969 C CA . PRO A 1 391 ? 34.725 -19.398 -4.536 1.00 42.84 391 PRO A CA 1
ATOM 2970 C C . PRO A 1 391 ? 35.566 -20.452 -5.258 1.00 42.84 391 PRO A C 1
ATOM 2972 O O . PRO A 1 391 ? 36.666 -20.793 -4.833 1.00 42.84 391 PRO A O 1
ATOM 2975 N N . SER A 1 392 ? 35.056 -20.983 -6.370 1.00 39.50 392 SER A N 1
ATOM 2976 C CA . SER A 1 392 ? 35.798 -21.914 -7.228 1.00 39.50 392 SER A CA 1
ATOM 2977 C C . SER A 1 392 ? 36.946 -21.219 -7.966 1.00 39.50 392 SER A C 1
ATOM 2979 O O . SER A 1 392 ? 37.621 -21.840 -8.778 1.00 39.50 392 SER A O 1
ATOM 2981 N N . TRP A 1 393 ? 37.152 -19.924 -7.713 1.00 46.03 393 TRP A N 1
ATOM 2982 C CA . TRP A 1 393 ? 38.312 -19.167 -8.155 1.00 46.03 393 TRP A CA 1
ATOM 2983 C C . TRP A 1 393 ? 39.478 -19.229 -7.168 1.00 46.03 393 TRP A C 1
ATOM 2985 O O . TRP A 1 393 ? 40.482 -18.580 -7.440 1.00 46.03 393 TRP A O 1
ATOM 2995 N N . ALA A 1 394 ? 39.390 -19.994 -6.066 1.00 34.78 394 ALA A N 1
ATOM 2996 C CA . ALA A 1 394 ? 40.570 -20.323 -5.274 1.00 34.78 394 ALA A CA 1
ATOM 2997 C C . ALA A 1 394 ? 41.628 -20.903 -6.221 1.00 34.78 394 ALA A C 1
ATOM 2999 O O . ALA A 1 394 ? 41.521 -22.045 -6.674 1.00 34.78 394 ALA A O 1
ATOM 3000 N N . LEU A 1 395 ? 42.603 -20.062 -6.578 1.00 40.00 395 LEU A N 1
ATOM 3001 C CA . LEU A 1 395 ? 43.784 -20.468 -7.315 1.00 40.00 395 LEU A CA 1
ATOM 3002 C C . LEU A 1 395 ? 44.335 -21.691 -6.581 1.00 40.00 395 LEU A C 1
ATOM 3004 O O . LEU A 1 395 ? 44.369 -21.667 -5.344 1.00 40.00 395 LEU A O 1
ATOM 3008 N N . PRO A 1 396 ? 44.721 -22.766 -7.289 1.00 39.22 396 PRO A N 1
ATOM 3009 C CA . PRO A 1 396 ? 45.402 -23.861 -6.628 1.00 39.22 396 PRO A CA 1
ATOM 3010 C C . PRO A 1 396 ? 46.567 -23.247 -5.854 1.00 39.22 396 PRO A C 1
ATOM 3012 O O . PRO A 1 396 ? 47.390 -22.539 -6.438 1.00 39.22 396 PRO A O 1
ATOM 3015 N N . ASN A 1 397 ? 46.586 -23.450 -4.535 1.00 42.03 397 ASN A N 1
ATOM 3016 C CA . ASN A 1 397 ? 47.751 -23.146 -3.720 1.00 42.03 397 ASN A CA 1
ATOM 3017 C C . ASN A 1 397 ? 48.889 -23.994 -4.289 1.00 42.03 397 ASN A C 1
ATOM 3019 O O . ASN A 1 397 ? 49.013 -25.179 -3.998 1.00 42.03 397 ASN A O 1
ATOM 3023 N N . SER A 1 398 ? 49.654 -23.387 -5.190 1.00 43.31 398 SER A N 1
ATOM 3024 C CA . SER A 1 398 ? 50.823 -23.960 -5.831 1.00 43.31 398 SER A CA 1
ATOM 3025 C C . SER A 1 398 ? 51.943 -23.981 -4.801 1.00 43.31 398 SER A C 1
ATOM 3027 O O . SER A 1 398 ? 52.763 -23.066 -4.753 1.00 43.31 398 SER A O 1
ATOM 3029 N N . SER A 1 399 ? 51.964 -25.011 -3.962 1.00 39.94 399 SER A N 1
ATOM 3030 C CA . SER A 1 399 ? 53.149 -25.372 -3.182 1.00 39.94 399 SER A CA 1
ATOM 3031 C C . SER A 1 399 ? 54.003 -26.455 -3.848 1.00 39.94 399 SER A C 1
ATOM 3033 O O . SER A 1 399 ? 55.030 -26.807 -3.282 1.00 39.94 399 SER A O 1
ATOM 3035 N N . ASP A 1 400 ? 53.661 -26.911 -5.059 1.00 37.69 400 ASP A N 1
ATOM 3036 C CA . ASP A 1 400 ? 54.481 -27.868 -5.811 1.00 37.69 400 ASP A CA 1
ATOM 3037 C C . ASP A 1 400 ? 55.017 -27.251 -7.117 1.00 37.69 400 ASP A C 1
ATOM 3039 O O . ASP A 1 400 ? 54.232 -26.785 -7.949 1.00 37.69 400 ASP A O 1
ATOM 3043 N N . PRO A 1 401 ? 56.345 -27.246 -7.344 1.00 39.53 401 PRO A N 1
ATOM 3044 C CA . PRO A 1 401 ? 56.925 -26.790 -8.597 1.00 39.53 401 PRO A CA 1
ATOM 3045 C C . PRO A 1 401 ? 56.782 -27.899 -9.645 1.00 39.53 401 PRO A C 1
ATOM 3047 O O . PRO A 1 401 ? 57.619 -28.796 -9.736 1.00 39.53 401 PRO A O 1
ATOM 3050 N N . VAL A 1 402 ? 55.726 -27.849 -10.457 1.00 36.50 402 VAL A N 1
ATOM 3051 C CA . VAL A 1 402 ? 55.604 -28.724 -11.632 1.00 36.50 402 VAL A CA 1
ATOM 3052 C C . VAL A 1 402 ? 56.056 -27.967 -12.874 1.00 36.50 402 VAL A C 1
ATOM 3054 O O . VAL A 1 402 ? 55.510 -26.927 -13.243 1.00 36.50 402 VAL A O 1
ATOM 3057 N N . ALA A 1 403 ? 57.097 -28.511 -13.499 1.00 37.50 403 ALA A N 1
ATOM 3058 C CA . ALA A 1 403 ? 57.671 -28.048 -14.747 1.00 37.50 403 ALA A CA 1
ATOM 3059 C C . ALA A 1 403 ? 56.614 -27.987 -15.860 1.00 37.50 403 ALA A C 1
ATOM 3061 O O . ALA A 1 403 ? 55.926 -28.962 -16.158 1.00 37.50 403 ALA A O 1
ATOM 3062 N N . VAL A 1 404 ? 56.525 -26.822 -16.496 1.00 39.41 404 VAL A N 1
ATOM 3063 C CA . VAL A 1 404 ? 55.715 -26.589 -17.690 1.00 39.41 404 VAL A CA 1
ATOM 3064 C C . VAL A 1 404 ? 56.404 -27.244 -18.881 1.00 39.41 404 VAL A C 1
ATOM 3066 O O . VAL A 1 404 ? 57.511 -26.849 -19.234 1.00 39.41 404 VAL A O 1
ATOM 3069 N N . ASN A 1 405 ? 55.735 -28.198 -19.529 1.00 35.44 405 ASN A N 1
ATOM 3070 C CA . ASN A 1 405 ? 55.876 -28.432 -20.965 1.00 35.44 405 ASN A CA 1
ATOM 3071 C C . ASN A 1 405 ? 54.698 -29.251 -21.508 1.00 35.44 405 ASN A C 1
ATOM 3073 O O . ASN A 1 405 ? 54.422 -30.344 -21.028 1.00 35.44 405 ASN A O 1
ATOM 3077 N N . GLY A 1 406 ? 54.072 -28.740 -22.571 1.00 36.78 406 GLY A N 1
ATOM 3078 C CA . GLY A 1 406 ? 53.138 -29.487 -23.417 1.00 36.78 406 GLY A CA 1
ATOM 3079 C C . GLY A 1 406 ? 51.683 -29.057 -23.256 1.00 36.78 406 GLY A C 1
ATOM 3080 O O . GLY A 1 406 ? 51.047 -29.340 -22.251 1.00 36.78 406 GLY A O 1
ATOM 3081 N N . GLY A 1 407 ? 51.158 -28.362 -24.266 1.00 43.19 407 GLY A N 1
ATOM 3082 C CA . GLY A 1 407 ? 49.776 -27.898 -24.297 1.00 43.19 407 GLY A CA 1
ATOM 3083 C C . GLY A 1 407 ? 48.764 -29.039 -24.382 1.00 43.19 407 GLY A C 1
ATOM 3084 O O . GLY A 1 407 ? 48.797 -29.835 -25.319 1.00 43.19 407 GLY A O 1
ATOM 3085 N N . GLU A 1 408 ? 47.810 -29.037 -23.456 1.00 29.75 408 GLU A N 1
ATOM 3086 C CA . GLU A 1 408 ? 46.554 -29.768 -23.579 1.00 29.75 408 GLU A CA 1
ATOM 3087 C C . GLU A 1 408 ? 45.393 -28.776 -23.674 1.00 29.75 408 GLU A C 1
ATOM 3089 O O . GLU A 1 408 ? 45.240 -27.855 -22.870 1.00 29.75 408 GLU A O 1
ATOM 3094 N N . GLN A 1 409 ? 44.578 -28.956 -24.709 1.00 29.14 409 GLN A N 1
ATOM 3095 C CA . GLN A 1 409 ? 43.349 -28.212 -24.926 1.00 29.14 409 GLN A CA 1
ATOM 3096 C C . GLN A 1 409 ? 42.225 -28.964 -24.202 1.00 29.14 409 GLN A C 1
ATOM 3098 O O . GLN A 1 409 ? 41.793 -30.025 -24.646 1.00 29.14 409 GLN A O 1
ATOM 3103 N N . LEU A 1 410 ? 41.766 -28.430 -23.069 1.00 26.34 410 LEU A N 1
ATOM 3104 C CA . LEU A 1 410 ? 40.614 -28.960 -22.337 1.00 26.34 410 LEU A CA 1
ATOM 3105 C C . LEU A 1 410 ? 39.337 -28.782 -23.175 1.00 26.34 410 LEU A C 1
ATOM 3107 O O . LEU A 1 410 ? 38.833 -27.669 -23.336 1.00 26.34 410 LEU A O 1
ATOM 3111 N N . VAL A 1 411 ? 38.806 -29.886 -23.703 1.00 23.69 411 VAL A N 1
ATOM 3112 C CA . VAL A 1 411 ? 37.472 -29.947 -24.313 1.00 23.69 411 VAL A CA 1
ATOM 3113 C C . VAL A 1 411 ? 36.463 -30.263 -23.211 1.00 23.69 411 VAL A C 1
ATOM 3115 O O . VAL A 1 411 ? 36.450 -31.364 -22.668 1.00 23.69 411 VAL A O 1
ATOM 3118 N N . PHE A 1 412 ? 35.598 -29.303 -22.882 1.00 24.70 412 PHE A N 1
ATOM 3119 C CA . PHE A 1 412 ? 34.466 -29.530 -21.983 1.00 24.70 412 PHE A CA 1
ATOM 3120 C C . PHE A 1 412 ? 33.236 -29.941 -22.801 1.00 24.70 412 PHE A C 1
ATOM 3122 O O . PHE A 1 412 ? 32.756 -29.174 -23.634 1.00 24.70 412 PHE A O 1
ATOM 3129 N N . SER A 1 413 ? 32.719 -31.145 -22.550 1.00 22.20 413 SER A N 1
ATOM 3130 C CA . SER A 1 413 ? 31.396 -31.579 -23.009 1.00 22.20 413 SER A CA 1
ATOM 3131 C C . SER A 1 413 ? 30.371 -31.284 -21.913 1.00 22.20 413 SER A C 1
ATOM 3133 O O . SER A 1 413 ? 30.561 -31.682 -20.764 1.00 22.20 413 SER A O 1
ATOM 3135 N N . LEU A 1 414 ? 29.298 -30.569 -22.257 1.00 23.52 414 LEU A N 1
ATOM 3136 C CA . LEU A 1 414 ? 28.194 -30.250 -21.353 1.00 23.52 414 LEU A CA 1
ATOM 3137 C C . LEU A 1 414 ? 26.957 -31.053 -21.778 1.00 23.52 414 LEU A C 1
ATOM 3139 O O . LEU A 1 414 ? 26.444 -30.863 -22.877 1.00 23.52 414 LEU A O 1
ATOM 3143 N N . SER A 1 415 ? 26.460 -31.925 -20.899 1.00 21.81 415 SER A N 1
ATOM 3144 C CA . SER A 1 415 ? 25.141 -32.555 -21.031 1.00 21.81 415 SER A CA 1
ATOM 3145 C C . SER A 1 415 ? 24.177 -31.911 -20.042 1.00 21.81 415 SER A C 1
ATOM 3147 O O . SER A 1 415 ? 24.383 -31.986 -18.833 1.00 21.81 415 SER A O 1
ATOM 3149 N N . ILE A 1 416 ? 23.126 -31.272 -20.556 1.00 25.23 416 ILE A N 1
ATOM 3150 C CA . ILE A 1 416 ? 22.059 -30.660 -19.758 1.00 25.23 416 ILE A CA 1
ATOM 3151 C C . ILE A 1 416 ? 20.873 -31.629 -19.748 1.00 25.23 416 ILE A C 1
ATOM 3153 O O . ILE A 1 416 ? 20.289 -31.898 -20.796 1.00 25.23 416 ILE A O 1
ATOM 3157 N N . LYS A 1 417 ? 20.494 -32.140 -18.571 1.00 22.84 417 LYS A N 1
ATOM 3158 C CA . LYS A 1 417 ? 19.182 -32.771 -18.371 1.00 22.84 417 LYS A CA 1
ATOM 3159 C C . LYS A 1 417 ? 18.160 -31.676 -18.076 1.00 22.84 417 LYS A C 1
ATOM 3161 O O . LYS A 1 417 ? 18.257 -30.999 -17.057 1.00 22.84 417 LYS A O 1
ATOM 3166 N N . VAL A 1 418 ? 17.203 -31.506 -18.982 1.00 26.97 418 VAL A N 1
ATOM 3167 C CA . VAL A 1 418 ? 16.037 -30.636 -18.792 1.00 26.97 418 VAL A CA 1
ATOM 3168 C C . VAL A 1 418 ? 15.002 -31.388 -17.936 1.00 26.97 418 VAL A C 1
ATOM 3170 O O . VAL A 1 418 ? 14.790 -32.575 -18.193 1.00 26.97 418 VAL A O 1
ATOM 3173 N N . PRO A 1 419 ? 14.365 -30.753 -16.932 1.00 27.55 419 PRO A N 1
ATOM 3174 C CA . PRO A 1 419 ? 13.257 -31.349 -16.185 1.00 27.55 419 PRO A CA 1
ATOM 3175 C C . PRO A 1 419 ? 12.076 -31.687 -17.106 1.00 27.55 419 PRO A C 1
ATOM 3177 O O . PRO A 1 419 ? 11.734 -30.916 -18.002 1.00 27.55 419 PRO A O 1
ATOM 3180 N N . GLU A 1 420 ? 11.437 -32.831 -16.868 1.00 30.58 420 GLU A N 1
ATOM 3181 C CA . GLU A 1 420 ? 10.383 -33.416 -17.715 1.00 30.58 420 GLU A CA 1
ATOM 3182 C C . GLU A 1 420 ? 9.101 -32.550 -17.809 1.00 30.58 420 GLU A C 1
ATOM 3184 O O . GLU A 1 420 ? 8.277 -32.736 -18.701 1.00 30.58 420 GLU A O 1
ATOM 3189 N N . GLU A 1 421 ? 8.965 -31.531 -16.956 1.00 34.19 421 GLU A N 1
ATOM 3190 C CA . GLU A 1 421 ? 7.776 -30.671 -16.829 1.00 34.19 421 GLU A CA 1
ATOM 3191 C C . GLU A 1 421 ? 7.702 -29.501 -17.837 1.00 34.19 421 GLU A C 1
ATOM 3193 O O . GLU A 1 421 ? 6.729 -28.750 -17.840 1.00 34.19 421 GLU A O 1
ATOM 3198 N N . LEU A 1 422 ? 8.678 -29.360 -18.745 1.00 28.27 422 LEU A N 1
ATOM 3199 C CA . LEU A 1 422 ? 8.672 -28.358 -19.830 1.00 28.27 422 LEU A CA 1
ATOM 3200 C C . LEU A 1 422 ? 8.439 -28.953 -21.232 1.00 28.27 422 LEU A C 1
ATOM 3202 O O . LEU A 1 422 ? 8.809 -28.352 -22.242 1.00 28.27 422 LEU A O 1
ATOM 3206 N N . GLN A 1 423 ? 7.779 -30.110 -21.332 1.00 29.94 423 GLN A N 1
ATOM 3207 C CA . GLN A 1 423 ? 7.254 -30.587 -22.614 1.00 29.94 423 GLN A CA 1
ATOM 3208 C C . GLN A 1 423 ? 5.902 -29.934 -22.928 1.00 29.94 423 GLN A C 1
ATOM 3210 O O . GLN A 1 423 ? 4.831 -30.476 -22.655 1.00 29.94 423 GLN A O 1
ATOM 3215 N N . LEU A 1 424 ? 5.950 -28.766 -23.573 1.00 28.33 424 LEU A N 1
ATOM 3216 C CA . LEU A 1 424 ? 4.818 -28.260 -24.348 1.00 28.33 424 LEU A CA 1
ATOM 3217 C C . LEU A 1 424 ? 4.512 -29.262 -25.474 1.00 28.33 424 LEU A C 1
ATOM 3219 O O . LEU A 1 424 ? 5.205 -29.315 -26.490 1.00 28.33 424 LEU A O 1
ATOM 3223 N N . ARG A 1 425 ? 3.462 -30.070 -25.288 1.00 29.97 425 ARG A N 1
ATOM 3224 C CA . ARG A 1 425 ? 2.863 -30.881 -26.354 1.00 29.97 425 ARG A CA 1
ATOM 3225 C C . ARG A 1 425 ? 2.302 -29.947 -27.428 1.00 29.97 425 ARG A C 1
ATOM 3227 O O . ARG A 1 425 ? 1.289 -29.290 -27.214 1.00 29.97 425 ARG A O 1
ATOM 3234 N N . SER A 1 426 ? 2.951 -29.911 -28.587 1.00 27.89 426 SER A N 1
ATOM 3235 C CA . SER A 1 426 ? 2.374 -29.347 -29.809 1.00 27.89 426 SER A CA 1
ATOM 3236 C C . SER A 1 426 ? 1.304 -30.303 -30.361 1.00 27.89 426 SER A C 1
ATOM 3238 O O . SER A 1 426 ? 1.611 -31.484 -30.557 1.00 27.89 426 SER A O 1
ATOM 3240 N N . PRO A 1 427 ? 0.066 -29.853 -30.641 1.00 32.97 427 PRO A N 1
ATOM 3241 C CA . PRO A 1 427 ? -0.885 -30.630 -31.411 1.00 32.97 427 PRO A CA 1
ATOM 3242 C C . PRO A 1 427 ? -0.680 -30.303 -32.896 1.00 32.97 427 PRO A C 1
ATOM 3244 O O . PRO A 1 427 ? -1.068 -29.232 -33.344 1.00 32.97 427 PRO A O 1
ATOM 3247 N N . HIS A 1 428 ? -0.016 -31.199 -33.632 1.00 29.69 428 HIS A N 1
ATOM 3248 C CA . HIS A 1 428 ? -0.308 -31.623 -35.018 1.00 29.69 428 HIS A CA 1
ATOM 3249 C C . HIS A 1 428 ? 0.946 -32.173 -35.728 1.00 29.69 428 HIS A C 1
ATOM 3251 O O . HIS A 1 428 ? 2.056 -31.692 -35.493 1.00 29.69 428 HIS A O 1
ATOM 3257 N N . PRO A 1 429 ? 0.796 -33.207 -36.582 1.00 33.59 429 PRO A N 1
ATOM 3258 C CA . PRO A 1 429 ? 1.917 -33.976 -37.099 1.00 33.59 429 PRO A CA 1
ATOM 3259 C C . PRO A 1 429 ? 2.484 -33.323 -38.361 1.00 33.59 429 PRO A C 1
ATOM 3261 O O . PRO A 1 429 ? 1.747 -33.073 -39.316 1.00 33.59 429 PRO A O 1
ATOM 3264 N N . LEU A 1 430 ? 3.802 -33.119 -38.410 1.00 30.00 430 LEU A N 1
ATOM 3265 C CA . LEU A 1 430 ? 4.498 -32.898 -39.674 1.00 30.00 430 LEU A CA 1
ATOM 3266 C C . LEU A 1 430 ? 5.351 -34.111 -40.033 1.00 30.00 430 LEU A C 1
ATOM 3268 O O . LEU A 1 430 ? 6.182 -34.613 -39.282 1.00 30.00 430 LEU A O 1
ATOM 3272 N N . ARG A 1 431 ? 5.014 -34.590 -41.221 1.00 29.03 431 ARG A N 1
ATOM 3273 C CA . ARG A 1 431 ? 5.455 -35.763 -41.952 1.00 29.03 431 ARG A CA 1
ATOM 3274 C C . ARG A 1 431 ? 6.842 -35.479 -42.541 1.00 29.03 431 ARG A C 1
ATOM 3276 O O . ARG A 1 431 ? 6.960 -34.528 -43.295 1.00 29.03 431 ARG A O 1
ATOM 3283 N N . GLY A 1 432 ? 7.814 -36.328 -42.196 1.00 28.81 432 GLY A N 1
ATOM 3284 C CA . GLY A 1 432 ? 9.028 -36.699 -42.944 1.00 28.81 432 GLY A CA 1
ATOM 3285 C C . GLY A 1 432 ? 9.949 -35.606 -43.505 1.00 28.81 432 GLY A C 1
ATOM 3286 O O . GLY A 1 432 ? 9.529 -34.802 -44.322 1.00 28.81 432 GLY A O 1
ATOM 3287 N N . VAL A 1 433 ? 11.246 -35.694 -43.181 1.00 27.55 433 VAL A N 1
ATOM 3288 C CA . VAL A 1 433 ? 12.350 -35.924 -44.145 1.00 27.55 433 VAL A CA 1
ATOM 3289 C C . VAL A 1 433 ? 13.703 -35.948 -43.400 1.00 27.55 433 VAL A C 1
ATOM 3291 O O . VAL A 1 433 ? 14.033 -35.032 -42.658 1.00 27.55 433 VAL A O 1
ATOM 3294 N N . ALA A 1 434 ? 14.440 -37.036 -43.655 1.00 26.11 434 ALA A N 1
ATOM 3295 C CA . ALA A 1 434 ? 15.890 -37.273 -43.596 1.00 26.11 434 ALA A CA 1
ATOM 3296 C C . ALA A 1 434 ? 16.701 -36.973 -42.312 1.00 26.11 434 ALA A C 1
ATOM 3298 O O . ALA A 1 434 ? 17.148 -35.857 -42.059 1.00 26.11 434 ALA A O 1
ATOM 3299 N N . GLN A 1 435 ? 17.033 -38.059 -41.603 1.00 27.20 435 GLN A N 1
ATOM 3300 C CA . GLN A 1 435 ? 18.273 -38.218 -40.835 1.00 27.20 435 GLN A CA 1
ATOM 3301 C C . GLN A 1 435 ? 19.486 -38.151 -41.775 1.00 27.20 435 GLN A C 1
ATOM 3303 O O . GLN A 1 435 ? 19.541 -38.900 -42.748 1.00 27.20 435 GLN A O 1
ATOM 3308 N N . HIS A 1 436 ? 20.486 -37.340 -41.432 1.00 24.02 436 HIS A N 1
ATOM 3309 C CA . HIS A 1 436 ? 21.857 -37.553 -41.887 1.00 24.02 436 HIS A CA 1
ATOM 3310 C C . HIS A 1 436 ? 22.806 -37.594 -40.688 1.00 24.02 436 HIS A C 1
ATOM 3312 O O . HIS A 1 436 ? 22.888 -36.652 -39.900 1.00 24.02 436 HIS A O 1
ATOM 3318 N N . ASP A 1 437 ? 23.486 -38.736 -40.590 1.00 29.00 437 ASP A N 1
ATOM 3319 C CA . ASP A 1 437 ? 24.657 -39.033 -39.772 1.00 29.00 437 ASP A CA 1
ATOM 3320 C C . ASP A 1 437 ? 25.776 -38.003 -39.971 1.00 29.00 437 ASP A C 1
ATOM 3322 O O . ASP A 1 437 ? 26.115 -37.657 -41.103 1.00 29.00 437 ASP A O 1
ATOM 3326 N N . LEU A 1 438 ? 26.425 -37.599 -38.878 1.00 24.31 438 LEU A N 1
ATOM 3327 C CA . LEU A 1 438 ? 27.732 -36.943 -38.913 1.00 24.31 438 LEU A CA 1
ATOM 3328 C C . LEU A 1 438 ? 28.656 -37.581 -37.872 1.00 24.31 438 LEU A C 1
ATOM 3330 O O . LEU A 1 438 ? 28.806 -37.103 -36.749 1.00 24.31 438 LEU A O 1
ATOM 3334 N N . ALA A 1 439 ? 29.308 -38.662 -38.295 1.00 28.50 439 ALA A N 1
ATOM 3335 C CA . ALA A 1 439 ? 30.567 -39.122 -37.735 1.00 28.50 439 ALA A CA 1
ATOM 3336 C C . ALA A 1 439 ? 31.717 -38.634 -38.632 1.00 28.50 439 ALA A C 1
ATOM 3338 O O . ALA A 1 439 ? 31.703 -38.852 -39.841 1.00 28.50 439 ALA A O 1
ATOM 3339 N N . GLY A 1 440 ? 32.743 -38.039 -38.020 1.00 26.34 440 GLY A N 1
ATOM 3340 C CA . GLY A 1 440 ? 34.085 -37.978 -38.599 1.00 26.34 440 GLY A CA 1
ATOM 3341 C C . GLY A 1 440 ? 34.611 -36.581 -38.913 1.00 26.34 440 GLY A C 1
ATOM 3342 O O . GLY A 1 440 ? 34.242 -35.971 -39.908 1.00 26.34 440 GLY A O 1
ATOM 3343 N N . LEU A 1 441 ? 35.598 -36.137 -38.131 1.00 22.72 441 LEU A N 1
ATOM 3344 C CA . LEU A 1 441 ? 36.660 -35.273 -38.646 1.00 22.72 441 LEU A CA 1
ATOM 3345 C C . LEU A 1 441 ? 37.955 -35.491 -37.852 1.00 22.72 441 LEU A C 1
ATOM 3347 O O . LEU A 1 441 ? 38.101 -35.072 -36.706 1.00 22.72 441 LEU A O 1
ATOM 3351 N N . ARG A 1 442 ? 38.884 -36.205 -38.502 1.00 24.86 442 ARG A N 1
ATOM 3352 C CA . ARG A 1 442 ? 40.311 -36.285 -38.165 1.00 24.86 442 ARG A CA 1
ATOM 3353 C C . ARG A 1 442 ? 40.949 -34.916 -38.403 1.00 24.86 442 ARG A C 1
ATOM 3355 O O . ARG A 1 442 ? 40.770 -34.340 -39.472 1.00 24.86 442 ARG A O 1
ATOM 3362 N N . VAL A 1 443 ? 41.755 -34.451 -37.452 1.00 24.05 443 VAL A N 1
ATOM 3363 C CA . VAL A 1 443 ? 42.663 -33.312 -37.636 1.00 24.05 443 VAL A CA 1
ATOM 3364 C C . VAL A 1 443 ? 44.038 -33.846 -38.038 1.00 24.05 443 VAL A C 1
ATOM 3366 O O . VAL A 1 443 ? 44.653 -34.609 -37.294 1.00 24.05 443 VAL A O 1
ATOM 3369 N N . SER A 1 444 ? 44.513 -33.437 -39.215 1.00 24.09 444 SER A N 1
ATOM 3370 C CA . SER A 1 444 ? 45.892 -33.634 -39.668 1.00 24.09 444 SER A CA 1
ATOM 3371 C C . SER A 1 444 ? 46.778 -32.497 -39.154 1.00 24.09 444 SER A C 1
ATOM 3373 O O . SER A 1 444 ? 46.453 -31.322 -39.314 1.00 24.09 444 SER A O 1
ATOM 3375 N N . ARG A 1 445 ? 47.907 -32.865 -38.542 1.00 24.53 445 ARG A N 1
ATOM 3376 C CA . ARG A 1 445 ? 49.001 -31.981 -38.112 1.00 24.53 445 ARG A CA 1
ATOM 3377 C C . ARG A 1 445 ? 49.970 -31.780 -39.283 1.00 24.53 445 ARG A C 1
ATOM 3379 O O . ARG A 1 445 ? 50.443 -32.769 -39.835 1.00 24.53 445 ARG A O 1
ATOM 3386 N N . SER A 1 446 ? 50.344 -30.540 -39.586 1.00 24.88 446 SER A N 1
ATOM 3387 C CA . SER A 1 446 ? 51.569 -30.221 -40.333 1.00 24.88 446 SER A CA 1
ATOM 3388 C C . SER A 1 446 ? 52.383 -29.217 -39.521 1.00 24.88 446 SER A C 1
ATOM 3390 O O . SER A 1 446 ? 51.894 -28.133 -39.207 1.00 24.88 446 SER A O 1
ATOM 3392 N N . GLY A 1 447 ? 53.590 -29.621 -39.125 1.00 26.91 447 GLY A N 1
ATOM 3393 C CA . GLY A 1 447 ? 54.554 -28.785 -38.415 1.00 26.91 447 GLY A CA 1
ATOM 3394 C C . GLY A 1 447 ? 55.458 -27.991 -39.358 1.00 26.91 447 GLY A C 1
ATOM 3395 O O . GLY A 1 447 ? 55.537 -28.284 -40.549 1.00 26.91 447 GLY A O 1
ATOM 3396 N N . GLY A 1 448 ? 56.162 -27.021 -38.779 1.00 25.42 448 GLY A N 1
ATOM 3397 C CA . GLY A 1 448 ? 57.255 -26.275 -39.401 1.00 25.42 448 GLY A CA 1
ATOM 3398 C C . GLY A 1 448 ? 57.594 -25.023 -38.579 1.00 25.42 448 GLY A C 1
ATOM 3399 O O . GLY A 1 448 ? 56.715 -24.172 -38.448 1.00 25.42 448 GLY A O 1
ATOM 3400 N N . PRO A 1 449 ? 58.797 -24.919 -37.978 1.00 38.12 449 PRO A N 1
ATOM 3401 C CA . PRO A 1 449 ? 59.231 -23.771 -37.178 1.00 38.12 449 PRO A CA 1
ATOM 3402 C C . PRO A 1 449 ? 60.064 -22.781 -38.010 1.00 38.12 449 PRO A C 1
ATOM 3404 O O . PRO A 1 449 ? 60.689 -23.201 -38.975 1.00 38.12 449 PRO A O 1
ATOM 3407 N N . ASP A 1 450 ? 60.112 -21.505 -37.608 1.00 25.61 450 ASP A N 1
ATOM 3408 C CA . ASP A 1 450 ? 61.378 -20.761 -37.531 1.00 25.61 450 ASP A CA 1
ATOM 3409 C C . ASP A 1 450 ? 61.277 -19.421 -36.775 1.00 25.61 450 ASP A C 1
ATOM 3411 O O . ASP A 1 450 ? 60.233 -18.775 -36.691 1.00 25.61 450 ASP A O 1
ATOM 3415 N N . LEU A 1 451 ? 62.425 -19.102 -36.172 1.00 26.80 451 LEU A N 1
ATOM 3416 C CA . LEU A 1 451 ? 62.845 -18.009 -35.287 1.00 26.80 451 LEU A CA 1
ATOM 3417 C C . LEU A 1 451 ? 62.503 -16.570 -35.733 1.00 26.80 451 LEU A C 1
ATOM 3419 O O . LEU A 1 451 ? 62.448 -16.294 -36.921 1.00 26.80 451 LEU A O 1
ATOM 3423 N N . VAL A 1 452 ? 62.414 -15.625 -34.777 1.00 23.88 452 VAL A N 1
ATOM 3424 C CA . VAL A 1 452 ? 63.447 -14.593 -34.473 1.00 23.88 452 VAL A CA 1
ATOM 3425 C C . VAL A 1 452 ? 63.070 -13.806 -33.196 1.00 23.88 452 VAL A C 1
ATOM 3427 O O . VAL A 1 452 ? 61.911 -13.506 -32.927 1.00 23.88 452 VAL A O 1
ATOM 3430 N N . ALA A 1 453 ? 64.102 -13.527 -32.395 1.00 24.47 453 ALA A N 1
ATOM 3431 C CA . ALA A 1 453 ? 64.144 -12.875 -31.088 1.00 24.47 453 ALA A CA 1
ATOM 3432 C C . ALA A 1 453 ? 63.749 -11.384 -31.063 1.00 24.47 453 ALA A C 1
ATOM 3434 O O . ALA A 1 453 ? 63.847 -10.711 -32.082 1.00 24.47 453 ALA A O 1
ATOM 3435 N N . SER A 1 454 ? 63.442 -10.849 -29.865 1.00 23.45 454 SER A N 1
ATOM 3436 C CA . SER A 1 454 ? 64.059 -9.610 -29.333 1.00 23.45 454 SER A CA 1
ATOM 3437 C C . SER A 1 454 ? 63.364 -9.069 -28.063 1.00 23.45 454 SER A C 1
ATOM 3439 O O . SER A 1 454 ? 62.275 -8.511 -28.129 1.00 23.45 454 SER A O 1
ATOM 3441 N N . LEU A 1 455 ? 64.104 -9.152 -26.951 1.00 23.14 455 LEU A N 1
ATOM 3442 C CA . LEU A 1 455 ? 64.304 -8.144 -25.890 1.00 23.14 455 LEU A CA 1
ATOM 3443 C C . LEU A 1 455 ? 63.133 -7.695 -24.989 1.00 23.14 455 LEU A C 1
ATOM 3445 O O . LEU A 1 455 ? 62.346 -6.808 -25.303 1.00 23.14 455 LEU A O 1
ATOM 3449 N N . THR A 1 456 ? 63.179 -8.215 -23.760 1.00 25.47 456 THR A N 1
ATOM 3450 C CA . THR A 1 456 ? 62.779 -7.547 -22.506 1.00 25.47 456 THR A CA 1
ATOM 3451 C C . THR A 1 456 ? 63.775 -6.444 -22.104 1.00 25.47 456 THR A C 1
ATOM 3453 O O . THR A 1 456 ? 64.930 -6.480 -22.534 1.00 25.47 456 THR A O 1
ATOM 3456 N N . PRO A 1 457 ? 63.416 -5.590 -21.127 1.00 27.48 457 PRO A N 1
ATOM 3457 C CA . PRO A 1 457 ? 64.122 -5.733 -19.853 1.00 27.48 457 PRO A CA 1
ATOM 3458 C C . PRO A 1 457 ? 63.190 -5.762 -18.634 1.00 27.48 457 PRO A C 1
ATOM 3460 O O . PRO A 1 457 ? 62.320 -4.912 -18.452 1.00 27.48 457 PRO A O 1
ATOM 3463 N N . SER A 1 458 ? 63.448 -6.751 -17.778 1.00 23.34 458 SER 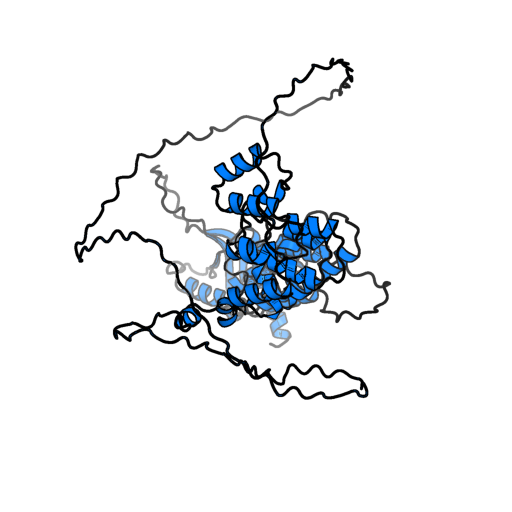A N 1
ATOM 3464 C CA . SER A 1 458 ? 63.037 -6.793 -16.377 1.00 23.34 458 SER A CA 1
ATOM 3465 C C . SER A 1 458 ? 63.755 -5.714 -15.569 1.00 23.34 458 SER A C 1
ATOM 3467 O O . SER A 1 458 ? 64.969 -5.560 -15.683 1.00 23.34 458 SER A O 1
ATOM 3469 N N . VAL A 1 459 ? 63.030 -5.075 -14.653 1.00 22.83 459 VAL A N 1
ATOM 3470 C CA . VAL A 1 459 ? 63.605 -4.538 -13.415 1.00 22.83 459 VAL A CA 1
ATOM 3471 C C . VAL A 1 459 ? 63.010 -5.351 -12.275 1.00 22.83 459 VAL A C 1
ATOM 3473 O O . VAL A 1 459 ? 61.805 -5.322 -12.036 1.00 22.83 459 VAL A O 1
ATOM 3476 N N . ALA A 1 460 ? 63.867 -6.127 -11.617 1.00 23.53 460 ALA A N 1
ATOM 3477 C CA . ALA A 1 460 ? 63.565 -6.833 -10.386 1.00 23.53 460 ALA A CA 1
ATOM 3478 C C . ALA A 1 460 ? 63.995 -5.964 -9.199 1.00 23.53 460 ALA A C 1
ATOM 3480 O O . ALA A 1 460 ? 65.118 -5.465 -9.185 1.00 23.53 460 ALA A O 1
ATOM 3481 N N . CYS A 1 461 ? 63.140 -5.860 -8.183 1.00 22.45 461 CYS A N 1
ATOM 3482 C CA . CYS A 1 461 ? 63.556 -5.532 -6.824 1.00 22.45 461 CYS A CA 1
ATOM 3483 C C . CYS A 1 461 ? 63.007 -6.607 -5.885 1.00 22.45 461 CYS A C 1
ATOM 3485 O O . CYS A 1 461 ? 61.799 -6.812 -5.783 1.00 22.45 461 CYS A O 1
ATOM 3487 N N . VAL A 1 462 ? 63.935 -7.299 -5.230 1.00 26.28 462 VAL A N 1
ATOM 3488 C CA . VAL A 1 462 ? 63.718 -8.225 -4.117 1.00 26.28 462 VAL A CA 1
ATOM 3489 C C . VAL A 1 462 ? 63.671 -7.406 -2.825 1.00 26.28 462 VAL A C 1
ATOM 3491 O O . VAL A 1 462 ? 64.523 -6.545 -2.617 1.00 26.28 462 VAL A O 1
ATOM 3494 N N . GLY A 1 463 ? 62.710 -7.693 -1.946 1.00 27.41 463 GLY A N 1
ATOM 3495 C CA . GLY A 1 463 ? 62.633 -7.127 -0.597 1.00 27.41 463 GLY A CA 1
ATOM 3496 C C . GLY A 1 463 ? 61.626 -7.887 0.268 1.00 27.41 463 GLY A C 1
ATOM 3497 O O . GLY A 1 463 ? 60.427 -7.827 0.024 1.00 27.41 463 GLY A O 1
ATOM 3498 N N . SER A 1 464 ? 62.151 -8.634 1.238 1.00 30.45 464 SER A N 1
ATOM 3499 C CA . SER A 1 464 ? 61.471 -9.526 2.194 1.00 30.45 464 SER A CA 1
ATOM 3500 C C . SER A 1 464 ? 60.738 -8.778 3.341 1.00 30.45 464 SER A C 1
ATOM 3502 O O . SER A 1 464 ? 60.825 -7.553 3.414 1.00 30.45 464 SER A O 1
ATOM 3504 N N . PRO A 1 465 ? 59.978 -9.480 4.217 1.00 34.53 465 PRO A N 1
ATOM 3505 C CA . PRO A 1 465 ? 58.752 -8.974 4.840 1.00 34.53 465 PRO A CA 1
ATOM 3506 C C . PRO A 1 465 ? 58.931 -8.395 6.252 1.00 34.53 465 PRO A C 1
ATOM 3508 O O . PRO A 1 465 ? 59.864 -8.735 6.973 1.00 34.53 465 PRO A O 1
ATOM 3511 N N . GLY A 1 466 ? 57.923 -7.630 6.686 1.00 29.00 466 GLY A N 1
ATOM 3512 C CA . GLY A 1 466 ? 57.602 -7.431 8.099 1.00 29.00 466 GLY A CA 1
ATOM 3513 C C . GLY A 1 466 ? 58.044 -6.095 8.687 1.00 29.00 466 GLY A C 1
ATOM 3514 O O . GLY A 1 466 ? 59.147 -5.965 9.204 1.00 29.00 466 GLY A O 1
ATOM 3515 N N . THR A 1 467 ? 57.136 -5.119 8.715 1.00 27.58 467 THR A N 1
ATOM 3516 C CA . THR A 1 467 ? 57.021 -4.175 9.838 1.00 27.58 467 THR A CA 1
ATOM 3517 C C . THR A 1 467 ? 55.670 -3.464 9.792 1.00 27.58 467 THR A C 1
ATOM 3519 O O . THR A 1 467 ? 55.256 -2.911 8.778 1.00 27.58 467 THR A O 1
ATOM 3522 N N . SER A 1 468 ? 54.964 -3.542 10.915 1.00 26.58 468 SER A N 1
ATOM 3523 C CA . SER A 1 468 ? 53.735 -2.820 11.225 1.00 26.58 468 SER A CA 1
ATOM 3524 C C . SER A 1 468 ? 54.043 -1.334 11.415 1.00 26.58 468 SER A C 1
ATOM 3526 O O . SER A 1 468 ? 54.859 -0.993 12.270 1.00 26.58 468 SER A O 1
ATOM 3528 N N . CYS A 1 469 ? 53.347 -0.453 10.696 1.00 24.14 469 CYS A N 1
ATOM 3529 C CA . CYS A 1 469 ? 53.307 0.975 11.003 1.00 24.14 469 CYS A CA 1
ATOM 3530 C C . CYS A 1 469 ? 51.858 1.471 11.019 1.00 24.14 469 CYS A C 1
ATOM 3532 O O . CYS A 1 469 ? 51.193 1.551 9.988 1.00 24.14 469 CYS A O 1
ATOM 3534 N N . SER A 1 470 ? 51.391 1.813 12.220 1.00 26.08 470 SER A N 1
ATOM 3535 C CA . SER A 1 470 ? 50.187 2.598 12.472 1.00 26.08 470 SER A CA 1
ATOM 3536 C C . SER A 1 470 ? 50.353 4.000 11.889 1.00 26.08 470 SER A C 1
ATOM 3538 O O . SER A 1 470 ? 51.366 4.652 12.143 1.00 26.08 470 SER A O 1
ATOM 3540 N N . LEU A 1 471 ? 49.353 4.486 11.151 1.00 23.83 471 LEU A N 1
ATOM 3541 C CA . LEU A 1 471 ? 49.326 5.854 10.638 1.00 23.83 471 LEU A CA 1
ATOM 3542 C C . LEU A 1 471 ? 48.115 6.590 11.217 1.00 23.83 471 LEU A C 1
ATOM 3544 O O . LEU A 1 471 ? 46.967 6.191 11.031 1.00 23.83 471 LEU A O 1
ATOM 3548 N N . ALA A 1 472 ? 48.425 7.626 11.993 1.00 25.64 472 ALA A N 1
ATOM 3549 C CA . ALA A 1 472 ? 47.491 8.485 12.699 1.00 25.64 472 ALA A CA 1
ATOM 3550 C C . ALA A 1 472 ? 46.734 9.415 11.736 1.00 25.64 472 ALA A C 1
ATOM 3552 O O . ALA A 1 472 ? 47.300 9.939 10.777 1.00 25.64 472 ALA A O 1
ATOM 3553 N N . LEU A 1 473 ? 45.451 9.635 12.032 1.00 31.11 473 LEU A N 1
ATOM 3554 C CA . LEU A 1 473 ? 44.585 10.611 11.369 1.00 31.11 473 LEU A CA 1
ATOM 3555 C C . LEU A 1 473 ? 44.943 12.046 11.806 1.00 31.11 473 LEU A C 1
ATOM 3557 O O . LEU A 1 473 ? 45.178 12.265 12.997 1.00 31.11 473 LEU A O 1
ATOM 3561 N N . PRO A 1 474 ? 44.927 13.041 10.900 1.00 35.81 474 PRO A N 1
ATOM 3562 C CA . PRO A 1 474 ? 44.998 14.447 11.285 1.00 35.81 474 PRO A CA 1
ATOM 3563 C C . PRO A 1 474 ? 43.655 14.946 11.866 1.00 35.81 474 PRO A C 1
ATOM 3565 O O . PRO A 1 474 ? 42.594 14.426 11.505 1.00 35.81 474 PRO A O 1
ATOM 3568 N N . PRO A 1 475 ? 43.675 15.953 12.762 1.00 35.22 475 PRO A N 1
ATOM 3569 C CA . PRO A 1 475 ? 42.486 16.435 13.457 1.00 35.22 475 PRO A CA 1
ATOM 3570 C C . PRO A 1 475 ? 41.544 17.235 12.546 1.00 35.22 475 PRO A C 1
ATOM 3572 O O . PRO A 1 475 ? 41.968 17.955 11.641 1.00 35.22 475 PRO A O 1
ATOM 3575 N N . ALA A 1 476 ? 40.247 17.115 12.834 1.00 36.72 476 ALA A N 1
ATOM 3576 C CA . ALA A 1 476 ? 39.162 17.838 12.186 1.00 36.72 476 ALA A CA 1
ATOM 3577 C C . ALA A 1 476 ? 39.287 19.361 12.382 1.00 36.72 476 ALA A C 1
ATOM 3579 O O . ALA A 1 476 ? 39.512 19.844 13.492 1.00 36.72 476 ALA A O 1
ATOM 3580 N N . GLY A 1 477 ? 39.120 20.110 11.289 1.00 39.19 477 GLY A N 1
ATOM 3581 C CA . GLY A 1 477 ? 39.056 21.572 11.293 1.00 39.19 477 GLY A CA 1
ATOM 3582 C C . GLY A 1 477 ? 37.752 22.116 11.903 1.00 39.19 477 GLY A C 1
ATOM 3583 O O . GLY A 1 477 ? 36.760 21.388 11.993 1.00 39.19 477 GLY A O 1
ATOM 3584 N N . PRO A 1 478 ? 37.745 23.389 12.338 1.00 44.28 478 PRO A N 1
ATOM 3585 C CA . PRO A 1 478 ? 36.673 23.961 13.147 1.00 44.28 478 PRO A CA 1
ATOM 3586 C C . PRO A 1 478 ? 35.388 24.248 12.358 1.00 44.28 478 PRO A C 1
ATOM 3588 O O . PRO A 1 478 ? 35.406 24.627 11.188 1.00 44.28 478 PRO A O 1
ATOM 3591 N N . ALA A 1 479 ? 34.270 24.074 13.064 1.00 39.28 479 ALA A N 1
ATOM 3592 C CA . ALA A 1 479 ? 32.903 24.254 12.601 1.00 39.28 479 ALA A CA 1
ATOM 3593 C C . ALA A 1 479 ? 32.574 25.706 12.202 1.00 39.28 479 ALA A C 1
ATOM 3595 O O . ALA A 1 479 ? 33.014 26.666 12.834 1.00 39.28 479 ALA A O 1
ATOM 3596 N N . ALA A 1 480 ? 31.746 25.837 11.163 1.00 42.66 480 ALA A N 1
ATOM 3597 C CA . ALA A 1 480 ? 31.179 27.096 10.692 1.00 42.66 480 ALA A CA 1
ATOM 3598 C C . ALA A 1 480 ? 30.169 27.695 11.702 1.00 42.66 480 ALA A C 1
ATOM 3600 O O . ALA A 1 480 ? 29.473 26.940 12.388 1.00 42.66 480 ALA A O 1
ATOM 3601 N N . PRO A 1 481 ? 30.053 29.034 11.788 1.00 49.81 481 PRO A N 1
ATOM 3602 C CA . PRO A 1 481 ? 29.145 29.703 12.718 1.00 49.81 481 PRO A CA 1
ATOM 3603 C C . PRO A 1 481 ? 27.675 29.667 12.247 1.00 49.81 481 PRO A C 1
ATOM 3605 O O . PRO A 1 481 ? 27.411 29.680 11.042 1.00 49.81 481 PRO A O 1
ATOM 3608 N N . PRO A 1 482 ? 26.703 29.667 13.179 1.00 43.16 482 PRO A N 1
ATOM 3609 C CA . PRO A 1 482 ? 25.281 29.657 12.852 1.00 43.16 482 PRO A CA 1
ATOM 3610 C C . PRO A 1 482 ? 24.783 31.049 12.431 1.00 43.16 482 PRO A C 1
ATOM 3612 O O . PRO A 1 482 ? 25.072 32.053 13.082 1.00 43.16 482 PRO A O 1
ATOM 3615 N N . MET A 1 483 ? 23.988 31.101 11.359 1.00 42.97 483 MET A N 1
ATOM 3616 C CA . MET A 1 483 ? 23.211 32.286 10.987 1.00 42.97 483 MET A CA 1
ATOM 3617 C C . MET A 1 483 ? 21.928 32.407 11.832 1.00 42.97 483 MET A C 1
ATOM 3619 O O . MET A 1 483 ? 21.341 31.384 12.192 1.00 42.97 483 MET A O 1
ATOM 3623 N N . PRO A 1 484 ? 21.480 33.637 12.152 1.00 51.69 484 PRO A N 1
ATOM 3624 C CA . PRO A 1 484 ? 20.385 33.877 13.086 1.00 51.69 484 PRO A CA 1
ATOM 3625 C C . PRO A 1 484 ? 18.988 33.671 12.484 1.00 51.69 484 PRO A C 1
ATOM 3627 O O . PRO A 1 484 ? 18.744 33.873 11.295 1.00 51.69 484 PRO A O 1
ATOM 3630 N N . ALA A 1 485 ? 18.076 33.298 13.382 1.00 34.06 485 ALA A N 1
ATOM 3631 C CA . ALA A 1 485 ? 16.656 33.079 13.163 1.00 34.06 485 ALA A CA 1
ATOM 3632 C C . ALA A 1 485 ? 15.893 34.355 12.765 1.00 34.06 485 ALA A C 1
ATOM 3634 O O . ALA A 1 485 ? 16.180 35.458 13.231 1.00 34.06 485 ALA A O 1
ATOM 3635 N N . ALA A 1 486 ? 14.879 34.155 11.923 1.00 35.78 486 ALA A N 1
ATOM 3636 C CA . ALA A 1 486 ? 13.944 35.164 11.453 1.00 35.78 486 ALA A CA 1
ATOM 3637 C C . ALA A 1 486 ? 13.028 35.673 12.581 1.00 35.78 486 ALA A C 1
ATOM 3639 O O . ALA A 1 486 ? 12.411 34.890 13.305 1.00 35.78 486 ALA A O 1
ATOM 3640 N N . GLY A 1 487 ? 12.929 36.999 12.691 1.00 35.50 487 GLY A N 1
ATOM 3641 C CA . GLY A 1 487 ? 11.960 37.703 13.524 1.00 35.50 487 GLY A CA 1
ATOM 3642 C C . GLY A 1 487 ? 10.597 37.827 12.842 1.00 35.50 487 GLY A C 1
ATOM 3643 O O . GLY A 1 487 ? 10.493 37.972 11.626 1.00 35.50 487 GLY A O 1
ATOM 3644 N N . ALA A 1 488 ? 9.559 37.751 13.667 1.00 37.50 488 ALA A N 1
ATOM 3645 C CA . ALA A 1 488 ? 8.152 37.787 13.308 1.00 37.50 488 ALA A CA 1
ATOM 3646 C C . ALA A 1 488 ? 7.627 39.188 12.940 1.00 37.50 488 ALA A C 1
ATOM 3648 O O . ALA A 1 488 ? 8.087 40.194 13.471 1.00 37.50 488 ALA A O 1
ATOM 3649 N N . GLY A 1 489 ? 6.535 39.192 12.165 1.00 34.72 489 GLY A N 1
ATOM 3650 C CA . GLY A 1 489 ? 5.407 40.107 12.362 1.00 34.72 489 GLY A CA 1
ATOM 3651 C C . GLY A 1 489 ? 5.279 41.271 11.378 1.00 34.72 489 GLY A C 1
ATOM 3652 O O . GLY A 1 489 ? 6.079 42.193 11.421 1.00 34.72 489 GLY A O 1
ATOM 3653 N N . ALA A 1 490 ? 4.203 41.269 10.578 1.00 34.00 490 ALA A N 1
ATOM 3654 C CA . ALA A 1 490 ? 3.399 42.464 10.277 1.00 34.00 490 ALA A CA 1
ATOM 3655 C C . ALA A 1 490 ? 2.168 42.127 9.406 1.00 34.00 490 ALA A C 1
ATOM 3657 O O . ALA A 1 490 ? 2.277 41.807 8.228 1.00 34.00 490 ALA A O 1
ATOM 3658 N N . THR A 1 491 ? 0.998 42.214 10.044 1.00 34.28 491 THR A N 1
ATOM 3659 C CA . THR A 1 491 ? -0.220 42.929 9.605 1.00 34.28 491 THR A CA 1
ATOM 3660 C C . THR A 1 491 ? -0.673 42.908 8.136 1.00 34.28 491 THR A C 1
ATOM 3662 O O . THR A 1 491 ? -0.087 43.523 7.251 1.00 34.28 491 THR A O 1
ATOM 3665 N N . VAL A 1 492 ? -1.869 42.339 7.962 1.00 40.81 492 VAL A N 1
ATOM 3666 C CA . VAL A 1 492 ? -2.841 42.563 6.877 1.00 40.81 492 VAL A CA 1
ATOM 3667 C C . VAL A 1 492 ? -3.259 44.042 6.794 1.00 40.81 492 VAL A C 1
ATOM 3669 O O . VAL A 1 492 ? -3.479 44.664 7.835 1.00 40.81 492 VAL A O 1
ATOM 3672 N N . PRO A 1 493 ? -3.524 44.561 5.580 1.00 51.34 493 PRO A N 1
ATOM 3673 C CA . PRO A 1 493 ? -4.778 45.287 5.383 1.00 51.34 493 PRO A CA 1
ATOM 3674 C C . PRO A 1 493 ? -5.559 44.867 4.123 1.00 51.34 493 PRO A C 1
ATOM 3676 O O . PRO A 1 493 ? -5.019 44.418 3.114 1.00 51.34 493 PRO A O 1
ATOM 3679 N N . ARG A 1 494 ? -6.882 45.030 4.233 1.00 37.09 494 ARG A N 1
ATOM 3680 C CA . ARG A 1 494 ? -7.912 44.906 3.188 1.00 37.09 494 ARG A CA 1
ATOM 3681 C C . ARG A 1 494 ? -7.747 45.976 2.093 1.00 37.09 494 ARG A C 1
ATOM 3683 O O . ARG A 1 494 ? -7.596 47.129 2.463 1.00 37.09 494 ARG A O 1
ATOM 3690 N N . GLY A 1 495 ? -7.904 45.527 0.832 1.00 29.23 495 GLY A N 1
ATOM 3691 C CA . GLY A 1 495 ? -8.179 46.149 -0.499 1.00 29.23 495 GLY A CA 1
ATOM 3692 C C . GLY A 1 495 ? -8.384 47.670 -0.695 1.00 29.23 495 GLY A C 1
ATOM 3693 O O . GLY A 1 495 ? -8.110 48.453 0.201 1.00 29.23 495 GLY A O 1
ATOM 3694 N N . PRO A 1 496 ? -8.937 48.135 -1.842 1.00 58.09 496 PRO A N 1
ATOM 3695 C CA . PRO A 1 496 ? -9.275 47.459 -3.105 1.00 58.09 496 PRO A CA 1
ATOM 3696 C C . PRO A 1 496 ? -8.717 48.201 -4.358 1.00 58.09 496 PRO A C 1
ATOM 3698 O O . PRO A 1 496 ? -8.019 49.199 -4.230 1.00 58.09 496 PRO A O 1
ATOM 3701 N N . ALA A 1 497 ? -9.113 47.735 -5.554 1.00 31.56 497 ALA A N 1
ATOM 3702 C CA . ALA A 1 497 ? -9.341 48.493 -6.803 1.00 31.56 497 ALA A CA 1
ATOM 3703 C C . ALA A 1 497 ? -8.593 47.996 -8.055 1.00 31.56 497 ALA A C 1
ATOM 3705 O O . ALA A 1 497 ? -7.421 47.631 -8.048 1.00 31.56 497 ALA A O 1
ATOM 3706 N N . ALA A 1 498 ? -9.369 47.988 -9.135 1.00 38.44 498 ALA A N 1
ATOM 3707 C CA . ALA A 1 498 ? -9.050 47.589 -10.491 1.00 38.44 498 ALA A CA 1
ATOM 3708 C C . ALA A 1 498 ? -8.113 48.573 -11.206 1.00 38.44 498 ALA A C 1
ATOM 3710 O O . ALA A 1 498 ? -8.242 49.776 -11.007 1.00 38.44 498 ALA A O 1
ATOM 3711 N N . ALA A 1 499 ? -7.280 48.066 -12.122 1.00 34.19 499 ALA A N 1
ATOM 3712 C CA . ALA A 1 499 ? -6.869 48.781 -13.335 1.00 34.19 499 ALA A CA 1
ATOM 3713 C C . ALA A 1 499 ? -6.153 47.841 -14.328 1.00 34.19 499 ALA A C 1
ATOM 3715 O O . ALA A 1 499 ? -5.074 47.324 -14.064 1.00 34.19 499 ALA A O 1
ATOM 3716 N N . THR A 1 500 ? -6.819 47.623 -15.460 1.00 35.41 500 THR A N 1
ATOM 3717 C CA . THR A 1 500 ? -6.329 47.821 -16.836 1.00 35.41 500 THR A CA 1
ATOM 3718 C C . THR A 1 500 ? -4.895 47.396 -17.199 1.00 35.41 500 THR A C 1
ATOM 3720 O O . THR A 1 500 ? -3.911 48.034 -16.836 1.00 35.41 500 THR A O 1
ATOM 3723 N N . ALA A 1 501 ? -4.806 46.377 -18.057 1.00 41.88 501 ALA A N 1
ATOM 3724 C CA . ALA A 1 501 ? -3.610 46.006 -18.810 1.00 41.88 501 ALA A CA 1
ATOM 3725 C C . ALA A 1 501 ? -3.286 47.025 -19.923 1.00 41.88 501 ALA A C 1
ATOM 3727 O O . ALA A 1 501 ? -4.213 47.487 -20.594 1.00 41.88 501 ALA A O 1
ATOM 3728 N N . PRO A 1 502 ? -2.000 47.299 -20.217 1.00 42.47 502 PRO A N 1
ATOM 3729 C CA . PRO A 1 502 ? -1.606 47.875 -21.492 1.00 42.47 502 PRO A CA 1
ATOM 3730 C C . PRO A 1 502 ? -0.865 46.869 -22.384 1.00 42.47 502 PRO A C 1
ATOM 3732 O O . PRO A 1 502 ? -0.063 46.046 -21.945 1.00 42.47 502 PRO A O 1
ATOM 3735 N N . ALA A 1 503 ? -1.175 46.981 -23.672 1.00 36.56 503 ALA A N 1
ATOM 3736 C CA . ALA A 1 503 ? -0.625 46.233 -24.786 1.00 36.56 503 ALA A CA 1
ATOM 3737 C C . ALA A 1 503 ? 0.884 46.465 -24.977 1.00 36.56 503 ALA A C 1
ATOM 3739 O O . ALA A 1 503 ? 1.367 47.597 -24.920 1.00 36.56 503 ALA A O 1
ATOM 3740 N N . ILE A 1 504 ? 1.610 45.388 -25.285 1.00 37.03 504 ILE A N 1
ATOM 3741 C CA . ILE A 1 504 ? 3.014 45.426 -25.704 1.00 37.03 504 ILE A CA 1
ATOM 3742 C C . ILE A 1 504 ? 3.058 45.590 -27.228 1.00 37.03 504 ILE A C 1
ATOM 3744 O O . ILE A 1 504 ? 2.544 44.754 -27.972 1.00 37.03 504 ILE A O 1
ATOM 3748 N N . LYS A 1 505 ? 3.672 46.689 -27.677 1.00 31.38 505 LYS A N 1
ATOM 3749 C CA . LYS A 1 505 ? 4.036 46.956 -29.073 1.00 31.38 505 LYS A CA 1
ATOM 3750 C C . LYS A 1 505 ? 5.175 46.024 -29.501 1.00 31.38 505 LYS A C 1
ATOM 3752 O O . LYS A 1 505 ? 6.184 45.930 -28.810 1.00 31.38 505 LYS A O 1
ATOM 3757 N N . GLN A 1 506 ? 5.014 45.376 -30.654 1.00 34.53 506 GLN A N 1
ATOM 3758 C CA . GLN A 1 506 ? 6.107 44.751 -31.398 1.00 34.53 506 GLN A CA 1
ATOM 3759 C C . GLN A 1 506 ? 6.947 45.843 -32.068 1.00 34.53 506 GLN A C 1
ATOM 3761 O O . GLN A 1 506 ? 6.422 46.632 -32.852 1.00 34.53 506 GLN A O 1
ATOM 3766 N N . GLU A 1 507 ? 8.243 45.861 -31.775 1.00 31.86 507 GLU A N 1
ATOM 3767 C CA . GLU A 1 507 ? 9.237 46.689 -32.453 1.00 31.86 507 GLU A CA 1
ATOM 3768 C C . GLU A 1 507 ? 10.088 45.774 -33.343 1.00 31.86 507 GLU A C 1
ATOM 3770 O O . GLU A 1 507 ? 10.778 44.870 -32.869 1.00 31.86 507 GLU A O 1
ATOM 3775 N N . GLN A 1 508 ? 9.957 45.957 -34.658 1.00 36.66 508 GLN A N 1
ATOM 3776 C CA . GLN A 1 508 ? 10.822 45.352 -35.664 1.00 36.66 508 GLN A CA 1
ATOM 3777 C C . GLN A 1 508 ? 12.141 46.126 -35.702 1.00 36.66 508 GLN A C 1
ATOM 3779 O O . GLN A 1 508 ? 12.145 47.315 -36.010 1.00 36.66 508 GLN A O 1
ATOM 3784 N N . VAL A 1 509 ? 13.261 45.440 -35.473 1.00 34.19 509 VAL A N 1
ATOM 3785 C CA . VAL A 1 509 ? 14.595 45.949 -35.808 1.00 34.19 509 VAL A CA 1
ATOM 3786 C C . VAL A 1 509 ? 15.217 45.001 -36.823 1.00 34.19 509 VAL A C 1
ATOM 3788 O O . VAL A 1 509 ? 15.545 43.854 -36.525 1.00 34.19 509 VAL A O 1
ATOM 3791 N N . ALA A 1 510 ? 15.342 45.502 -38.049 1.00 35.69 510 ALA A N 1
ATOM 3792 C CA . ALA A 1 510 ? 16.179 44.930 -39.087 1.00 35.69 510 ALA A CA 1
ATOM 3793 C C . ALA A 1 510 ? 17.655 45.192 -38.747 1.00 35.69 510 ALA A C 1
ATOM 3795 O O . ALA A 1 510 ? 18.023 46.288 -38.326 1.00 35.69 510 ALA A O 1
ATOM 3796 N N . SER A 1 511 ? 18.522 44.206 -38.964 1.00 33.91 511 SER A N 1
ATOM 3797 C CA . SER A 1 511 ? 19.964 44.433 -39.047 1.00 33.91 511 SER A CA 1
ATOM 3798 C C . SER A 1 511 ? 20.583 43.485 -40.063 1.00 33.91 511 SER A C 1
ATOM 3800 O O . SER A 1 511 ? 20.601 42.268 -39.905 1.00 33.91 511 SER A O 1
ATOM 3802 N N . SER A 1 512 ? 21.047 44.109 -41.138 1.00 36.47 512 SER A N 1
ATOM 3803 C CA . SER A 1 512 ? 21.910 43.589 -42.187 1.00 36.47 512 SER A CA 1
ATOM 3804 C C . SER A 1 512 ? 23.297 43.248 -41.640 1.00 36.47 512 SER A C 1
ATOM 3806 O O . SER A 1 512 ? 23.911 44.086 -40.980 1.00 36.47 512 SER A O 1
ATOM 3808 N N . VAL A 1 513 ? 23.829 42.074 -41.988 1.00 37.81 513 VAL A N 1
ATOM 3809 C CA . VAL A 1 513 ? 25.238 41.716 -41.767 1.00 37.81 513 VAL A CA 1
ATOM 3810 C C . VAL A 1 513 ? 25.848 41.262 -43.093 1.00 37.81 513 VAL A C 1
ATOM 3812 O O . VAL A 1 513 ? 25.298 40.418 -43.797 1.00 37.81 513 VAL A O 1
ATOM 3815 N N . THR A 1 514 ? 26.971 41.887 -43.434 1.00 37.53 514 THR A N 1
ATOM 3816 C CA . THR A 1 514 ? 27.850 41.658 -44.588 1.00 37.53 514 THR A CA 1
ATOM 3817 C C . THR A 1 514 ? 28.723 40.402 -44.416 1.00 37.53 514 THR A C 1
ATOM 3819 O O . THR A 1 514 ? 29.009 40.012 -43.283 1.00 37.53 514 THR A O 1
ATOM 3822 N N . PRO A 1 515 ? 29.205 39.765 -45.505 1.00 40.66 515 PRO A N 1
ATOM 3823 C CA . PRO A 1 515 ? 30.063 38.588 -45.407 1.00 40.66 515 PRO A CA 1
ATOM 3824 C C . PRO A 1 515 ? 31.551 38.969 -45.334 1.00 40.66 515 PRO A C 1
ATOM 3826 O O . PRO A 1 515 ? 32.070 39.689 -46.187 1.00 40.66 515 PRO A O 1
ATOM 3829 N N . GLY A 1 516 ? 32.237 38.451 -44.314 1.00 32.88 516 GLY A N 1
ATOM 3830 C CA . GLY A 1 516 ? 33.690 38.507 -44.154 1.00 32.88 516 GLY A CA 1
ATOM 3831 C C . GLY A 1 516 ? 34.371 37.242 -44.684 1.00 32.88 516 GLY A C 1
ATOM 3832 O O . GLY A 1 516 ? 33.936 36.125 -44.420 1.00 32.88 516 GLY A O 1
ATOM 3833 N N . VAL A 1 517 ? 35.441 37.459 -45.442 1.00 37.25 517 VAL A N 1
ATOM 3834 C CA . VAL A 1 517 ? 36.302 36.486 -46.128 1.00 37.25 517 VAL A CA 1
ATOM 3835 C C . VAL A 1 517 ? 37.064 35.605 -45.126 1.00 37.25 517 VAL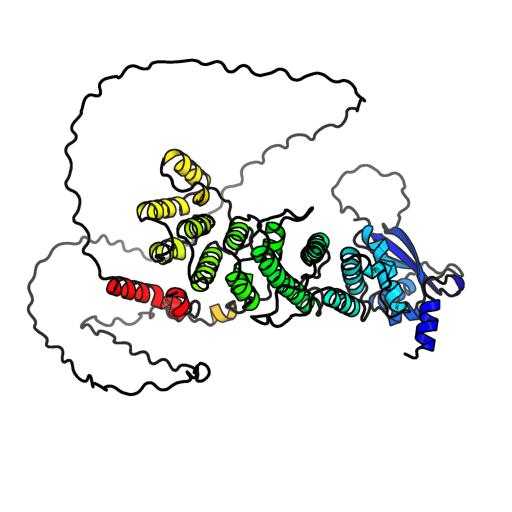 A C 1
ATOM 3837 O O . VAL A 1 517 ? 37.731 36.127 -44.236 1.00 37.25 517 VAL A O 1
ATOM 3840 N N . ALA A 1 518 ? 37.014 34.279 -45.296 1.00 33.81 518 ALA A N 1
ATOM 3841 C CA . ALA A 1 518 ? 37.812 33.320 -44.529 1.00 33.81 518 ALA A CA 1
ATOM 3842 C C . ALA A 1 518 ? 39.003 32.816 -45.361 1.00 33.81 518 ALA A C 1
ATOM 3844 O O . ALA A 1 518 ? 38.830 32.238 -46.434 1.00 33.81 518 ALA A O 1
ATOM 3845 N N . ALA A 1 519 ? 40.213 33.044 -44.847 1.00 33.06 519 ALA A N 1
ATOM 3846 C CA . ALA A 1 519 ? 41.463 32.513 -45.374 1.00 33.06 519 ALA A CA 1
ATOM 3847 C C . ALA A 1 519 ? 41.642 31.040 -44.966 1.00 33.06 519 ALA A C 1
ATOM 3849 O O . ALA A 1 519 ? 41.475 30.679 -43.801 1.00 33.06 519 ALA A O 1
ATOM 3850 N N . ALA A 1 520 ? 41.996 30.199 -45.937 1.00 32.84 520 ALA A N 1
ATOM 3851 C CA . ALA A 1 520 ? 42.308 28.791 -45.743 1.00 32.84 520 ALA A CA 1
ATOM 3852 C C . ALA A 1 520 ? 43.746 28.617 -45.223 1.00 32.84 520 ALA A C 1
ATOM 3854 O O . ALA A 1 520 ? 44.697 29.070 -45.857 1.00 32.84 520 ALA A O 1
ATOM 3855 N N . VAL A 1 521 ? 43.906 27.913 -44.100 1.00 33.88 521 VAL A N 1
ATOM 3856 C CA . VAL A 1 521 ? 45.191 27.357 -43.652 1.00 33.88 521 VAL A CA 1
ATOM 3857 C C . VAL A 1 521 ? 45.112 25.844 -43.823 1.00 33.88 521 VAL A C 1
ATOM 3859 O O . VAL A 1 521 ? 44.314 25.174 -43.170 1.00 33.88 521 VAL A O 1
ATOM 3862 N N . ALA A 1 522 ? 45.916 25.316 -44.744 1.00 33.59 522 ALA A N 1
ATOM 3863 C CA . ALA A 1 522 ? 46.042 23.889 -45.000 1.00 33.59 522 ALA A CA 1
ATOM 3864 C C . ALA A 1 522 ? 46.892 23.232 -43.900 1.00 33.59 522 ALA A C 1
ATOM 3866 O O . ALA A 1 522 ? 48.077 23.532 -43.763 1.00 33.59 522 ALA A O 1
ATOM 3867 N N . VAL A 1 523 ? 46.289 22.322 -43.133 1.00 36.50 523 VAL A N 1
ATOM 3868 C CA . VAL A 1 523 ? 46.994 21.409 -42.222 1.00 36.50 523 VAL A CA 1
ATOM 3869 C C . VAL A 1 523 ? 47.044 20.036 -42.888 1.00 36.50 523 VAL A C 1
ATOM 3871 O O . VAL A 1 523 ? 46.018 19.497 -43.300 1.00 36.50 523 VAL A O 1
ATOM 3874 N N . ALA A 1 524 ? 48.254 19.495 -43.032 1.00 36.38 524 ALA A N 1
ATOM 3875 C CA . ALA A 1 524 ? 48.518 18.201 -43.648 1.00 36.38 524 ALA A CA 1
ATOM 3876 C C . ALA A 1 524 ? 47.848 17.057 -42.862 1.00 36.38 524 ALA A C 1
ATOM 3878 O O . ALA A 1 524 ? 48.069 16.899 -41.662 1.00 36.38 524 ALA A O 1
ATOM 3879 N N . ALA A 1 525 ? 47.033 16.259 -43.555 1.00 36.97 525 ALA A N 1
ATOM 3880 C CA . ALA A 1 525 ? 46.323 15.115 -42.998 1.00 36.97 525 ALA A CA 1
ATOM 3881 C C . ALA A 1 525 ? 47.243 13.890 -42.862 1.00 36.97 525 ALA A C 1
ATOM 3883 O O . ALA A 1 525 ? 47.887 13.466 -43.822 1.00 36.97 525 ALA A O 1
ATOM 3884 N N . THR A 1 526 ? 47.270 13.293 -41.672 1.00 43.34 526 THR A N 1
ATOM 3885 C CA . THR A 1 526 ? 47.824 11.954 -41.420 1.00 43.34 526 THR A CA 1
ATOM 3886 C C . THR A 1 526 ? 46.811 10.899 -41.898 1.00 43.34 526 THR A C 1
ATOM 3888 O O . THR A 1 526 ? 45.612 11.090 -41.675 1.00 43.34 526 THR A O 1
ATOM 3891 N N . PRO A 1 527 ? 47.225 9.801 -42.561 1.00 52.25 527 PRO A N 1
ATOM 3892 C CA . PRO A 1 527 ? 46.286 8.793 -43.050 1.00 52.25 527 PRO A CA 1
ATOM 3893 C C . PRO A 1 527 ? 45.543 8.093 -41.895 1.00 52.25 527 PRO A C 1
ATOM 3895 O O . PRO A 1 527 ? 46.141 7.850 -40.842 1.00 52.25 527 PRO A O 1
ATOM 3898 N N . PRO A 1 528 ? 44.251 7.753 -42.073 1.00 51.78 528 PRO A N 1
ATOM 3899 C CA . PRO A 1 528 ? 43.466 7.085 -41.044 1.00 51.78 528 PRO A CA 1
ATOM 3900 C C . PRO A 1 528 ? 43.982 5.658 -40.786 1.00 51.78 528 PRO A C 1
ATOM 3902 O O . PRO A 1 528 ? 44.419 4.983 -41.724 1.00 51.78 528 PRO A O 1
ATOM 3905 N N . PRO A 1 529 ? 43.913 5.171 -39.533 1.00 48.06 529 PRO A N 1
ATOM 3906 C CA . PRO A 1 529 ? 44.307 3.809 -39.199 1.00 48.06 529 PRO A CA 1
ATOM 3907 C C . PRO A 1 529 ? 43.427 2.779 -39.934 1.00 48.06 529 PRO A C 1
ATOM 3909 O O . PRO A 1 529 ? 42.253 3.049 -40.212 1.00 48.06 529 PRO A O 1
ATOM 3912 N N . PRO A 1 530 ? 43.974 1.591 -40.253 1.00 47.88 530 PRO A N 1
ATOM 3913 C CA . PRO A 1 530 ? 43.248 0.559 -40.982 1.00 47.88 530 PRO A CA 1
ATOM 3914 C C . PRO A 1 530 ? 42.004 0.115 -40.205 1.00 47.88 530 PRO A C 1
ATOM 3916 O O . PRO A 1 530 ? 42.056 -0.114 -38.994 1.00 47.88 530 PRO A O 1
ATOM 3919 N N . LYS A 1 531 ? 40.877 -0.015 -40.919 1.00 45.09 531 LYS A N 1
ATOM 3920 C CA . LYS A 1 531 ? 39.620 -0.525 -40.357 1.00 45.09 531 LYS A CA 1
ATOM 3921 C C . LYS A 1 531 ? 39.855 -1.909 -39.734 1.00 45.09 531 LYS A C 1
ATOM 3923 O O . LYS A 1 531 ? 40.421 -2.771 -40.409 1.00 45.09 531 LYS A O 1
ATOM 3928 N N . PRO A 1 532 ? 39.415 -2.151 -38.485 1.00 50.84 532 PRO A N 1
ATOM 3929 C CA . PRO A 1 532 ? 39.489 -3.479 -37.894 1.00 50.84 532 PRO A CA 1
ATOM 3930 C C . PRO A 1 532 ? 38.654 -4.453 -38.731 1.00 50.84 532 PRO A C 1
ATOM 3932 O O . PRO A 1 532 ? 37.545 -4.121 -39.146 1.00 50.84 532 PRO A O 1
ATOM 3935 N N . ALA A 1 533 ? 39.211 -5.635 -38.998 1.00 60.25 533 ALA A N 1
ATOM 3936 C CA . ALA A 1 533 ? 38.555 -6.680 -39.776 1.00 60.25 533 ALA A CA 1
ATOM 3937 C C . ALA A 1 533 ? 37.167 -7.010 -39.199 1.00 60.25 533 ALA A C 1
ATOM 3939 O O . ALA A 1 533 ? 37.021 -7.164 -37.982 1.00 60.25 533 ALA A O 1
ATOM 3940 N N . ASP A 1 534 ? 36.164 -7.124 -40.075 1.00 52.66 534 ASP A N 1
ATOM 3941 C CA . ASP A 1 534 ? 34.788 -7.470 -39.714 1.00 52.66 534 ASP A CA 1
ATOM 3942 C C . ASP A 1 534 ? 34.746 -8.852 -39.048 1.00 52.66 534 ASP A C 1
ATOM 3944 O O . ASP A 1 534 ? 34.768 -9.904 -39.689 1.00 52.66 534 ASP A O 1
ATOM 3948 N N . VAL A 1 535 ? 34.710 -8.856 -37.717 1.00 66.12 535 VAL A N 1
ATOM 3949 C CA . VAL A 1 535 ? 34.492 -10.066 -36.925 1.00 66.12 535 VAL A CA 1
ATOM 3950 C C . VAL A 1 535 ? 33.050 -10.510 -37.144 1.00 66.12 535 VAL A C 1
ATOM 3952 O O . VAL A 1 535 ? 32.126 -9.739 -36.872 1.00 66.12 535 VAL A O 1
ATOM 3955 N N . SER A 1 536 ? 32.855 -11.754 -37.600 1.00 71.62 536 SER A N 1
ATOM 3956 C CA . SER A 1 536 ? 31.513 -12.272 -37.883 1.00 71.62 536 SER A CA 1
ATOM 3957 C C . SER A 1 536 ? 30.596 -12.137 -36.655 1.00 71.62 536 SER A C 1
ATOM 3959 O O . SER A 1 536 ? 31.060 -12.305 -35.516 1.00 71.62 536 SER A O 1
ATOM 3961 N N . PRO A 1 537 ? 29.290 -11.869 -36.847 1.00 55.28 537 PRO A N 1
ATOM 3962 C CA . PRO A 1 537 ? 28.327 -11.754 -35.749 1.00 55.28 537 PRO A CA 1
ATOM 3963 C C . PRO A 1 537 ? 28.366 -12.953 -34.794 1.00 55.28 537 PRO A C 1
ATOM 3965 O O . PRO A 1 537 ? 28.178 -12.814 -33.587 1.00 55.28 537 PRO A O 1
ATOM 3968 N N . GLU A 1 538 ? 28.693 -14.134 -35.317 1.00 50.94 538 GLU A N 1
ATOM 3969 C CA . GLU A 1 538 ? 28.777 -15.364 -34.543 1.00 50.94 538 GLU A CA 1
ATOM 3970 C C . GLU A 1 538 ? 30.075 -15.492 -33.734 1.00 50.94 538 GLU A C 1
ATOM 3972 O O . GLU A 1 538 ? 30.045 -15.940 -32.587 1.00 50.94 538 GLU A O 1
ATOM 3977 N N . ALA A 1 539 ? 31.208 -15.026 -34.265 1.00 61.19 539 ALA A N 1
ATOM 3978 C CA . ALA A 1 539 ? 32.448 -14.920 -33.499 1.00 61.19 539 ALA A CA 1
ATOM 3979 C C . ALA A 1 539 ? 32.316 -13.882 -32.370 1.00 61.19 539 ALA A C 1
ATOM 3981 O O . ALA A 1 539 ? 32.780 -14.113 -31.250 1.00 61.19 539 ALA A O 1
ATOM 3982 N N . ARG A 1 540 ? 31.595 -12.781 -32.626 1.00 59.22 540 ARG A N 1
ATOM 3983 C CA . ARG A 1 540 ? 31.223 -11.795 -31.601 1.00 59.22 540 ARG A CA 1
ATOM 3984 C C . ARG A 1 540 ? 30.323 -12.432 -30.530 1.00 59.22 540 ARG A C 1
ATOM 3986 O O . ARG A 1 540 ? 30.622 -12.305 -29.346 1.00 59.22 540 ARG A O 1
ATOM 3993 N N . ARG A 1 541 ? 29.312 -13.217 -30.926 1.00 54.28 541 ARG A N 1
ATOM 3994 C CA . ARG A 1 541 ? 28.420 -13.972 -30.020 1.00 54.28 541 ARG A CA 1
ATOM 3995 C C . ARG A 1 541 ? 29.161 -14.983 -29.138 1.00 54.28 541 ARG A C 1
ATOM 3997 O O . ARG A 1 541 ? 28.901 -15.051 -27.940 1.00 54.28 541 ARG A O 1
ATOM 4004 N N . ARG A 1 542 ? 30.103 -15.750 -29.697 1.00 60.38 542 ARG A N 1
ATOM 4005 C CA . ARG A 1 542 ? 30.918 -16.717 -28.932 1.00 60.38 542 ARG A CA 1
ATOM 4006 C C . ARG A 1 542 ? 31.836 -16.026 -27.930 1.00 60.38 542 ARG A C 1
ATOM 4008 O O . ARG A 1 542 ? 31.988 -16.514 -26.815 1.00 60.38 542 ARG A O 1
ATOM 4015 N N . ARG A 1 543 ? 32.396 -14.870 -28.297 1.00 62.03 543 ARG A N 1
ATOM 4016 C CA . ARG A 1 543 ? 33.221 -14.061 -27.394 1.00 62.03 543 ARG A CA 1
ATOM 4017 C C . ARG A 1 543 ? 32.405 -13.539 -26.211 1.00 62.03 543 ARG A C 1
ATOM 4019 O O . ARG A 1 543 ? 32.866 -13.651 -25.085 1.00 62.03 543 ARG A O 1
ATOM 4026 N N . ILE A 1 544 ? 31.178 -13.077 -26.457 1.00 55.81 544 ILE A N 1
ATOM 4027 C CA . ILE A 1 544 ? 30.230 -12.654 -25.414 1.00 55.81 544 ILE A CA 1
ATOM 4028 C C . ILE A 1 544 ? 29.923 -13.828 -24.477 1.00 55.81 544 ILE A C 1
ATOM 4030 O O . ILE A 1 544 ? 30.168 -13.735 -23.281 1.00 55.81 544 ILE A O 1
ATOM 4034 N N . LEU A 1 545 ? 29.479 -14.973 -25.001 1.00 53.09 545 LEU A N 1
ATOM 4035 C CA . LEU A 1 545 ? 29.187 -16.146 -24.169 1.00 53.09 545 LEU A CA 1
ATOM 4036 C C . LEU A 1 545 ? 30.389 -16.602 -23.330 1.00 53.09 545 LEU A C 1
ATOM 4038 O O . LEU A 1 545 ? 30.211 -16.981 -22.178 1.00 53.09 545 LEU A O 1
ATOM 4042 N N . ALA A 1 546 ? 31.607 -16.516 -23.869 1.00 62.69 546 ALA A N 1
ATOM 4043 C CA . ALA A 1 546 ? 32.828 -16.818 -23.126 1.00 62.69 546 ALA A CA 1
ATOM 4044 C C . ALA A 1 546 ? 33.113 -15.795 -22.009 1.00 62.69 546 ALA A C 1
ATOM 4046 O O . ALA A 1 546 ? 33.517 -16.188 -20.917 1.00 62.69 546 ALA A O 1
ATOM 4047 N N . THR A 1 547 ? 32.859 -14.503 -22.246 1.00 56.34 547 THR A N 1
ATOM 4048 C CA . THR A 1 547 ? 32.987 -13.438 -21.235 1.00 56.34 547 THR A CA 1
ATOM 4049 C C . THR A 1 547 ? 31.957 -13.580 -20.109 1.00 56.34 547 THR A C 1
ATOM 4051 O O . THR A 1 547 ? 32.272 -13.302 -18.955 1.00 56.34 547 THR A O 1
ATOM 4054 N N . TRP A 1 548 ? 30.751 -14.064 -20.418 1.00 52.25 548 TRP A N 1
ATOM 4055 C CA . TRP A 1 548 ? 29.655 -14.230 -19.455 1.00 52.25 548 TRP A CA 1
ATOM 4056 C C . TRP A 1 548 ? 29.573 -15.630 -18.821 1.00 52.25 548 TRP A C 1
ATOM 4058 O O . TRP A 1 548 ? 28.837 -15.826 -17.855 1.00 52.25 548 TRP A O 1
ATOM 4068 N N . ALA A 1 549 ? 30.356 -16.600 -19.304 1.00 48.19 549 ALA A N 1
ATOM 4069 C CA . ALA A 1 549 ? 30.409 -17.972 -18.787 1.00 48.19 549 ALA A CA 1
ATOM 4070 C C . ALA A 1 549 ? 30.676 -18.110 -17.268 1.00 48.19 549 ALA A C 1
ATOM 4072 O O . ALA A 1 549 ? 30.255 -19.121 -16.698 1.00 48.19 549 ALA A O 1
ATOM 4073 N N . PRO A 1 550 ? 31.366 -17.174 -16.585 1.00 44.56 550 PRO A N 1
ATOM 4074 C CA . PRO A 1 550 ? 31.459 -17.180 -15.124 1.00 44.56 550 PRO A CA 1
ATOM 4075 C C . PRO A 1 550 ? 30.147 -16.751 -14.446 1.00 44.56 550 PRO A C 1
ATOM 4077 O O . PRO A 1 550 ? 29.699 -17.403 -13.516 1.00 44.56 550 PRO A O 1
ATOM 4080 N N . TYR A 1 551 ? 29.471 -15.724 -14.966 1.00 42.41 551 TYR A N 1
ATOM 4081 C CA . TYR A 1 551 ? 28.237 -15.169 -14.389 1.00 42.41 551 TYR A CA 1
ATOM 4082 C C . TYR A 1 551 ? 27.003 -16.056 -14.622 1.00 42.41 551 TYR A C 1
ATOM 4084 O O . TYR A 1 551 ? 26.090 -16.090 -13.799 1.00 42.41 551 TYR A O 1
ATOM 4092 N N . LEU A 1 552 ? 26.989 -16.806 -15.731 1.00 45.22 552 LEU A N 1
ATOM 4093 C CA . LEU A 1 552 ? 25.965 -17.812 -16.041 1.00 45.22 552 LEU A CA 1
ATOM 4094 C C . LEU A 1 552 ? 26.103 -19.082 -15.180 1.00 45.22 552 LEU A C 1
ATOM 4096 O O . LEU A 1 552 ? 25.123 -19.800 -14.994 1.00 45.22 552 LEU A O 1
ATOM 4100 N N . ARG A 1 553 ? 27.301 -19.360 -14.640 1.00 43.22 553 ARG A N 1
ATOM 4101 C CA . ARG A 1 553 ? 27.569 -20.503 -13.746 1.00 43.22 553 ARG A CA 1
ATOM 4102 C C . ARG A 1 553 ? 26.978 -20.325 -12.343 1.00 43.22 553 ARG A C 1
ATOM 4104 O O . ARG A 1 553 ? 26.665 -21.321 -11.702 1.00 43.22 553 ARG A O 1
ATOM 4111 N N . ASP A 1 554 ? 26.761 -19.083 -11.918 1.00 39.53 554 ASP A N 1
ATOM 4112 C CA . ASP A 1 554 ? 26.311 -18.731 -10.564 1.00 39.53 554 ASP A CA 1
ATOM 4113 C C . ASP A 1 554 ? 24.776 -18.670 -10.409 1.00 39.53 554 ASP A C 1
ATOM 4115 O O . ASP A 1 554 ? 24.274 -18.214 -9.384 1.00 39.53 554 ASP A O 1
ATOM 4119 N N . GLY A 1 555 ? 24.006 -19.060 -11.434 1.00 36.62 555 GLY A N 1
ATOM 4120 C CA . GLY A 1 555 ? 22.534 -19.055 -11.399 1.00 36.62 555 GLY A CA 1
ATOM 4121 C C . GLY A 1 555 ? 21.876 -17.665 -11.383 1.00 36.62 555 GLY A C 1
ATOM 4122 O O . GLY A 1 555 ? 20.654 -17.574 -11.307 1.00 36.62 555 GLY A O 1
ATOM 4123 N N . ARG A 1 556 ? 22.657 -16.578 -11.486 1.00 41.78 556 ARG A N 1
ATOM 4124 C CA . ARG A 1 556 ? 22.172 -15.184 -11.395 1.00 41.78 556 ARG A CA 1
ATOM 4125 C C . ARG A 1 556 ? 21.431 -14.693 -12.644 1.00 41.78 556 ARG A C 1
ATOM 4127 O O . ARG A 1 556 ? 20.664 -13.744 -12.552 1.00 41.78 556 ARG A O 1
ATOM 4134 N N . PHE A 1 557 ? 21.644 -15.333 -13.795 1.00 42.34 557 PHE A N 1
ATOM 4135 C CA . PHE A 1 557 ? 20.974 -15.012 -15.057 1.00 42.34 557 PHE A CA 1
ATOM 4136 C C . PHE A 1 557 ? 20.700 -16.289 -15.854 1.00 42.34 557 PHE A C 1
ATOM 4138 O O . PHE A 1 557 ? 21.580 -17.134 -16.016 1.00 42.34 557 PHE A O 1
ATOM 4145 N N . SER A 1 558 ? 19.487 -16.425 -16.394 1.00 43.62 558 SER A N 1
ATOM 4146 C CA . SER A 1 558 ? 19.184 -17.468 -17.379 1.00 43.62 558 SER A CA 1
ATOM 4147 C C . SER A 1 558 ? 19.816 -17.111 -18.727 1.00 43.62 558 SER A C 1
ATOM 4149 O O . SER A 1 558 ? 19.764 -15.959 -19.154 1.00 43.62 558 SER A O 1
ATOM 4151 N N . VAL A 1 559 ? 20.351 -18.100 -19.451 1.00 37.50 559 VAL A N 1
ATOM 4152 C CA . VAL A 1 559 ? 20.862 -17.923 -20.827 1.00 37.50 559 VAL A CA 1
ATOM 4153 C C . VAL A 1 559 ? 19.795 -17.312 -21.744 1.00 37.50 559 VAL A C 1
ATOM 4155 O O . VAL A 1 559 ? 20.125 -16.522 -22.623 1.00 37.50 559 VAL A O 1
ATOM 4158 N N . ALA A 1 560 ? 18.514 -17.613 -21.504 1.00 36.88 560 ALA A N 1
ATOM 4159 C CA . ALA A 1 560 ? 17.398 -17.027 -22.244 1.00 36.88 560 ALA A CA 1
ATOM 4160 C C . ALA A 1 560 ? 17.211 -15.524 -21.964 1.00 36.88 560 ALA A C 1
ATOM 4162 O O . ALA A 1 560 ? 16.728 -14.808 -22.826 1.00 36.88 560 ALA A O 1
ATOM 4163 N N . MET A 1 561 ? 17.624 -15.044 -20.791 1.00 41.44 561 MET A N 1
ATOM 4164 C CA . MET A 1 561 ? 17.486 -13.653 -20.339 1.00 41.44 561 MET A CA 1
ATOM 4165 C C . MET A 1 561 ? 18.642 -12.756 -20.813 1.00 41.44 561 MET A C 1
ATOM 4167 O O . MET A 1 561 ? 18.474 -11.552 -20.919 1.00 41.44 561 MET A O 1
ATOM 4171 N N . VAL A 1 562 ? 19.804 -13.343 -21.120 1.00 40.44 562 VAL A N 1
ATOM 4172 C CA . VAL A 1 562 ? 20.939 -12.653 -21.770 1.00 40.44 562 VAL A CA 1
ATOM 4173 C C . VAL A 1 562 ? 20.785 -12.635 -23.302 1.00 40.44 562 VAL A C 1
ATOM 4175 O O . VAL A 1 562 ? 21.437 -11.853 -23.986 1.00 40.44 562 VAL A O 1
ATOM 4178 N N . MET A 1 563 ? 19.949 -13.525 -23.849 1.00 38.38 563 MET A N 1
ATOM 4179 C CA . MET A 1 563 ? 19.735 -13.703 -25.293 1.00 38.38 563 MET A CA 1
ATOM 4180 C C . MET A 1 563 ? 18.426 -13.092 -25.822 1.00 38.38 563 MET A C 1
ATOM 4182 O O . MET A 1 563 ? 18.285 -12.993 -27.041 1.00 38.38 563 MET A O 1
ATOM 4186 N N . ALA A 1 564 ? 17.485 -12.740 -24.941 1.00 38.56 564 ALA A N 1
ATOM 4187 C CA . ALA A 1 564 ? 16.283 -11.959 -25.249 1.00 38.56 564 ALA A CA 1
ATOM 4188 C C . ALA A 1 564 ? 16.582 -10.463 -25.106 1.00 38.56 564 ALA A C 1
ATOM 4190 O O . ALA A 1 564 ? 16.061 -9.682 -25.938 1.00 38.56 564 ALA A O 1
#

Foldseek 3Di:
DDPVQLVVLLVCQQPQVPFLAKEWEWAQAPPPPDPDDPDDDDPDPPDPRTGTLDMGGHHLVLLVVQFVLSVVQVVVQVPDPPPPDPPDRGYRYDHDPDSVLVVLLSQLVSCSSNVDRDPVCLVAPLSLLSNLLNCLVRVGPPSVVNSLVSLVVPQDDPPPPPVDDDPPDDDPPCVVVLLRCLVNVVSQDFPPSDVCRVVSLVSSLLSLLVVLLVCQVPDPDDDDPPDGSLSSLCVSQVELLQCVLDPSSLVSLLSHDLVNLLSNLQDLRHAYPFLVSVVLSLVSSVVSDPDDDLVSLQSNLLSRQLLGHDPCCLPQPQVPPPSRPADPVNSVVSNVLSPDDLVVSVVCVVPPPDPPPPSNNPDDHRHHRPVRNDDQRPPDQDPVNVVVPPPPPPDPPPPDDDDDDDDDDDDDDDDDDDDPVPPPDDPDDDDDDDDDDDDDDDDDDDDDDDDDDDDDDDDDDDDDDDDDDDDDDDDDDDDDDDDDDDDDDDDDDDDDDDDDDDDDDDDDDDDDDDDDDDDDDDDDDDDDDDDPPDDDPVNVVVVSCVVCVVVVVSVNDDPVSSVD

Sequence (564 aa):
MSTAVASFLASLYDNEDKSDCTIVFGLRQATDTAAASSVRPAKKQKGDGFEELGRMPGHLLTLVGGSKYFLELSNQAAQQPGSKGKSAKPELRVELRKPEEQAMAPLAVRFMYTGKLGDDATSSLSTLLGVRRLAVYLQVGGCAEAIDTNLMARLPPPEPRKPFASPSSPTPVLIPILGEIYKARQLLPARGDDPGAPALLDRVFEVGRSQLLDHWSKTSVPNHPGVSLTDLLVWIFPDAPGVLSDPEARKAMCQLPTEALEALLKSNAFATDSEDSVLLLLATWKSAVRYVSPSTLNSLCFAVRLRHLSPVYLHAVLPYLPWFPIDTEQHGFICQLAGLKDEQARALLRGTGLRVSASWGRHPPRPLPQPGSGGPAAWSVSAEDVLRLKPSWALPNSSDPVAVNGGEQLVFSLSIKVPEELQLRSPHPLRGVAQHDLAGLRVSRSGGPDLVASLTPSVACVGSPGTSCSLALPPAGPAAPPMPAAGAGATVPRGPAAATAPAIKQEQVASSVTPGVAAAVAVAATPPPPKPADVSPEARRRRILATWAPYLRDGRFSVAMVMA

Organism: NCBI:txid47281

InterPro domains:
  IPR011333 SKP1/BTB/POZ domain superfamily [G3DSA:3.30.710.10] (1-152)
  IPR011705 BTB/Kelch-associated [PF07707] (253-317)

Secondary structure (DSSP, 8-state):
--HHHHHHHHHHTT-TTT-SEEEEEEEE-----------PPP------SEEEEEEEEE-HHHHHHHBHHHHHHHHHHHH-TT--STTPPPEEEEEESSGGGGGTHHHHHHHHHHSS--HHHHS-HHHHHHHHHHHHHTTBTTHHHHHHHHHHHHSPP-----TT--TTS-----HHHHHHHHHTGGGSPPTTT-TTHHHHHHHHHHHHHHHHHHHHHH-S----TTS-HHHHHHHHS-BHHHHHH-HHHHHHHTTS-HHHHHHHHH-TT-B-S-HHHHHHHHHHHHHH-S---HHHHHHHHHHS-GGGS-HHIIIIIGGG-TTS---HHHHHHHHHHHTS-HHHHHHHHHH------THHHHPPPPPPPPTTSSSSPTTPPPHHHHHHS--TT------S-PPP---------------GGG-----S-------------PPPP--------------------------PPPPPPPPPPPPPPPPP--------------PPPP-------PPPPPPP-PPPPPPPPPPPP---HHHHHHHHHHHHTTTTTTTSS-HHHHH-

pLDDT: mean 72.68, std 26.95, range [21.81, 98.38]

Radius of gyration: 36.16 Å; chains: 1; bounding box: 95×88×93 Å